Protein AF-0000000072276711 (afdb_homodimer)

Solvent-accessible surface area (backbone atoms only — not comparable to full-atom values): 26653 Å² total; per-residue (Å²): 131,60,69,65,55,57,47,49,53,50,46,51,52,47,49,53,50,49,50,51,54,48,44,68,53,42,47,30,56,51,49,24,43,50,40,20,31,31,64,52,71,59,82,51,77,73,75,84,44,79,32,63,61,37,51,51,52,45,73,65,29,65,69,52,50,51,19,48,49,45,28,51,50,40,13,51,51,35,19,59,52,25,46,56,54,11,51,57,46,14,39,48,60,46,64,50,91,56,92,60,32,67,58,48,56,54,58,51,50,49,52,68,57,40,32,44,48,45,52,17,47,16,41,35,53,46,32,55,57,72,67,48,78,56,23,54,67,48,22,34,52,51,46,36,47,43,43,21,39,56,30,16,51,46,28,21,57,43,44,62,72,52,67,65,63,62,56,50,52,39,44,72,73,64,47,50,70,65,53,41,40,67,69,43,51,44,62,72,38,36,68,23,49,50,51,22,38,52,50,36,29,46,53,48,49,33,43,39,53,36,41,66,47,21,8,56,85,51,47,34,54,41,45,49,50,48,50,27,67,77,49,74,66,50,41,43,44,36,25,51,38,40,50,52,42,50,50,45,52,47,51,51,53,50,50,50,51,52,50,51,52,54,52,53,65,73,97,132,61,69,65,57,56,49,49,53,50,46,51,53,48,49,52,50,49,49,51,54,48,45,68,52,43,45,32,57,50,49,24,43,50,41,21,30,29,63,52,72,58,80,52,79,72,74,85,44,78,34,62,60,37,51,52,51,44,73,66,30,64,70,52,50,52,19,48,49,47,28,50,50,41,14,51,53,36,20,58,53,25,45,56,53,11,51,56,46,13,38,48,61,46,66,51,89,57,93,59,33,68,59,47,56,54,57,51,49,49,51,69,56,40,31,44,48,46,52,17,48,17,42,35,54,47,32,56,57,73,67,49,77,57,22,56,68,49,21,36,54,50,47,37,48,42,46,19,40,54,30,14,51,46,28,21,58,42,45,61,70,52,67,64,62,60,56,50,53,40,45,73,72,63,49,50,74,66,52,41,41,66,69,44,51,44,63,72,37,35,69,24,49,52,52,21,39,53,51,35,28,47,52,46,48,34,41,38,52,37,41,67,47,21,8,56,83,51,46,33,53,40,46,48,48,49,48,26,66,76,48,74,68,50,43,44,45,36,25,51,39,39,50,51,41,50,49,45,52,47,52,52,52,49,51,51,50,51,51,51,52,53,52,54,65,72,97

Nearest PDB structures (foldseek):
  8y5f-assembly1_C  TM=9.229E-01  e=2.978E-13  Escherichia coli
  3d31-assembly1_C  TM=8.767E-01  e=1.328E-08  unclassified
  7cad-assembly1_B  TM=8.246E-01  e=1.328E-08  Mycolicibacterium smegmatis MC2 155
  8ja7-assembly1_B  TM=7.928E-01  e=2.327E-08  Mycobacterium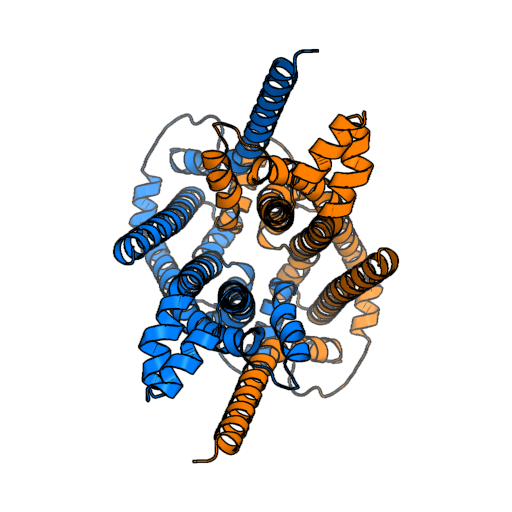 tuberculosis H37Rv
  8hpn-assembly1_B  TM=7.864E-01  e=6.509E-08  Mycolicibacterium smegmatis MC2 155

Organism: Rhodospirillum rubrum (strain ATCC 11170 / ATH 1.1.1 / DSM 467 / LMG 4362 / NCIMB 8255 / S1) (NCBI:txid269796)

InterPro domains:
  IPR000515 ABC transporter type 1, transmembrane domain MetI-like [PF00528] (84-264)
  IPR000515 ABC transporter type 1, transmembrane domain MetI-like [PS50928] (68-263)
  IPR000515 ABC transporter type 1, transmembrane domain MetI-like [cd06261] (71-243)
  IPR035906 MetI-like superfamily [G3DSA:1.10.3720.10] (11-266)
  IPR035906 MetI-like superfamily [SSF161098] (7-265)
  IPR051789 Bacterial Polyamine Transport Permease [PTHR43848] (14-262)

Sequence (534 aa):
MDINQTDRRNRGLLWGWTLFVLVVLYLPVVCSALASLSKSRYFLFPIRQWSGEWWQKTTASIEIGMLVNTSLMLAAVVTAISVVLAFFGAMAFARYDWSGRRLFQKAVLLPIFFPQPVLGLALLLWFNAIGVPLSWHTAVLAHLVWITPVVTLVIAIQVYGFDPTVEDAAFDLGANRWQVLTEITLPILWPGIWSGMLFAFLLSWGNFPLSLYTAGADATVPEWLYNKMVAGYTPMVPTLGTMSTLAAAGALILGGLVMRLVQKRRAMDINQTDRRNRGLLWGWTLFVLVVLYLPVVCSALASLSKSRYFLFPIRQWSGEWWQKTTASIEIGMLVNTSLMLAAVVTAISVVLAFFGAMAFARYDWSGRRLFQKAVLLPIFFPQPVLGLALLLWFNAIGVPLSWHTAVLAHLVWITPVVTLVIAIQVYGFDPTVEDAAFDLGANRWQVLTEITLPILWPGIWSGMLFAFLLSWGNFPLSLYTAGADATVPEWLYNKMVAGYTPMVPTLGTMSTLAAAGALILGGLVMRLVQKRRA

Radius of gyration: 24.59 Å; Cα contacts (8 Å, |Δi|>4): 707; chains: 2; bounding box: 55×69×72 Å

Foldseek 3Di:
DPPVVVVVVVVVVVVVVVVVVVCVVCVVLVLLVCLLQAPDFDRDPPGDDGHNVLVVCCVPDPVNVQQAVLLQVLLQLLLVVLLVLLLVLLCLQAPDDDDCNVVSVVVLCVLLPDDLLVLLQVLLVVCVVVVHDFASVQLSVSLSSHLSSVLNVLLNVQVNVDDCVVLVVCVVVPDDPVCCVVPPVCVSSVVSSLVSSLSSSLCSSQPDSNCVRGHPPSHHLNRVLVCCVVPVPGSNSSVSVSVSVVVNVVSVVVSVVVVVVVVVVVD/DDPVVVVVVVVVVVVVVVVVVVCVVCVVLVLLVCLLQAPDFDRDPPRDDGHNVLVVVCVPDPVNVLQA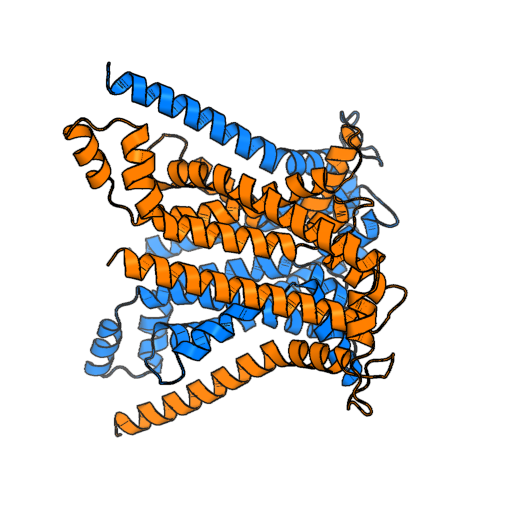VLLQVLLQLLLVVLLVLLLVLLCLQAPDDDPCNVVSVVVLCVLLPDDLLVLLQVLLVVCVVVVHDFASVQLSVSLSSNLSSVLSVLLNVQVNVDDCVVLVVCVVVPDDPVCCVVPPVCVSSVVSSLVSSLSSSLCSSQDDSNCVRGHPPSHHLNRVLVCCVVPVPGSNSSVSVSVSVVVNVVSVVVSVVVVVVVVVVVD

pLDDT: mean 86.31, std 10.05, range [37.88, 98.44]

Structure (mmCIF, N/CA/C/O backbone):
data_AF-0000000072276711-model_v1
#
loop_
_entity.id
_entity.type
_entity.pdbx_description
1 polymer 'Binding-protein-dependent transport systems inner membrane component'
#
loop_
_atom_site.group_PDB
_atom_site.id
_atom_site.type_symbol
_atom_site.label_atom_id
_atom_site.label_alt_id
_atom_site.label_comp_id
_atom_site.label_asym_id
_atom_site.label_entity_id
_atom_site.label_seq_id
_atom_site.pdbx_PDB_ins_code
_atom_site.Cartn_x
_atom_site.Cartn_y
_atom_site.Cartn_z
_atom_site.occupancy
_atom_site.B_iso_or_equiv
_atom_site.auth_seq_id
_atom_site.auth_comp_id
_atom_site.auth_asym_id
_atom_site.auth_atom_id
_atom_site.pdbx_PDB_model_num
ATOM 1 N N . MET A 1 1 ? 23.312 36.719 -8.039 1 37.88 1 MET A N 1
ATOM 2 C CA . MET A 1 1 ? 22.656 35.656 -8.805 1 37.88 1 MET A CA 1
ATOM 3 C C . MET A 1 1 ? 21.141 35.75 -8.633 1 37.88 1 MET A C 1
ATOM 5 O O . MET A 1 1 ? 20.641 35.781 -7.508 1 37.88 1 MET A O 1
ATOM 9 N N . ASP A 1 2 ? 20.422 36.125 -9.672 1 44.59 2 ASP A N 1
ATOM 10 C CA . ASP A 1 2 ? 19.047 36.625 -9.68 1 44.59 2 ASP A CA 1
ATOM 11 C C . ASP A 1 2 ? 18.094 35.531 -9.172 1 44.59 2 ASP A C 1
ATOM 13 O O . ASP A 1 2 ? 18.109 34.406 -9.641 1 44.59 2 ASP A O 1
ATOM 17 N N . ILE A 1 3 ? 17.703 35.719 -8.016 1 53.34 3 ILE A N 1
ATOM 18 C CA . ILE A 1 3 ? 16.703 34.938 -7.293 1 53.34 3 ILE A CA 1
ATOM 19 C C . ILE A 1 3 ? 15.672 34.375 -8.266 1 53.34 3 ILE A C 1
ATOM 21 O O . ILE A 1 3 ? 15.203 33.25 -8.109 1 53.34 3 ILE A O 1
ATOM 25 N N . ASN A 1 4 ? 15.539 35.188 -9.422 1 56.72 4 ASN A N 1
ATOM 26 C CA . ASN A 1 4 ? 14.523 34.781 -10.406 1 56.72 4 ASN A CA 1
ATOM 27 C C . ASN A 1 4 ? 14.969 33.594 -11.242 1 56.72 4 ASN A C 1
ATOM 29 O O . ASN A 1 4 ? 14.156 32.75 -11.609 1 56.72 4 ASN A O 1
ATOM 33 N N . GLN A 1 5 ? 16.328 33.594 -11.594 1 56 5 GLN A N 1
ATOM 34 C CA . GLN A 1 5 ? 16.844 32.5 -12.422 1 56 5 GLN A CA 1
ATOM 35 C C . GLN A 1 5 ? 16.828 31.188 -11.656 1 56 5 GLN A C 1
ATOM 37 O O . GLN A 1 5 ? 16.578 30.125 -12.242 1 56 5 GLN A O 1
ATOM 42 N N . THR A 1 6 ? 17.188 31.297 -10.492 1 59.81 6 THR A N 1
ATOM 43 C CA . THR A 1 6 ? 17.203 30.094 -9.664 1 59.81 6 THR A CA 1
ATOM 44 C C . THR A 1 6 ? 15.789 29.516 -9.531 1 59.81 6 THR A C 1
ATOM 46 O O . THR A 1 6 ? 15.609 28.297 -9.547 1 59.81 6 THR A O 1
ATOM 49 N N . ASP A 1 7 ? 14.938 30.484 -9.625 1 65.12 7 ASP A N 1
ATOM 50 C CA . ASP A 1 7 ? 13.547 30.047 -9.523 1 65.12 7 ASP A CA 1
ATOM 51 C C . ASP A 1 7 ? 13.102 29.328 -10.789 1 65.12 7 ASP A C 1
ATOM 53 O O . ASP A 1 7 ? 12.367 28.328 -10.719 1 65.12 7 ASP A O 1
ATOM 57 N N . ARG A 1 8 ? 13.641 29.844 -11.992 1 66.5 8 ARG A N 1
ATOM 58 C CA . ARG A 1 8 ? 13.273 29.234 -13.266 1 66.5 8 ARG A CA 1
ATOM 59 C C . ARG A 1 8 ? 13.914 27.859 -13.414 1 66.5 8 ARG A C 1
ATOM 61 O O . ARG A 1 8 ? 13.273 26.922 -13.906 1 66.5 8 ARG A O 1
ATOM 68 N N . ARG A 1 9 ? 15.125 27.812 -13.094 1 67.75 9 ARG A N 1
ATOM 69 C CA . ARG A 1 9 ? 15.844 26.531 -13.18 1 67.75 9 ARG A CA 1
ATOM 70 C C . ARG A 1 9 ? 15.219 25.5 -12.25 1 67.75 9 ARG A C 1
ATOM 72 O O . ARG A 1 9 ? 15.07 24.328 -12.617 1 67.75 9 ARG A O 1
ATOM 79 N N . ASN A 1 10 ? 14.82 25.969 -11.188 1 74.25 10 ASN A N 1
ATOM 80 C CA . ASN A 1 10 ? 14.172 25.078 -10.234 1 74.25 10 ASN A CA 1
ATOM 81 C C . ASN A 1 10 ? 12.812 24.609 -10.734 1 74.25 10 ASN A C 1
ATOM 83 O O . ASN A 1 10 ? 12.445 23.453 -10.562 1 74.25 10 ASN A O 1
ATOM 87 N N . ARG A 1 11 ? 12.336 25.5 -11.508 1 77.81 11 ARG A N 1
ATOM 88 C CA . ARG A 1 11 ? 11.031 25.156 -12.078 1 77.81 11 ARG A CA 1
ATOM 89 C C . ARG A 1 11 ? 11.18 24.141 -13.211 1 77.81 11 ARG A C 1
ATOM 91 O O . ARG A 1 11 ? 10.359 23.234 -13.344 1 77.81 11 ARG A O 1
ATOM 98 N N . GLY A 1 12 ? 12.227 24.422 -14 1 78.31 12 GLY A N 1
ATOM 99 C CA . GLY A 1 12 ? 12.484 23.484 -15.086 1 78.31 12 GLY A CA 1
ATOM 100 C C . GLY A 1 12 ? 12.828 22.094 -14.594 1 78.31 12 GLY A C 1
ATOM 101 O O . GLY A 1 12 ? 12.352 21.109 -15.156 1 78.31 12 GLY A O 1
ATOM 102 N N . LEU A 1 13 ? 13.562 22.047 -13.602 1 78.75 13 LEU A N 1
ATOM 103 C CA . LEU A 1 13 ? 13.953 20.766 -13.016 1 78.75 13 LEU A CA 1
ATOM 104 C C . LEU A 1 13 ? 12.75 20.062 -12.391 1 78.75 13 LEU A C 1
ATOM 106 O O . LEU A 1 13 ? 12.625 18.844 -12.469 1 78.75 13 LEU A O 1
ATOM 110 N N . LEU A 1 14 ? 11.945 20.859 -11.891 1 80.81 14 LEU A N 1
ATOM 111 C CA . LEU A 1 14 ? 10.727 20.312 -11.297 1 80.81 14 LEU A CA 1
ATOM 112 C C . LEU A 1 14 ? 9.797 19.766 -12.367 1 80.81 14 LEU A C 1
ATOM 114 O O . LEU A 1 14 ? 9.219 18.688 -12.219 1 80.81 14 LEU A O 1
ATOM 118 N N . TRP A 1 15 ? 9.75 20.453 -13.406 1 81.81 15 TRP A N 1
ATOM 119 C CA . TRP A 1 15 ? 8.906 20.016 -14.508 1 81.81 15 TRP A CA 1
ATOM 120 C C . TRP A 1 15 ? 9.453 18.734 -15.133 1 81.81 15 TRP A C 1
ATOM 122 O O . TRP A 1 15 ? 8.703 17.812 -15.438 1 81.81 15 TRP A O 1
ATOM 132 N N . GLY A 1 16 ? 10.664 18.75 -15.328 1 81.69 16 GLY A N 1
ATOM 133 C CA . GLY A 1 16 ? 11.289 17.578 -15.914 1 81.69 16 GLY A CA 1
ATOM 134 C C . GLY A 1 16 ? 11.141 16.328 -15.055 1 81.69 16 GLY A C 1
ATOM 135 O O . GLY A 1 16 ? 10.828 15.258 -15.57 1 81.69 16 GLY A O 1
ATOM 136 N N . TRP A 1 17 ? 11.328 16.547 -13.852 1 78.5 17 TRP A N 1
ATOM 137 C CA . TRP A 1 17 ? 11.211 15.445 -12.898 1 78.5 17 TRP A CA 1
ATOM 138 C C . TRP A 1 17 ? 9.773 14.953 -12.812 1 78.5 17 TRP A C 1
ATOM 140 O O . TRP A 1 17 ? 9.516 13.75 -12.836 1 78.5 17 TRP A O 1
ATOM 150 N N . THR A 1 18 ? 8.961 15.828 -12.789 1 79.31 18 THR A N 1
ATOM 151 C CA . THR A 1 18 ? 7.551 15.492 -12.672 1 79.31 18 THR A CA 1
ATOM 152 C C . THR A 1 18 ? 7.062 14.773 -13.93 1 79.31 18 THR A C 1
ATOM 154 O O . THR A 1 18 ? 6.34 13.773 -13.836 1 79.31 18 THR A O 1
ATOM 157 N N . LEU A 1 19 ? 7.469 15.227 -14.961 1 80.94 19 LEU A N 1
ATOM 158 C CA . LEU A 1 19 ? 7.09 14.586 -16.219 1 80.94 19 LEU A CA 1
ATOM 159 C C . LEU A 1 19 ? 7.664 13.18 -16.312 1 80.94 19 LEU A C 1
ATOM 161 O O . LEU A 1 19 ? 6.984 12.25 -16.75 1 80.94 19 LEU A O 1
ATOM 165 N N . PHE A 1 20 ? 8.789 13.062 -15.953 1 79.69 20 PHE A N 1
ATOM 166 C CA . PHE A 1 20 ? 9.461 11.766 -15.969 1 79.69 20 PHE A CA 1
ATOM 167 C C . PHE A 1 20 ? 8.719 10.766 -15.086 1 79.69 20 PHE A C 1
ATOM 169 O O . PHE A 1 20 ? 8.422 9.656 -15.516 1 79.69 20 PHE A O 1
ATOM 176 N N . VAL A 1 21 ? 8.375 11.195 -13.945 1 75.88 21 VAL A N 1
ATOM 177 C CA . VAL A 1 21 ? 7.703 10.32 -12.992 1 75.88 21 VAL A CA 1
ATOM 178 C C . VAL A 1 21 ? 6.312 9.969 -13.508 1 75.88 21 VAL A C 1
ATOM 180 O O . VAL A 1 21 ? 5.895 8.805 -13.445 1 75.88 21 VAL A O 1
ATOM 183 N N . LEU A 1 22 ? 5.695 10.906 -14.094 1 78.19 22 LEU A N 1
ATOM 184 C CA . LEU A 1 22 ? 4.34 10.688 -14.594 1 78.19 22 LEU A CA 1
ATOM 185 C C . LEU A 1 22 ? 4.348 9.758 -15.797 1 78.19 22 LEU A C 1
ATOM 187 O O . LEU A 1 22 ? 3.477 8.891 -15.922 1 78.19 22 LEU A O 1
ATOM 191 N N . VAL A 1 23 ? 5.297 9.922 -16.609 1 80.06 23 VAL A N 1
ATOM 192 C CA . VAL A 1 23 ? 5.371 9.102 -17.812 1 80.06 23 VAL A CA 1
ATOM 193 C C . VAL A 1 23 ? 5.672 7.656 -17.438 1 80.06 23 VAL A C 1
ATOM 195 O O . VAL A 1 23 ? 5.062 6.727 -17.969 1 80.06 23 VAL A O 1
ATOM 198 N N . VAL A 1 24 ? 6.566 7.492 -16.594 1 75.38 24 VAL A N 1
ATOM 199 C CA . VAL A 1 24 ? 6.957 6.148 -16.188 1 75.38 24 VAL A CA 1
ATOM 200 C C . VAL A 1 24 ? 5.785 5.465 -15.477 1 75.38 24 VAL A C 1
ATOM 202 O O . VAL A 1 24 ? 5.574 4.258 -15.641 1 75.38 24 VAL A O 1
ATOM 205 N N . LEU A 1 25 ? 5.039 6.246 -14.789 1 73.94 25 LEU A N 1
ATOM 206 C CA . LEU A 1 25 ? 3.924 5.711 -14.023 1 73.94 25 LEU A CA 1
ATOM 207 C C . LEU A 1 25 ? 2.74 5.391 -14.93 1 73.94 25 LEU A C 1
ATOM 209 O O . LEU A 1 25 ? 2.014 4.422 -14.695 1 73.94 25 LEU A O 1
ATOM 213 N N . TYR A 1 26 ? 2.541 6.109 -16.031 1 79.81 26 TYR A N 1
ATOM 214 C CA . TYR A 1 26 ? 1.321 5.996 -16.828 1 79.81 26 TYR A CA 1
ATOM 215 C C . TYR A 1 26 ? 1.593 5.277 -18.141 1 79.81 26 TYR A C 1
ATOM 217 O O . TYR A 1 26 ? 0.664 4.812 -18.812 1 79.81 26 TYR A O 1
ATOM 225 N N . LEU A 1 27 ? 2.807 5.137 -18.5 1 81.62 27 LEU A N 1
ATOM 226 C CA . LEU A 1 27 ? 3.154 4.539 -19.781 1 81.62 27 LEU A CA 1
ATOM 227 C C . LEU A 1 27 ? 2.609 3.117 -19.891 1 81.62 27 LEU A C 1
ATOM 229 O O . LEU A 1 27 ? 2.025 2.746 -20.922 1 81.62 27 LEU A O 1
ATOM 233 N N . PRO A 1 28 ? 2.752 2.33 -18.859 1 79 28 PRO A N 1
ATOM 234 C CA . PRO A 1 28 ? 2.207 0.973 -18.953 1 79 28 PRO A CA 1
ATOM 235 C C . PRO A 1 28 ? 0.689 0.957 -19.125 1 79 28 PRO A C 1
ATOM 237 O O . PRO A 1 28 ? 0.152 0.104 -19.828 1 79 28 PRO A O 1
ATOM 240 N N . VAL A 1 29 ? 0.042 1.827 -18.484 1 79.94 29 VAL A N 1
ATOM 241 C CA . VAL A 1 29 ? -1.412 1.903 -18.562 1 79.94 29 VAL A CA 1
ATOM 242 C C . VAL A 1 29 ? -1.828 2.297 -19.984 1 79.94 29 VAL A C 1
ATOM 244 O O . VAL A 1 29 ? -2.793 1.756 -20.516 1 79.94 29 VAL A O 1
ATOM 247 N N . VAL A 1 30 ? -1.089 3.182 -20.547 1 81.62 30 VAL A N 1
ATOM 248 C CA . VAL A 1 30 ? -1.357 3.615 -21.906 1 81.62 30 VAL A CA 1
ATOM 249 C C . VAL A 1 30 ? -1.112 2.459 -22.875 1 81.62 30 VAL A C 1
ATOM 251 O O . VAL A 1 30 ? -1.845 2.293 -23.859 1 81.62 30 VAL A O 1
ATOM 254 N N . CYS A 1 31 ? -0.16 1.753 -22.594 1 79.94 31 CYS A N 1
ATOM 255 C CA . CYS A 1 31 ? 0.143 0.604 -23.438 1 79.94 31 CYS A CA 1
ATOM 256 C C . CYS A 1 31 ? -0.988 -0.417 -23.406 1 79.94 31 CYS A C 1
ATOM 258 O O . CYS A 1 31 ? -1.339 -1.003 -24.422 1 79.94 31 CYS A O 1
ATOM 260 N N . SER A 1 32 ? -1.452 -0.651 -22.188 1 82.06 32 SER A N 1
ATOM 261 C CA . SER A 1 32 ? -2.582 -1.566 -22.062 1 82.06 32 SER A CA 1
ATOM 262 C C . SER A 1 32 ? -3.803 -1.045 -22.812 1 82.06 32 SER A C 1
ATOM 264 O O . SER A 1 32 ? -4.539 -1.819 -23.422 1 82.06 32 SER A O 1
ATOM 266 N N . ALA A 1 33 ? -4.016 0.205 -22.75 1 85.44 33 ALA A N 1
ATOM 267 C CA . ALA A 1 33 ? -5.125 0.827 -23.469 1 85.44 33 ALA A CA 1
ATOM 268 C C . ALA A 1 33 ? -4.938 0.69 -24.969 1 85.44 33 ALA A C 1
ATOM 270 O O . ALA A 1 33 ? -5.902 0.437 -25.703 1 85.44 33 ALA A O 1
ATOM 271 N N . LEU A 1 34 ? -3.77 0.865 -25.359 1 84.31 34 LEU A N 1
ATOM 272 C CA . LEU A 1 34 ? -3.482 0.715 -26.781 1 84.31 34 LEU A CA 1
ATOM 273 C C . LEU A 1 34 ? -3.662 -0.733 -27.219 1 84.31 34 LEU A C 1
ATOM 275 O O . LEU A 1 34 ? -4.148 -0.995 -28.328 1 84.31 34 LEU A O 1
ATOM 279 N N . ALA A 1 35 ? -3.277 -1.597 -26.406 1 84.19 35 ALA A N 1
ATOM 280 C CA . ALA A 1 35 ? -3.455 -3.016 -26.703 1 84.19 35 ALA A CA 1
ATOM 281 C C . ALA A 1 35 ? -4.934 -3.363 -26.859 1 84.19 35 ALA A C 1
ATOM 283 O O . ALA A 1 35 ? -5.289 -4.25 -27.641 1 84.19 35 ALA A O 1
ATOM 284 N N . SER A 1 36 ? -5.75 -2.705 -26.125 1 87.75 36 SER A N 1
ATOM 285 C CA . SER A 1 36 ? -7.188 -2.957 -26.188 1 87.75 36 SER A CA 1
ATOM 286 C C . SER A 1 36 ? -7.777 -2.502 -27.516 1 87.75 36 SER A C 1
ATOM 288 O O . SER A 1 36 ? -8.883 -2.9 -27.875 1 87.75 36 SER A O 1
ATOM 290 N N . LEU A 1 37 ? -7.02 -1.697 -28.25 1 89.56 37 LEU A N 1
ATOM 291 C CA . LEU A 1 37 ? -7.5 -1.157 -29.516 1 89.56 37 LEU A CA 1
ATOM 292 C C . LEU A 1 37 ? -6.812 -1.84 -30.703 1 89.56 37 LEU A C 1
ATOM 294 O O . LEU A 1 37 ? -6.961 -1.41 -31.844 1 89.56 37 LEU A O 1
ATOM 298 N N . SER A 1 38 ? -6.098 -2.818 -30.328 1 85.12 38 SER A N 1
ATOM 299 C CA . SER A 1 38 ? -5.395 -3.551 -31.375 1 85.12 38 SER A CA 1
ATOM 300 C C . SER A 1 38 ? -6.25 -4.684 -31.938 1 85.12 38 SER A C 1
ATOM 302 O O . SER A 1 38 ? -6.969 -5.352 -31.188 1 85.12 38 SER A O 1
ATOM 304 N N . LYS A 1 39 ? -6.086 -4.934 -33.219 1 81.38 39 LYS A N 1
ATOM 305 C CA . LYS A 1 39 ? -6.797 -6.047 -33.844 1 81.38 39 LYS A CA 1
ATOM 306 C C . LYS A 1 39 ? -6.086 -7.371 -33.562 1 81.38 39 LYS A C 1
ATOM 308 O O . LYS A 1 39 ? -6.719 -8.43 -33.562 1 81.38 39 LYS A O 1
ATOM 313 N N . SER A 1 40 ? -4.848 -7.227 -33.219 1 77 40 SER A N 1
ATOM 314 C CA . SER A 1 40 ? -4.047 -8.43 -33.031 1 77 40 SER A CA 1
ATOM 315 C C . SER A 1 40 ? -4.344 -9.078 -31.672 1 77 40 SER A C 1
ATOM 317 O O . SER A 1 40 ? -4.59 -8.391 -30.688 1 77 40 SER A O 1
ATOM 319 N N . ARG A 1 41 ? -4.293 -10.375 -31.719 1 71.94 41 ARG A N 1
ATOM 320 C CA . ARG A 1 41 ? -4.523 -11.156 -30.516 1 71.94 41 ARG A CA 1
ATOM 321 C C . ARG A 1 41 ? -3.357 -11.023 -29.531 1 71.94 41 ARG A C 1
ATOM 323 O O . ARG A 1 41 ? -3.521 -11.219 -28.328 1 71.94 41 ARG A O 1
ATOM 330 N N . TYR A 1 42 ? -2.246 -10.82 -30.172 1 66.62 42 TYR A N 1
ATOM 331 C CA . TYR A 1 42 ? -1.069 -10.68 -29.312 1 66.62 42 TYR A CA 1
ATOM 332 C C . TYR A 1 42 ? -0.581 -9.234 -29.297 1 66.62 42 TYR A C 1
ATOM 334 O O . TYR A 1 42 ? -0.7 -8.523 -30.297 1 66.62 42 TYR A O 1
ATOM 342 N N . PHE A 1 43 ? -0.349 -8.844 -28.016 1 64.38 43 PHE A N 1
ATOM 343 C CA . PHE A 1 43 ? 0.125 -7.465 -27.938 1 64.38 43 PHE A CA 1
ATOM 344 C C . PHE A 1 43 ? 1.481 -7.316 -28.609 1 64.38 43 PHE A C 1
ATOM 346 O O . PHE A 1 43 ? 2.455 -7.957 -28.219 1 64.38 43 PHE A O 1
ATOM 353 N N . LEU A 1 44 ? 1.427 -6.664 -29.719 1 64.75 44 LEU A N 1
ATOM 354 C CA . LEU A 1 44 ? 2.65 -6.332 -30.438 1 64.75 44 LEU A CA 1
ATOM 355 C C . LEU A 1 44 ? 2.76 -4.828 -30.672 1 64.75 44 LEU A C 1
ATOM 357 O O . LEU A 1 44 ? 1.762 -4.168 -30.969 1 64.75 44 LEU A O 1
ATOM 361 N N . PHE A 1 45 ? 3.865 -4.363 -30.125 1 64.06 45 PHE A N 1
ATOM 362 C CA . PHE A 1 45 ? 4.105 -2.959 -30.438 1 64.06 45 PHE A CA 1
ATOM 363 C C . PHE A 1 45 ? 5.02 -2.824 -31.656 1 64.06 45 PHE A C 1
ATOM 365 O O . PHE A 1 45 ? 5.984 -3.578 -31.797 1 64.06 45 PHE A O 1
ATOM 372 N N . PRO A 1 46 ? 4.648 -1.948 -32.562 1 69.19 46 PRO A N 1
ATOM 373 C CA . PRO A 1 46 ? 3.568 -0.964 -32.656 1 69.19 46 PRO A CA 1
ATOM 374 C C . PRO A 1 46 ? 2.256 -1.565 -33.156 1 69.19 46 PRO A C 1
ATOM 376 O O . PRO A 1 46 ? 2.266 -2.584 -33.844 1 69.19 46 PRO A O 1
ATOM 379 N N . ILE A 1 47 ? 1.332 -0.898 -32.875 1 74.81 47 ILE A N 1
ATOM 380 C CA . ILE A 1 47 ? -0.001 -1.34 -33.281 1 74.81 47 ILE A CA 1
ATOM 381 C C . ILE A 1 47 ? -0.163 -1.201 -34.781 1 74.81 47 ILE A C 1
ATOM 383 O O . ILE A 1 47 ? -0.008 -0.108 -35.344 1 74.81 47 ILE A O 1
ATOM 387 N N . ARG A 1 48 ? -0.463 -2.219 -35.406 1 76.81 48 ARG A N 1
ATOM 388 C CA . ARG A 1 48 ? -0.574 -2.219 -36.844 1 76.81 48 ARG A CA 1
ATOM 389 C C . ARG A 1 48 ? -2.006 -1.938 -37.281 1 76.81 48 ARG A C 1
ATOM 391 O O . ARG A 1 48 ? -2.23 -1.246 -38.281 1 76.81 48 ARG A O 1
ATOM 398 N N . GLN A 1 49 ? -2.943 -2.482 -36.625 1 83.06 49 GLN A N 1
ATOM 399 C CA . GLN A 1 49 ? -4.352 -2.314 -36.969 1 83.06 49 GLN A CA 1
ATOM 400 C C . GLN A 1 49 ? -5.188 -1.987 -35.75 1 83.06 49 GLN A C 1
ATOM 402 O O . GLN A 1 49 ? -5.18 -2.736 -34.75 1 83.06 49 GLN A O 1
ATOM 407 N N . TRP A 1 50 ? -5.816 -0.932 -35.906 1 87.31 50 TRP A N 1
ATOM 408 C CA . TRP A 1 50 ? -6.699 -0.481 -34.844 1 87.31 50 TRP A CA 1
ATOM 409 C C . TRP A 1 50 ? -8.078 -1.127 -34.969 1 87.31 50 TRP A C 1
ATOM 411 O O . TRP A 1 50 ? -8.562 -1.361 -36.062 1 87.31 50 TRP A O 1
ATOM 421 N N . SER A 1 51 ? -8.641 -1.53 -33.875 1 88.62 51 SER A N 1
ATOM 422 C CA . SER A 1 51 ? -9.969 -2.125 -33.906 1 88.62 51 SER A CA 1
ATOM 423 C C . SER A 1 51 ? -10.672 -1.936 -32.562 1 88.62 51 SER A C 1
ATOM 425 O O . SER A 1 51 ? -10.023 -1.908 -31.5 1 88.62 51 SER A O 1
ATOM 427 N N . GLY A 1 52 ? -11.969 -1.79 -32.625 1 91.75 52 GLY A N 1
ATOM 428 C CA . GLY A 1 52 ? -12.805 -1.758 -31.438 1 91.75 52 GLY A CA 1
ATOM 429 C C . GLY A 1 52 ? -13.508 -3.072 -31.172 1 91.75 52 GLY A C 1
ATOM 430 O O . GLY A 1 52 ? -14.398 -3.141 -30.328 1 91.75 52 GLY A O 1
ATOM 431 N N . GLU A 1 53 ? -13.125 -4.047 -31.875 1 92.69 53 GLU A N 1
ATOM 432 C CA . GLU A 1 53 ? -13.797 -5.344 -31.812 1 92.69 53 GLU A CA 1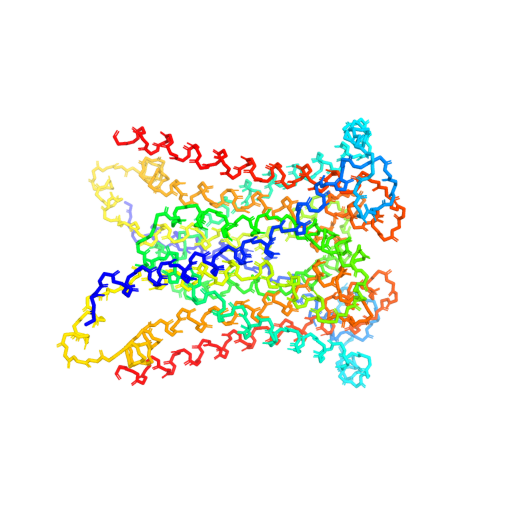
ATOM 433 C C . GLU A 1 53 ? -13.734 -5.938 -30.422 1 92.69 53 GLU A C 1
ATOM 435 O O . GLU A 1 53 ? -14.711 -6.52 -29.938 1 92.69 53 GLU A O 1
ATOM 440 N N . TRP A 1 54 ? -12.68 -5.75 -29.781 1 93.19 54 TRP A N 1
ATOM 441 C CA . TRP A 1 54 ? -12.508 -6.348 -28.469 1 93.19 54 TRP A CA 1
ATOM 442 C C . TRP A 1 54 ? -13.359 -5.617 -27.422 1 93.19 54 TRP A C 1
ATOM 444 O O . TRP A 1 54 ? -13.781 -6.215 -26.438 1 93.19 54 TRP A O 1
ATOM 454 N N . TRP A 1 55 ? -13.578 -4.367 -27.719 1 95.19 55 TRP A N 1
ATOM 455 C CA . TRP A 1 55 ? -14.477 -3.621 -26.844 1 95.19 55 TRP A CA 1
ATOM 456 C C . TRP A 1 55 ? -15.906 -4.133 -26.969 1 95.19 55 TRP A C 1
ATOM 458 O O . TRP A 1 55 ? -16.609 -4.289 -25.953 1 95.19 55 TRP A O 1
ATOM 468 N N . GLN A 1 56 ? -16.281 -4.414 -28.109 1 95.88 56 GLN A N 1
ATOM 469 C CA . GLN A 1 56 ? -17.609 -4.949 -28.359 1 95.88 56 GLN A CA 1
ATOM 470 C C . GLN A 1 56 ? -17.75 -6.359 -27.797 1 95.88 56 GLN A C 1
ATOM 472 O O . GLN A 1 56 ? -18.75 -6.684 -27.156 1 95.88 56 GLN A O 1
ATOM 477 N N . LYS A 1 57 ? -16.828 -7.172 -28 1 95.5 57 LYS A N 1
ATOM 478 C CA . LYS A 1 57 ? -16.859 -8.547 -27.516 1 95.5 57 LYS A CA 1
ATOM 479 C C . LYS A 1 57 ? -16.859 -8.586 -25.984 1 95.5 57 LYS A C 1
ATOM 481 O O . LYS A 1 57 ? -17.531 -9.438 -25.391 1 95.5 57 LYS A O 1
ATOM 486 N N . THR A 1 58 ? -16.109 -7.703 -25.422 1 96.06 58 THR A N 1
ATOM 487 C CA . THR A 1 58 ? -16.031 -7.652 -23.969 1 96.06 58 THR A CA 1
ATOM 488 C C . THR A 1 58 ? -17.375 -7.25 -23.359 1 96.06 58 THR A C 1
ATOM 490 O O . THR A 1 58 ? -17.828 -7.863 -22.391 1 96.06 58 THR A O 1
ATOM 493 N N . THR A 1 59 ? -18.031 -6.297 -23.984 1 96.31 59 THR A N 1
ATOM 494 C CA . THR A 1 59 ? -19.297 -5.805 -23.453 1 96.31 59 THR A CA 1
ATOM 495 C C . THR A 1 59 ? -20.422 -6.793 -23.734 1 96.31 59 THR A C 1
ATOM 497 O O . THR A 1 59 ? -21.391 -6.859 -22.984 1 96.31 59 THR A O 1
ATOM 500 N N . ALA A 1 60 ? -20.25 -7.621 -24.719 1 96.88 60 ALA A N 1
ATOM 501 C CA . ALA A 1 60 ? -21.281 -8.57 -25.125 1 96.88 60 ALA A CA 1
ATOM 502 C C . ALA A 1 60 ? -21.141 -9.898 -24.375 1 96.88 60 ALA A C 1
ATOM 504 O O . ALA A 1 60 ? -22.062 -10.719 -24.375 1 96.88 60 ALA A O 1
ATOM 505 N N . SER A 1 61 ? -20.062 -10.078 -23.719 1 97.06 61 SER A N 1
ATOM 506 C CA . SER A 1 61 ? -19.781 -11.352 -23.062 1 97.06 61 SER A CA 1
ATOM 507 C C . SER A 1 61 ? -20.641 -11.531 -21.81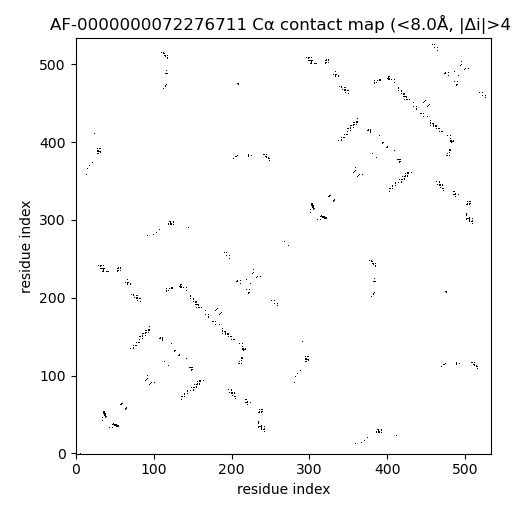2 1 97.06 61 SER A C 1
ATOM 509 O O . SER A 1 61 ? -20.609 -10.703 -20.906 1 97.06 61 SER A O 1
ATOM 511 N N . ILE A 1 62 ? -21.312 -12.648 -21.766 1 96.5 62 ILE A N 1
ATOM 512 C CA . ILE A 1 62 ? -22.141 -12.977 -20.625 1 96.5 62 ILE A CA 1
ATOM 513 C C . ILE A 1 62 ? -21.266 -13.258 -19.406 1 96.5 62 ILE A C 1
ATOM 515 O O . ILE A 1 62 ? -21.578 -12.836 -18.297 1 96.5 62 ILE A O 1
ATOM 519 N N . GLU A 1 63 ? -20.203 -13.922 -19.609 1 95.56 63 GLU A N 1
ATOM 520 C CA . GLU A 1 63 ? -19.266 -14.242 -18.547 1 95.56 63 GLU A CA 1
ATOM 521 C C . GLU A 1 63 ? -18.734 -12.969 -17.891 1 95.56 63 GLU A C 1
ATOM 523 O O . GLU A 1 63 ? -18.719 -12.852 -16.656 1 95.56 63 GLU A O 1
ATOM 528 N N . ILE A 1 64 ? -18.344 -12.062 -18.734 1 96.31 64 ILE A N 1
ATOM 529 C CA . ILE A 1 64 ? -17.766 -10.828 -18.219 1 96.31 64 ILE A CA 1
ATOM 530 C C . ILE A 1 64 ? -18.844 -10 -17.516 1 96.31 64 ILE A C 1
ATOM 532 O O . ILE A 1 64 ? -18.578 -9.375 -16.484 1 96.31 64 ILE A O 1
ATOM 536 N N . GLY A 1 65 ? -20.031 -10.039 -18.031 1 96.81 65 GLY A N 1
ATOM 537 C CA . GLY A 1 65 ? -21.141 -9.359 -17.359 1 96.81 65 GLY A CA 1
ATOM 538 C C . GLY A 1 65 ? -21.375 -9.867 -15.945 1 96.81 65 GLY A C 1
ATOM 539 O O . GLY A 1 65 ? -21.641 -9.086 -15.031 1 96.81 65 GLY A O 1
ATOM 540 N N . MET A 1 66 ? -21.266 -11.117 -15.82 1 95.69 66 MET A N 1
ATOM 541 C CA . MET A 1 66 ? -21.516 -11.734 -14.516 1 95.69 66 MET A CA 1
ATOM 542 C C . MET A 1 66 ? -20.438 -11.352 -13.523 1 95.69 66 MET A C 1
ATOM 544 O O . MET A 1 66 ? -20.719 -11.055 -12.359 1 95.69 66 MET A O 1
ATOM 548 N N . LEU A 1 67 ? -19.234 -11.359 -13.953 1 95.06 67 LEU A N 1
ATOM 549 C CA . LEU A 1 67 ? -18.156 -11.078 -13.016 1 95.06 67 LEU A CA 1
ATOM 550 C C . LEU A 1 67 ? -18.094 -9.586 -12.703 1 95.06 67 LEU A C 1
ATOM 552 O O . LEU A 1 67 ? -17.719 -9.195 -11.594 1 95.06 67 LEU A O 1
ATOM 556 N N . VAL A 1 68 ? -18.484 -8.727 -13.664 1 95.69 68 VAL A N 1
ATOM 557 C CA . VAL A 1 68 ? -18.578 -7.293 -13.391 1 95.69 68 VAL A CA 1
ATOM 558 C C . VAL A 1 68 ? -19.672 -7.039 -12.352 1 95.69 68 VAL A C 1
ATOM 560 O O . VAL A 1 68 ? -19.484 -6.242 -11.43 1 95.69 68 VAL A O 1
ATOM 563 N N . ASN A 1 69 ? -20.766 -7.703 -12.477 1 96 69 ASN A N 1
ATOM 564 C CA . ASN A 1 69 ? -21.844 -7.582 -11.508 1 96 69 ASN A CA 1
ATOM 565 C C . ASN A 1 69 ? -21.406 -8.062 -10.125 1 96 69 ASN A C 1
ATOM 567 O O . ASN A 1 69 ? -21.75 -7.453 -9.109 1 96 69 ASN A O 1
ATOM 571 N N . THR A 1 70 ? -20.719 -9.117 -10.078 1 96.81 70 THR A N 1
ATOM 572 C CA . THR A 1 70 ? -20.203 -9.625 -8.812 1 96.81 70 THR A CA 1
ATOM 573 C C . THR A 1 70 ? -19.281 -8.609 -8.156 1 96.81 70 THR A C 1
ATOM 575 O O . THR A 1 70 ? -19.406 -8.336 -6.957 1 96.81 70 THR A O 1
ATOM 578 N N . SER A 1 71 ? -18.375 -8.062 -8.914 1 95.69 71 SER A N 1
ATOM 579 C CA . SER A 1 71 ? -17.438 -7.066 -8.391 1 95.69 71 SER A CA 1
ATOM 580 C C . SER A 1 71 ? -18.172 -5.828 -7.898 1 95.69 71 SER A C 1
ATOM 582 O O . SER A 1 71 ? -17.828 -5.254 -6.863 1 95.69 71 SER A O 1
ATOM 584 N N . LEU A 1 72 ? -19.188 -5.383 -8.672 1 95.25 72 LEU A N 1
ATOM 585 C CA . LEU A 1 72 ? -19.969 -4.207 -8.305 1 95.25 72 LEU A CA 1
ATOM 586 C C . LEU A 1 72 ? -20.734 -4.449 -7.012 1 95.25 72 LEU A C 1
ATOM 588 O O . LEU A 1 72 ? -20.781 -3.586 -6.133 1 95.25 72 LEU A O 1
ATOM 592 N N . MET A 1 73 ? -21.344 -5.598 -6.914 1 96.69 73 MET A N 1
ATOM 593 C CA . MET A 1 73 ? -22.109 -5.945 -5.723 1 96.69 73 MET A CA 1
ATOM 594 C C . MET A 1 73 ? -21.203 -6.055 -4.5 1 96.69 73 MET A C 1
ATOM 596 O O . MET A 1 73 ? -21.516 -5.535 -3.432 1 96.69 73 MET A O 1
ATOM 600 N N . LEU A 1 74 ? -20.125 -6.684 -4.691 1 97.5 74 LEU A N 1
ATOM 601 C CA . LEU A 1 74 ? -19.141 -6.832 -3.621 1 97.5 74 LEU A CA 1
ATOM 602 C C . LEU A 1 74 ? -18.656 -5.469 -3.143 1 97.5 74 LEU A C 1
ATOM 604 O O . LEU A 1 74 ? -18.656 -5.188 -1.942 1 97.5 74 LEU A O 1
ATOM 608 N N . ALA A 1 75 ? -18.281 -4.66 -4.051 1 96.44 75 ALA A N 1
ATOM 609 C CA . ALA A 1 75 ? -17.75 -3.342 -3.713 1 96.44 75 ALA A CA 1
ATOM 610 C C . ALA A 1 75 ? -18.812 -2.484 -3.035 1 96.44 75 ALA A C 1
ATOM 612 O O . ALA A 1 75 ? -18.516 -1.731 -2.105 1 96.44 75 ALA A O 1
ATOM 613 N N . ALA A 1 76 ? -20.047 -2.564 -3.514 1 97.19 76 ALA A N 1
ATOM 614 C CA . ALA A 1 76 ? -21.141 -1.786 -2.941 1 97.19 76 ALA A CA 1
ATOM 615 C C . ALA A 1 76 ? -21.438 -2.221 -1.507 1 97.19 76 ALA A C 1
ATOM 617 O O . ALA A 1 76 ? -21.594 -1.382 -0.617 1 97.19 76 ALA A O 1
ATOM 618 N N . VAL A 1 77 ? -21.5 -3.479 -1.271 1 98.44 77 VAL A N 1
ATOM 619 C CA . VAL A 1 77 ? -21.828 -4.016 0.047 1 98.44 77 VAL A CA 1
ATOM 620 C C . VAL A 1 77 ? -20.688 -3.729 1.019 1 98.44 77 VAL A C 1
ATOM 622 O O . VAL A 1 77 ? -20.922 -3.32 2.158 1 98.44 77 VAL A O 1
ATOM 625 N N . VAL A 1 78 ? -19.453 -3.92 0.584 1 98 78 VAL A N 1
ATOM 626 C CA . VAL A 1 78 ? -18.297 -3.648 1.421 1 98 78 VAL A CA 1
ATOM 627 C C . VAL A 1 78 ? -18.25 -2.168 1.788 1 98 78 VAL A C 1
ATOM 629 O O . VAL A 1 78 ? -17.953 -1.812 2.93 1 98 78 VAL A O 1
ATOM 632 N N . THR A 1 79 ? -18.547 -1.343 0.794 1 97.5 79 THR A N 1
ATOM 633 C CA . THR A 1 79 ? -18.562 0.094 1.045 1 97.5 79 THR A CA 1
ATOM 634 C C . THR A 1 79 ? -19.594 0.451 2.104 1 97.5 79 THR A C 1
ATOM 636 O O . THR A 1 79 ? -19.297 1.143 3.076 1 97.5 79 THR A O 1
ATOM 639 N N . ALA A 1 80 ? -20.797 -0.041 1.971 1 98 80 ALA A N 1
ATOM 640 C CA . ALA A 1 80 ? -21.891 0.274 2.887 1 98 80 ALA A CA 1
ATOM 641 C C . ALA A 1 80 ? -21.562 -0.182 4.305 1 98 80 ALA A C 1
ATOM 643 O O . ALA A 1 80 ? -21.703 0.588 5.262 1 98 80 ALA A O 1
ATOM 644 N N . ILE A 1 81 ? -21.078 -1.358 4.441 1 96.81 81 ILE A N 1
ATOM 645 C CA . ILE A 1 81 ? -20.859 -1.927 5.766 1 96.81 81 ILE A CA 1
ATOM 646 C C . ILE A 1 81 ? -19.594 -1.319 6.375 1 96.81 81 ILE A C 1
ATOM 648 O O . ILE A 1 81 ? -19.578 -0.965 7.559 1 96.81 81 ILE A O 1
ATOM 652 N N . SER A 1 82 ? -18.516 -1.22 5.609 1 96.5 82 SER A N 1
ATOM 653 C CA . SER A 1 82 ? -17.266 -0.714 6.141 1 96.5 82 SER A CA 1
ATOM 654 C C . SER A 1 82 ? -17.391 0.728 6.613 1 96.5 82 SER A C 1
ATOM 656 O O . SER A 1 82 ? -16.812 1.113 7.625 1 96.5 82 SER A O 1
ATOM 658 N N . VAL A 1 83 ? -18.172 1.543 5.875 1 96.38 83 VAL A N 1
ATOM 659 C CA . VAL A 1 83 ? -18.328 2.951 6.23 1 96.38 83 VAL A CA 1
ATOM 660 C C . VAL A 1 83 ? -19.078 3.074 7.555 1 96.38 83 VAL A C 1
ATOM 662 O O . VAL A 1 83 ? -18.719 3.91 8.391 1 96.38 83 VAL A O 1
ATOM 665 N N . VAL A 1 84 ? -20.078 2.268 7.75 1 94.69 84 VAL A N 1
ATOM 666 C CA . VAL A 1 84 ? -20.828 2.279 9 1 94.69 84 VAL A CA 1
ATOM 667 C C . VAL A 1 84 ? -19.922 1.854 10.156 1 94.69 84 VAL A C 1
ATOM 669 O O . VAL A 1 84 ? -19.859 2.529 11.188 1 94.69 84 VAL A O 1
ATOM 672 N N . LEU A 1 85 ? -19.219 0.805 9.969 1 92.88 85 LEU A N 1
ATOM 673 C CA . LEU A 1 85 ? -18.328 0.312 11.016 1 92.88 85 LEU A CA 1
ATOM 674 C C . LEU A 1 85 ? -17.188 1.302 11.281 1 92.88 85 LEU A C 1
ATOM 676 O O . LEU A 1 85 ? -16.844 1.556 12.43 1 92.88 85 LEU A O 1
ATOM 680 N N . ALA A 1 86 ? -16.688 1.769 10.242 1 94.12 86 ALA A N 1
ATOM 681 C CA . ALA A 1 86 ? -15.562 2.688 10.344 1 94.12 86 ALA A CA 1
ATOM 682 C C . ALA A 1 86 ? -15.977 4 11 1 94.12 86 ALA A C 1
ATOM 684 O O . ALA A 1 86 ? -15.195 4.621 11.719 1 94.12 86 ALA A O 1
ATOM 685 N N . PHE A 1 87 ? -17.203 4.473 10.703 1 93.5 87 PHE A N 1
ATOM 686 C CA . PHE A 1 87 ? -17.703 5.688 11.336 1 93.5 87 PHE A CA 1
ATOM 687 C C . PHE A 1 87 ? -17.656 5.562 12.852 1 93.5 87 PHE A C 1
ATOM 689 O O . PHE A 1 87 ? -17.094 6.422 13.539 1 93.5 87 PHE A O 1
ATOM 696 N N . PHE A 1 88 ? -18.203 4.516 13.344 1 90.5 88 PHE A N 1
ATOM 697 C CA . PHE A 1 88 ? -18.203 4.309 14.789 1 90.5 88 PHE A CA 1
ATOM 698 C C . PHE A 1 88 ? -16.797 4.047 15.297 1 90.5 88 PHE A C 1
ATOM 700 O O . PHE A 1 88 ? -16.438 4.477 16.406 1 90.5 88 PHE A O 1
ATOM 707 N N . GLY A 1 89 ? -16.031 3.365 14.508 1 91.06 89 GLY A N 1
ATOM 708 C CA . GLY A 1 89 ? -14.641 3.164 14.867 1 91.06 89 GLY A CA 1
ATOM 709 C C . GLY A 1 89 ? -13.852 4.461 14.945 1 91.06 89 GLY A C 1
ATOM 710 O O . GLY A 1 89 ? -13 4.621 15.82 1 91.06 89 GLY A O 1
ATOM 711 N N . ALA A 1 90 ? -14.141 5.293 14.062 1 92.25 90 ALA A N 1
ATOM 712 C CA . ALA A 1 90 ? -13.453 6.582 14.031 1 92.25 90 ALA A CA 1
ATOM 713 C C . ALA A 1 90 ? -13.828 7.434 15.242 1 92.25 90 ALA A C 1
ATOM 715 O O . ALA A 1 90 ? -12.992 8.172 15.773 1 92.25 90 ALA A O 1
ATOM 716 N N . MET A 1 91 ? -15.086 7.391 15.609 1 89.12 91 MET A N 1
ATOM 717 C CA . MET A 1 91 ? -15.516 8.094 16.812 1 89.12 91 MET A CA 1
ATOM 718 C C . MET A 1 91 ? -14.781 7.559 18.047 1 89.12 91 MET A C 1
ATOM 720 O O . MET A 1 91 ? -14.312 8.336 18.875 1 89.12 91 MET A O 1
ATOM 724 N N . ALA A 1 92 ? -14.695 6.312 18.156 1 88.56 92 ALA A N 1
ATOM 725 C CA . ALA A 1 92 ? -13.961 5.699 19.266 1 88.56 92 ALA A CA 1
ATOM 726 C C . ALA A 1 92 ? -12.477 6.012 19.172 1 88.56 92 ALA A C 1
ATOM 728 O O . ALA A 1 92 ? -11.805 6.152 20.203 1 88.56 92 ALA A O 1
ATOM 729 N N . PHE A 1 93 ? -12.062 6.141 18.078 1 86.88 93 PHE A N 1
ATOM 730 C CA . PHE A 1 93 ? -10.648 6.355 17.781 1 86.88 93 PHE A CA 1
ATOM 731 C C . PHE A 1 93 ? -10.234 7.777 18.141 1 86.88 93 PHE A C 1
ATOM 733 O O . PHE A 1 93 ? -9.148 7.992 18.688 1 86.88 93 PHE A O 1
ATOM 740 N N . ALA A 1 94 ? -11.125 8.719 17.891 1 85.62 94 ALA A N 1
ATOM 741 C CA . ALA A 1 94 ? -10.641 10.102 17.891 1 85.62 94 ALA A CA 1
ATOM 742 C C . ALA A 1 94 ? -11.516 11 18.75 1 85.62 94 ALA A C 1
ATOM 744 O O . ALA A 1 94 ? -11.07 12.055 19.219 1 85.62 94 ALA A O 1
ATOM 745 N N . ARG A 1 95 ? -12.672 10.633 18.906 1 83.31 95 ARG A N 1
ATOM 746 C CA . ARG A 1 95 ? -13.594 11.562 19.547 1 83.31 95 ARG A CA 1
ATOM 747 C C . ARG A 1 95 ? -13.656 11.305 21.047 1 83.31 95 ARG A C 1
ATOM 749 O O . ARG A 1 95 ? -13.547 12.242 21.844 1 83.31 95 ARG A O 1
ATOM 756 N N . TYR A 1 96 ? -13.852 10.062 21.375 1 83.94 96 TYR A N 1
ATOM 757 C CA . TYR A 1 96 ? -14.133 9.734 22.766 1 83.94 96 TYR A CA 1
ATOM 758 C C . TYR A 1 96 ? -12.852 9.406 23.531 1 83.94 96 TYR A C 1
ATOM 760 O O . TYR A 1 96 ? -11.93 8.812 22.969 1 83.94 96 TYR A O 1
ATOM 768 N N . ASP A 1 97 ? -12.922 9.898 24.703 1 84.44 97 ASP A N 1
ATOM 769 C CA . ASP A 1 97 ? -11.828 9.547 25.609 1 84.44 97 ASP A CA 1
ATOM 770 C C . ASP A 1 97 ? -12.219 8.375 26.516 1 84.44 97 ASP A C 1
ATOM 772 O O . ASP A 1 97 ? -13.102 8.5 27.359 1 84.44 97 ASP A O 1
ATOM 776 N N . TRP A 1 98 ? -11.711 7.211 26.234 1 86.88 98 TRP A N 1
ATOM 777 C CA . TRP A 1 98 ? -11.992 6 27 1 86.88 98 TRP A CA 1
ATOM 778 C C . TRP A 1 98 ? -10.719 5.207 27.266 1 86.88 98 TRP A C 1
ATOM 780 O O . TRP A 1 98 ? -9.68 5.465 26.641 1 86.88 98 TRP A O 1
ATOM 790 N N . SER A 1 99 ? -10.641 4.406 28.234 1 85.62 99 SER A N 1
ATOM 791 C CA . SER A 1 99 ? -9.43 3.775 28.75 1 85.62 99 SER A CA 1
ATOM 792 C C . SER A 1 99 ? -8.82 2.83 27.719 1 85.62 99 SER A C 1
ATOM 794 O O . SER A 1 99 ? -7.609 2.602 27.719 1 85.62 99 SER A O 1
ATOM 796 N N . GLY A 1 100 ? -9.516 2.24 26.875 1 86.31 100 GLY A N 1
ATOM 797 C CA . GLY A 1 100 ? -9 1.309 25.875 1 86.31 100 GLY A CA 1
ATOM 798 C C . GLY A 1 100 ? -8.648 1.974 24.562 1 86.31 100 GLY A C 1
ATOM 799 O O . GLY A 1 100 ? -8.281 1.298 23.594 1 86.31 100 GLY A O 1
ATOM 800 N N . ARG A 1 101 ? -8.633 3.24 24.531 1 87.62 101 ARG A N 1
ATOM 801 C CA . ARG A 1 101 ? -8.484 3.998 23.281 1 87.62 101 ARG A CA 1
ATOM 802 C C . ARG A 1 101 ? -7.113 3.771 22.656 1 87.62 101 ARG A C 1
ATOM 804 O O . ARG A 1 101 ? -7.008 3.525 21.453 1 87.62 101 ARG A O 1
ATOM 811 N N . ARG A 1 102 ? -6.137 3.787 23.422 1 83.94 102 ARG A N 1
ATOM 812 C CA . ARG A 1 102 ? -4.777 3.623 22.906 1 83.94 102 ARG A CA 1
ATOM 813 C C . ARG A 1 102 ? -4.586 2.236 22.312 1 83.94 102 ARG A C 1
ATOM 815 O O . ARG A 1 102 ? -3.979 2.098 21.234 1 83.94 102 ARG A O 1
ATOM 822 N N . LEU A 1 103 ? -5.031 1.29 22.953 1 81.75 103 LEU A N 1
ATOM 823 C CA . LEU A 1 103 ? -4.938 -0.072 22.438 1 81.75 103 LEU A CA 1
ATOM 824 C C . LEU A 1 103 ? -5.754 -0.225 21.156 1 81.75 103 LEU A C 1
ATOM 826 O O . LEU A 1 103 ? -5.32 -0.895 20.219 1 81.75 103 LEU A O 1
ATOM 830 N N . PHE A 1 104 ? -6.91 0.349 21.172 1 86.62 104 PHE A N 1
ATOM 831 C CA . PHE A 1 104 ? -7.766 0.298 19.984 1 86.62 104 PHE A CA 1
ATOM 832 C C . PHE A 1 104 ? -7.082 0.948 18.797 1 86.62 104 PHE A C 1
ATOM 834 O O . PHE A 1 104 ? -7.105 0.407 17.688 1 86.62 104 PHE A O 1
ATOM 841 N N . GLN A 1 105 ? -6.473 2.01 19.031 1 84.5 105 GLN A N 1
ATOM 842 C CA . GLN A 1 105 ? -5.797 2.752 17.969 1 84.5 105 GLN A CA 1
ATOM 843 C C . GLN A 1 105 ? -4.676 1.924 17.344 1 84.5 105 GLN A C 1
ATOM 845 O O . GLN A 1 105 ? -4.477 1.95 16.125 1 84.5 105 GLN A O 1
ATOM 850 N N . LYS A 1 106 ? -4.051 1.168 18.094 1 77.56 106 LYS A N 1
ATOM 851 C CA . LYS A 1 106 ? -2.967 0.324 17.594 1 77.56 106 LYS A CA 1
ATOM 852 C C . LYS A 1 106 ? -3.512 -0.939 16.938 1 77.56 106 LYS A C 1
ATOM 854 O O . LYS A 1 106 ? -3.041 -1.34 15.867 1 77.56 106 LYS A O 1
ATOM 859 N N . ALA A 1 107 ? -4.465 -1.501 17.531 1 82.44 107 ALA A N 1
ATOM 860 C CA . ALA A 1 107 ? -5 -2.781 17.078 1 82.44 107 ALA A CA 1
ATOM 861 C C . ALA A 1 107 ? -5.754 -2.627 15.766 1 82.44 107 ALA A C 1
ATOM 863 O O . ALA A 1 107 ? -5.684 -3.498 14.891 1 82.44 107 ALA A O 1
ATOM 864 N N . VAL A 1 108 ? -6.461 -1.528 15.664 1 84.25 108 VAL A N 1
ATOM 865 C CA . VAL A 1 108 ? -7.328 -1.354 14.5 1 84.25 108 VAL A CA 1
ATOM 866 C C . VAL A 1 108 ? -6.48 -1.156 13.25 1 84.25 108 VAL A C 1
ATOM 868 O O . VAL A 1 108 ? -6.895 -1.522 12.148 1 84.25 108 VAL A O 1
ATOM 871 N N . LEU A 1 109 ? -5.242 -0.759 13.391 1 75.75 109 LEU A N 1
ATOM 872 C CA . LEU A 1 109 ? -4.422 -0.416 12.234 1 75.75 109 LEU A CA 1
ATOM 873 C C . LEU A 1 109 ? -3.553 -1.597 11.82 1 75.75 109 LEU A C 1
ATOM 875 O O . LEU A 1 109 ? -3.041 -1.629 10.695 1 75.75 109 LEU A O 1
ATOM 879 N N . LEU A 1 110 ? -3.438 -2.59 12.594 1 75.81 110 LEU A N 1
ATOM 880 C CA . LEU A 1 110 ? -2.506 -3.691 12.375 1 75.81 110 LEU A CA 1
ATOM 881 C C . LEU A 1 110 ? -2.848 -4.445 11.102 1 75.81 110 LEU A C 1
ATOM 883 O O . LEU A 1 110 ? -1.954 -4.824 10.336 1 75.81 110 LEU A O 1
ATOM 887 N N . PRO A 1 111 ? -4.137 -4.703 10.781 1 75.38 111 PRO A N 1
ATOM 888 C CA . PRO A 1 111 ? -4.484 -5.469 9.578 1 75.38 111 PRO A CA 1
ATOM 889 C C . PRO A 1 111 ? -3.986 -4.809 8.297 1 75.38 111 PRO A C 1
ATOM 891 O O . PRO A 1 111 ? -3.744 -5.496 7.301 1 75.38 111 PRO A O 1
ATOM 894 N N . ILE A 1 112 ? -3.828 -3.541 8.328 1 75.25 112 ILE A N 1
ATOM 895 C CA . ILE A 1 112 ? -3.396 -2.812 7.145 1 75.25 112 ILE A CA 1
ATOM 896 C C . ILE A 1 112 ? -2.018 -3.307 6.707 1 75.25 112 ILE A C 1
ATOM 898 O O . ILE A 1 112 ? -1.7 -3.307 5.516 1 75.25 112 ILE A O 1
ATOM 902 N N . PHE A 1 113 ? -1.333 -3.848 7.594 1 71 113 PHE A N 1
ATOM 903 C CA . PHE A 1 113 ? 0.056 -4.191 7.312 1 71 113 PHE A CA 1
ATOM 904 C C . PHE A 1 113 ? 0.216 -5.695 7.125 1 71 113 PHE A C 1
ATOM 906 O O . PHE A 1 113 ? 1.308 -6.176 6.812 1 71 113 PHE A O 1
ATOM 913 N N . PHE A 1 114 ? -0.836 -6.375 7.289 1 74 114 PHE A N 1
ATOM 914 C CA . PHE A 1 114 ? -0.811 -7.805 7.004 1 74 114 PHE A CA 1
ATOM 915 C C . PHE A 1 114 ? -0.73 -8.055 5.504 1 74 114 PHE A C 1
ATOM 917 O O . PHE A 1 114 ? -1.462 -7.438 4.727 1 74 114 PHE A O 1
ATOM 924 N N . PRO A 1 115 ? 0.217 -8.906 5.172 1 79.25 115 PRO A N 1
ATOM 925 C CA . PRO A 1 115 ? 0.148 -9.328 3.77 1 79.25 115 PRO A CA 1
ATOM 926 C C . PRO A 1 115 ? -1.213 -9.914 3.395 1 79.25 115 PRO A C 1
ATOM 928 O O . PRO A 1 115 ? -1.702 -10.828 4.062 1 79.25 115 PRO A O 1
ATOM 931 N N . GLN A 1 116 ? -1.823 -9.328 2.463 1 87.94 116 GLN A N 1
ATOM 932 C CA . GLN A 1 116 ? -3.197 -9.688 2.129 1 87.94 116 GLN A CA 1
ATOM 933 C C . GLN A 1 116 ? -3.305 -11.156 1.737 1 87.94 116 GLN A C 1
ATOM 935 O O . GLN A 1 116 ? -4.289 -11.82 2.064 1 87.94 116 GLN A O 1
ATOM 940 N N . PRO A 1 117 ? -2.322 -11.703 1.05 1 86 117 PRO A N 1
ATOM 941 C CA . PRO A 1 117 ? -2.412 -13.133 0.744 1 86 117 PRO A CA 1
ATOM 942 C C . PRO A 1 117 ? -2.447 -14.008 1.998 1 86 117 PRO A C 1
ATOM 944 O O . PRO A 1 117 ? -3.111 -15.047 2.016 1 86 117 PRO A O 1
ATOM 947 N N . VAL A 1 118 ? -1.715 -13.57 2.961 1 82.5 118 VAL A N 1
ATOM 948 C CA . VAL A 1 118 ? -1.707 -14.305 4.219 1 82.5 118 VAL A CA 1
ATOM 949 C C . VAL A 1 118 ? -3.078 -14.211 4.883 1 82.5 118 VAL A C 1
ATOM 951 O O . VAL A 1 118 ? -3.59 -15.203 5.41 1 82.5 118 VAL A O 1
ATOM 954 N N . LEU A 1 119 ? -3.551 -13.047 4.848 1 86.44 119 LEU A N 1
ATOM 955 C CA . LEU A 1 119 ? -4.879 -12.836 5.414 1 86.44 119 LEU A CA 1
ATOM 956 C C . LEU A 1 119 ? -5.926 -13.641 4.648 1 86.44 119 LEU A C 1
ATOM 958 O O . LEU A 1 119 ? -6.812 -14.25 5.254 1 86.44 119 LEU A O 1
ATOM 962 N N . GLY A 1 120 ? -5.863 -13.594 3.389 1 89.94 120 GLY A N 1
ATOM 963 C CA . GLY A 1 120 ? -6.77 -14.375 2.564 1 89.94 120 GLY A CA 1
ATOM 964 C C . GLY A 1 120 ? -6.688 -15.867 2.838 1 89.94 120 GLY A C 1
ATOM 965 O O . GLY A 1 120 ? -7.715 -16.547 2.908 1 89.94 120 GLY A O 1
ATOM 966 N N . LEU A 1 121 ? -5.547 -16.297 2.951 1 85.5 121 LEU A N 1
ATOM 967 C CA . LEU A 1 121 ? -5.324 -17.703 3.258 1 85.5 121 LEU A CA 1
ATOM 968 C C . LEU A 1 121 ? -5.895 -18.062 4.629 1 85.5 121 LEU A C 1
ATOM 970 O O . LEU A 1 121 ? -6.508 -19.125 4.797 1 85.5 121 LEU A O 1
ATOM 974 N N . ALA A 1 122 ? -5.578 -17.25 5.566 1 85.06 122 ALA A N 1
ATOM 975 C CA . ALA A 1 122 ? -6.094 -17.469 6.914 1 85.06 122 ALA A CA 1
ATOM 976 C C . ALA A 1 122 ? -7.617 -17.531 6.91 1 85.06 122 ALA A C 1
ATOM 978 O O . ALA A 1 122 ? -8.211 -18.375 7.602 1 85.06 122 ALA A O 1
ATOM 979 N N . LEU A 1 123 ? -8.219 -16.75 6.188 1 90.12 123 LEU A N 1
ATOM 980 C CA . LEU A 1 123 ? -9.672 -16.719 6.102 1 90.12 123 LEU A CA 1
ATOM 981 C C . LEU A 1 123 ? -10.203 -17.953 5.371 1 90.12 123 LEU A C 1
ATOM 983 O O . LEU A 1 123 ? -11.242 -18.5 5.742 1 90.12 123 LEU A O 1
ATOM 987 N N . LEU A 1 124 ? -9.531 -18.328 4.355 1 89.12 124 LEU A N 1
ATOM 988 C CA . LEU A 1 124 ? -9.891 -19.547 3.646 1 89.12 124 LEU A CA 1
ATOM 989 C C . LEU A 1 124 ? -9.891 -20.75 4.594 1 89.12 124 LEU A C 1
ATOM 991 O O . LEU A 1 124 ? -10.828 -21.547 4.594 1 89.12 124 LEU A O 1
ATOM 995 N N . LEU A 1 125 ? -8.844 -20.844 5.309 1 81.81 125 LEU A N 1
ATOM 996 C CA . LEU A 1 125 ? -8.719 -21.953 6.254 1 81.81 125 LEU A CA 1
ATOM 997 C C . LEU A 1 125 ? -9.812 -21.875 7.316 1 81.81 125 LEU A C 1
ATOM 999 O O . LEU A 1 125 ? -10.352 -22.906 7.727 1 81.81 125 LEU A O 1
ATOM 1003 N N . TRP A 1 126 ? -10.062 -20.719 7.73 1 84.38 126 TRP A N 1
ATOM 1004 C CA . TRP A 1 126 ? -11.102 -20.516 8.734 1 84.38 126 TRP A CA 1
ATOM 1005 C C . TRP A 1 126 ? -12.469 -20.906 8.188 1 84.38 126 TRP A C 1
ATOM 1007 O O . TRP A 1 126 ? -13.242 -21.594 8.859 1 84.38 126 TRP A O 1
ATOM 1017 N N . PHE A 1 127 ? -12.82 -20.484 7.039 1 89.31 127 PHE A N 1
ATOM 1018 C CA . PHE A 1 127 ? -14.094 -20.828 6.418 1 89.31 127 PHE A CA 1
ATOM 1019 C C . PHE A 1 127 ? -14.219 -22.328 6.219 1 89.31 127 PHE A C 1
ATOM 1021 O O . PHE A 1 127 ? -15.289 -22.906 6.426 1 89.31 127 PHE A O 1
ATOM 1028 N N . ASN A 1 128 ? -13.172 -22.891 5.773 1 84.19 128 ASN A N 1
ATOM 1029 C CA . ASN A 1 128 ? -13.164 -24.344 5.609 1 84.19 128 ASN A CA 1
ATOM 1030 C C . ASN A 1 128 ? -13.359 -25.062 6.945 1 84.19 128 ASN A C 1
ATOM 1032 O O . ASN A 1 128 ? -14.078 -26.047 7.016 1 84.19 128 ASN A O 1
ATOM 1036 N N . ALA A 1 129 ? -12.703 -24.609 7.941 1 79.25 129 ALA A N 1
ATOM 1037 C CA . ALA A 1 129 ? -12.766 -25.219 9.266 1 79.25 129 ALA A CA 1
ATOM 1038 C C . ALA A 1 129 ? -14.188 -25.203 9.812 1 79.25 129 ALA A C 1
ATOM 1040 O O . ALA A 1 129 ? -14.602 -26.125 10.516 1 79.25 129 ALA A O 1
ATOM 1041 N N . ILE A 1 130 ? -14.891 -24.172 9.492 1 86.19 130 ILE A N 1
ATOM 1042 C CA . ILE A 1 130 ? -16.234 -24.062 10.062 1 86.19 130 ILE A CA 1
ATOM 1043 C C . ILE A 1 130 ? -17.266 -24.5 9.039 1 86.19 130 ILE A C 1
ATOM 1045 O O . ILE A 1 130 ? -18.469 -24.344 9.25 1 86.19 130 ILE A O 1
ATOM 1049 N N . GLY A 1 131 ? -16.828 -24.953 7.891 1 90.5 131 GLY A N 1
ATOM 1050 C CA . GLY A 1 131 ? -17.688 -25.562 6.891 1 90.5 131 GLY A CA 1
ATOM 1051 C C . GLY A 1 131 ? -18.484 -24.547 6.086 1 90.5 131 GLY A C 1
ATOM 1052 O O . GLY A 1 131 ? -19.578 -24.844 5.602 1 90.5 131 GLY A O 1
ATOM 1053 N N . VAL A 1 132 ? -18 -23.359 5.926 1 93.25 132 VAL A N 1
ATOM 1054 C CA . VAL A 1 132 ? -18.672 -22.328 5.141 1 93.25 132 VAL A CA 1
ATOM 1055 C C . VAL A 1 132 ? -18.125 -22.328 3.709 1 93.25 132 VAL A C 1
ATOM 1057 O O . VAL A 1 132 ? -16.938 -22.109 3.484 1 93.25 132 VAL A O 1
ATOM 1060 N N . PRO A 1 133 ? -19.094 -22.656 2.809 1 96.19 133 PRO A N 1
ATOM 1061 C CA . PRO A 1 133 ? -18.641 -22.625 1.422 1 96.19 133 PRO A CA 1
ATOM 1062 C C . PRO A 1 133 ? -18.234 -21.219 0.97 1 96.19 133 PRO A C 1
ATOM 1064 O O . PRO A 1 133 ? -18.891 -20.234 1.357 1 96.19 133 PRO A O 1
ATOM 1067 N N . LEU A 1 134 ? -17.266 -21.156 0.138 1 96.19 134 LEU A N 1
ATOM 1068 C CA . LEU A 1 134 ? -16.781 -19.875 -0.364 1 96.19 134 LEU A CA 1
ATOM 1069 C C . LEU A 1 134 ? -17.75 -19.281 -1.381 1 96.19 134 LEU A C 1
ATOM 1071 O O . LEU A 1 134 ? -18.344 -20.016 -2.176 1 96.19 134 LEU A O 1
ATOM 1075 N N . SER A 1 135 ? -18.016 -18 -1.289 1 97.44 135 SER A N 1
ATOM 1076 C CA . SER A 1 135 ? -18.844 -17.219 -2.182 1 97.44 135 SER A CA 1
ATOM 1077 C C . SER A 1 135 ? -18.516 -15.734 -2.092 1 97.44 135 SER A C 1
ATOM 1079 O O . SER A 1 135 ? -17.594 -15.344 -1.359 1 97.44 135 SER A O 1
ATOM 1081 N N . TRP A 1 136 ? -19.266 -14.922 -2.867 1 96.06 136 TRP A N 1
ATOM 1082 C CA . TRP A 1 136 ? -19.047 -13.484 -2.787 1 96.06 136 TRP A CA 1
ATOM 1083 C C . TRP A 1 136 ? -19.375 -12.953 -1.394 1 96.06 136 TRP A C 1
ATOM 1085 O O . TRP A 1 136 ? -18.812 -11.945 -0.958 1 96.06 136 TRP A O 1
ATOM 1095 N N . HIS A 1 137 ? -20.125 -13.734 -0.549 1 96.5 137 HIS A N 1
ATOM 1096 C CA . HIS A 1 137 ? -20.406 -13.32 0.823 1 96.5 137 HIS A CA 1
ATOM 1097 C C . HIS A 1 137 ? -19.156 -13.445 1.698 1 96.5 137 HIS A C 1
ATOM 1099 O O . HIS A 1 137 ? -18.891 -12.586 2.541 1 96.5 137 HIS A O 1
ATOM 1105 N N . THR A 1 138 ? -18.469 -14.539 1.518 1 96.88 138 THR A N 1
ATOM 1106 C CA . THR A 1 138 ? -17.234 -14.703 2.291 1 96.88 138 THR A CA 1
ATOM 1107 C C . THR A 1 138 ? -16.188 -13.703 1.854 1 96.88 138 THR A C 1
ATOM 1109 O O . THR A 1 138 ? -15.359 -13.258 2.664 1 96.88 138 THR A O 1
ATOM 1112 N N . ALA A 1 139 ? -16.219 -13.336 0.615 1 97.62 139 ALA A N 1
ATOM 1113 C CA . ALA A 1 139 ? -15.32 -12.289 0.13 1 97.62 139 ALA A CA 1
ATOM 1114 C C . ALA A 1 139 ? -15.641 -10.945 0.776 1 97.62 139 ALA A C 1
ATOM 1116 O O . ALA A 1 139 ? -14.742 -10.141 1.028 1 97.62 139 ALA A O 1
ATOM 1117 N N . VAL A 1 140 ? -16.938 -10.688 1.028 1 97.5 140 VAL A N 1
ATOM 1118 C CA . VAL A 1 140 ? -17.328 -9.453 1.712 1 97.5 140 VAL A CA 1
ATOM 1119 C C . VAL A 1 140 ? -16.625 -9.375 3.068 1 97.5 140 VAL A C 1
ATOM 1121 O O . VAL A 1 140 ? -16.062 -8.336 3.422 1 97.5 140 VAL A O 1
ATOM 1124 N N . LEU A 1 141 ? -16.672 -10.438 3.721 1 94.75 141 LEU A N 1
ATOM 1125 C CA . LEU A 1 141 ? -16.047 -10.453 5.039 1 94.75 141 LEU A CA 1
ATOM 1126 C C . LEU A 1 141 ? -14.539 -10.234 4.926 1 94.75 141 LEU A C 1
ATOM 1128 O O . LEU A 1 141 ? -13.953 -9.5 5.73 1 94.75 141 LEU A O 1
ATOM 1132 N N . ALA A 1 142 ? -13.938 -10.875 4.012 1 95 142 ALA A N 1
ATOM 1133 C CA . ALA A 1 142 ? -12.5 -10.734 3.814 1 95 142 ALA A CA 1
ATOM 1134 C C . ALA A 1 142 ? -12.125 -9.281 3.525 1 95 142 ALA A C 1
ATOM 1136 O O . ALA A 1 142 ? -11.148 -8.766 4.078 1 95 142 ALA A O 1
ATOM 1137 N N . HIS A 1 143 ? -12.867 -8.656 2.643 1 96.25 143 HIS A N 1
ATOM 1138 C CA . HIS A 1 143 ? -12.617 -7.262 2.307 1 96.25 143 HIS A CA 1
ATOM 1139 C C . HIS A 1 143 ? -12.812 -6.359 3.521 1 96.25 143 HIS A C 1
ATOM 1141 O O . HIS A 1 143 ? -12.031 -5.426 3.734 1 96.25 143 HIS A O 1
ATOM 1147 N N . LEU A 1 144 ? -13.836 -6.676 4.305 1 94.12 144 LEU A N 1
ATOM 1148 C CA . LEU A 1 144 ? -14.141 -5.844 5.469 1 94.12 144 LEU A CA 1
ATOM 1149 C C . LEU A 1 144 ? -12.984 -5.867 6.465 1 94.12 144 LEU A C 1
ATOM 1151 O O . LEU A 1 144 ? -12.664 -4.844 7.074 1 94.12 144 LEU A O 1
ATOM 1155 N N . VAL A 1 145 ? -12.391 -6.949 6.598 1 91 145 VAL A N 1
ATOM 1156 C CA . VAL A 1 145 ? -11.32 -7.113 7.57 1 91 145 VAL A CA 1
ATOM 1157 C C . VAL A 1 145 ? -10.172 -6.168 7.234 1 91 145 VAL A C 1
ATOM 1159 O O . VAL A 1 145 ? -9.539 -5.602 8.133 1 91 145 VAL A O 1
ATOM 1162 N N . TRP A 1 146 ? -9.891 -5.965 6.027 1 90.81 146 TRP A N 1
ATOM 1163 C CA . TRP A 1 146 ? -8.758 -5.152 5.598 1 90.81 146 TRP A CA 1
ATOM 1164 C C . TRP A 1 146 ? -9.188 -3.713 5.336 1 90.81 146 TRP A C 1
ATOM 1166 O O . TRP A 1 146 ? -8.469 -2.773 5.691 1 90.81 146 TRP A O 1
ATOM 1176 N N . ILE A 1 147 ? -10.305 -3.484 4.773 1 93.69 147 ILE A N 1
ATOM 1177 C CA . ILE A 1 147 ? -10.719 -2.18 4.258 1 93.69 147 ILE A CA 1
ATOM 1178 C C . ILE A 1 147 ? -11.273 -1.327 5.398 1 93.69 147 ILE A C 1
ATOM 1180 O O . ILE A 1 147 ? -11.055 -0.113 5.43 1 93.69 147 ILE A O 1
ATOM 1184 N N . THR A 1 148 ? -11.906 -1.932 6.406 1 93.06 148 THR A N 1
ATOM 1185 C CA . THR A 1 148 ? -12.539 -1.184 7.492 1 93.06 148 THR A CA 1
ATOM 1186 C C . THR A 1 148 ? -11.5 -0.367 8.258 1 93.06 148 THR A C 1
ATOM 1188 O O . THR A 1 148 ? -11.727 0.806 8.562 1 93.06 148 THR A O 1
ATOM 1191 N N . PRO A 1 149 ? -10.375 -0.939 8.57 1 90.75 149 PRO A N 1
ATOM 1192 C CA . PRO A 1 149 ? -9.344 -0.147 9.25 1 90.75 149 PRO A CA 1
ATOM 1193 C C . PRO A 1 149 ? -8.875 1.045 8.422 1 90.75 149 PRO A C 1
ATOM 1195 O O . PRO A 1 149 ? -8.625 2.123 8.969 1 90.75 149 PRO A O 1
ATOM 1198 N N . VAL A 1 150 ? -8.75 0.87 7.176 1 88.44 150 VAL A N 1
ATOM 1199 C CA . VAL A 1 150 ? -8.32 1.946 6.289 1 88.44 150 VAL A CA 1
ATOM 1200 C C . VAL A 1 150 ? -9.359 3.07 6.301 1 88.44 150 VAL A C 1
ATOM 1202 O O . VAL A 1 150 ? -9.008 4.246 6.438 1 88.44 150 VAL A O 1
ATOM 1205 N N . VAL A 1 151 ? -10.602 2.689 6.164 1 93.69 151 VAL A N 1
ATOM 1206 C CA . VAL A 1 151 ? -11.695 3.654 6.141 1 93.69 151 VAL A CA 1
ATOM 1207 C C . VAL A 1 151 ? -11.805 4.348 7.496 1 93.69 151 VAL A C 1
ATOM 1209 O O . VAL A 1 151 ? -12.117 5.539 7.57 1 93.69 151 VAL A O 1
ATOM 1212 N N . THR A 1 152 ? -11.57 3.617 8.57 1 92.38 152 THR A N 1
ATOM 1213 C CA . THR A 1 152 ? -11.578 4.191 9.906 1 92.38 152 THR A CA 1
ATOM 1214 C C . THR A 1 152 ? -10.547 5.312 10.023 1 92.38 152 THR A C 1
ATOM 1216 O O . THR A 1 152 ? -10.844 6.379 10.562 1 92.38 152 THR A O 1
ATOM 1219 N N . LEU A 1 153 ? -9.438 5.094 9.508 1 86.56 153 LEU A N 1
ATOM 1220 C CA . LEU A 1 153 ? -8.383 6.102 9.547 1 86.56 153 LEU A CA 1
ATOM 1221 C C . LEU A 1 153 ? -8.781 7.332 8.734 1 86.56 153 LEU A C 1
ATOM 1223 O O . LEU A 1 153 ? -8.539 8.461 9.148 1 86.56 153 LEU A O 1
ATOM 1227 N N . VAL A 1 154 ? -9.352 7.102 7.605 1 87.19 154 VAL A N 1
ATOM 1228 C CA . VAL A 1 154 ? -9.75 8.188 6.719 1 87.19 154 VAL A CA 1
ATOM 1229 C C . VAL A 1 154 ? -10.781 9.07 7.414 1 87.19 154 VAL A C 1
ATOM 1231 O O . VAL A 1 154 ? -10.68 10.297 7.383 1 87.19 154 VAL A O 1
ATOM 1234 N N . ILE A 1 155 ? -11.703 8.492 8.07 1 92.19 155 ILE A N 1
ATOM 1235 C CA . ILE A 1 155 ? -12.758 9.234 8.758 1 92.19 155 ILE A CA 1
ATOM 1236 C C . ILE A 1 155 ? -12.195 9.867 10.023 1 92.19 155 ILE A C 1
ATOM 1238 O O . ILE A 1 155 ? -12.57 10.992 10.383 1 92.19 155 ILE A O 1
ATOM 1242 N N . ALA A 1 156 ? -11.281 9.188 10.695 1 91.38 156 ALA A N 1
ATOM 1243 C CA . ALA A 1 156 ? -10.711 9.68 11.945 1 91.38 156 ALA A CA 1
ATOM 1244 C C . ALA A 1 156 ? -9.945 10.984 11.719 1 91.38 156 ALA A C 1
ATOM 1246 O O . ALA A 1 156 ? -9.922 11.859 12.586 1 91.38 156 ALA A O 1
ATOM 1247 N N . ILE A 1 157 ? -9.391 11.125 10.656 1 82.06 157 ILE A N 1
ATOM 1248 C CA . ILE A 1 157 ? -8.664 12.352 10.312 1 82.06 157 ILE A CA 1
ATOM 1249 C C . ILE A 1 157 ? -9.617 13.547 10.375 1 82.06 157 ILE A C 1
ATOM 1251 O O . ILE A 1 157 ? -9.25 14.617 10.859 1 82.06 157 ILE A O 1
ATOM 1255 N N . GLN A 1 158 ? -10.797 13.359 9.883 1 82.5 158 GLN A N 1
ATOM 1256 C CA . GLN A 1 158 ? -11.797 14.43 9.945 1 82.5 158 GLN A CA 1
ATOM 1257 C C . GLN A 1 158 ? -12.297 14.633 11.367 1 82.5 158 GLN A C 1
ATOM 1259 O O . GLN A 1 158 ? -12.594 15.758 11.773 1 82.5 158 GLN A O 1
ATOM 1264 N N . VAL A 1 159 ? -12.406 13.594 12.062 1 89.56 159 VAL A N 1
ATOM 1265 C CA . VAL A 1 159 ? -12.906 13.664 13.43 1 89.56 159 VAL A CA 1
ATOM 1266 C C . VAL A 1 159 ? -11.9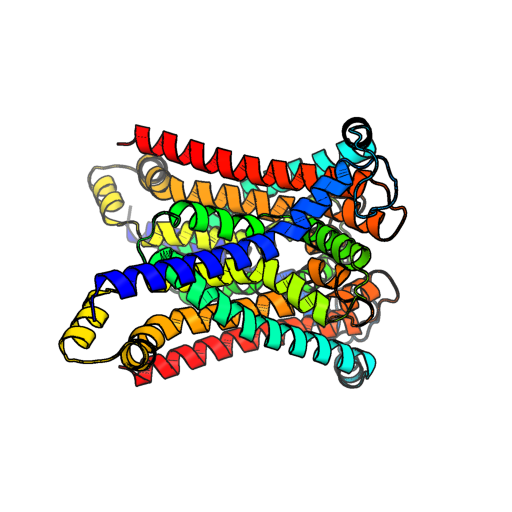3 14.453 14.297 1 89.56 159 VAL A C 1
ATOM 1268 O O . VAL A 1 159 ? -12.344 15.219 15.172 1 89.56 159 VAL A O 1
ATOM 1271 N N . TYR A 1 160 ? -10.703 14.289 14.125 1 84.44 160 TYR A N 1
ATOM 1272 C CA . TYR A 1 160 ? -9.688 15.008 14.883 1 84.44 160 TYR A CA 1
ATOM 1273 C C . TYR A 1 160 ? -9.781 16.516 14.641 1 84.44 160 TYR A C 1
ATOM 1275 O O . TYR A 1 160 ? -9.445 17.312 15.516 1 84.44 160 TYR A O 1
ATOM 1283 N N . GLY A 1 161 ? -10.211 16.875 13.547 1 81.69 161 GLY A N 1
ATOM 1284 C CA . GLY A 1 161 ? -10.312 18.281 13.211 1 81.69 161 GLY A CA 1
ATOM 1285 C C . GLY A 1 161 ? -11.609 18.922 13.688 1 81.69 161 GLY A C 1
ATOM 1286 O O . GLY A 1 161 ? -11.781 20.141 13.594 1 81.69 161 GLY A O 1
ATOM 1287 N N . PHE A 1 162 ? -12.422 18.141 14.18 1 83.69 162 PHE A N 1
ATOM 1288 C CA . PHE A 1 162 ? -13.742 18.578 14.625 1 83.69 162 PHE A CA 1
ATOM 1289 C C . PHE A 1 162 ? -13.695 19.062 16.062 1 83.69 162 PHE A C 1
ATOM 1291 O O . PHE A 1 162 ? -13.125 18.406 16.938 1 83.69 162 PHE A O 1
ATOM 1298 N N . ASP A 1 163 ? -14.258 20.25 16.344 1 85.69 163 ASP A N 1
ATOM 1299 C CA . ASP A 1 163 ? -14.383 20.797 17.688 1 85.69 163 ASP A CA 1
ATOM 1300 C C . ASP A 1 163 ? -15.625 20.25 18.391 1 85.69 163 ASP A C 1
ATOM 1302 O O . ASP A 1 163 ? -16.75 20.562 18.016 1 85.69 163 ASP A O 1
ATOM 1306 N N . PRO A 1 164 ? -15.391 19.562 19.359 1 85.69 164 PRO A N 1
ATOM 1307 C CA . PRO A 1 164 ? -16.531 18.953 20.047 1 85.69 164 PRO A CA 1
ATOM 1308 C C . PRO A 1 164 ? -17.406 19.969 20.766 1 85.69 164 PRO A C 1
ATOM 1310 O O . PRO A 1 164 ? -18.531 19.641 21.172 1 85.69 164 PRO A O 1
ATOM 1313 N N . THR A 1 165 ? -17 21.125 20.922 1 89.81 165 THR A N 1
ATOM 1314 C CA . THR A 1 165 ? -17.75 22.156 21.641 1 89.81 165 THR A CA 1
ATOM 1315 C C . THR A 1 165 ? -19.047 22.484 20.906 1 89.81 165 THR A C 1
ATOM 1317 O O . THR A 1 165 ? -20.016 22.922 21.531 1 89.81 165 THR A O 1
ATOM 1320 N N . VAL A 1 166 ? -19.031 22.25 19.656 1 90.75 166 VAL A N 1
ATOM 1321 C CA . VAL A 1 166 ? -20.234 22.516 18.875 1 90.75 166 VAL A CA 1
ATOM 1322 C C . VAL A 1 166 ? -21.344 21.547 19.297 1 90.75 166 VAL A C 1
ATOM 1324 O O . VAL A 1 166 ? -22.516 21.953 19.406 1 90.75 166 VAL A O 1
ATOM 1327 N N . GLU A 1 167 ? -21 20.359 19.484 1 90.12 167 GLU A N 1
ATOM 1328 C CA . GLU A 1 167 ? -21.969 19.391 19.953 1 90.12 167 GLU A CA 1
ATOM 1329 C C . GLU A 1 167 ? -22.438 19.688 21.375 1 90.12 167 GLU A C 1
ATOM 1331 O O . GLU A 1 167 ? -23.625 19.562 21.688 1 90.12 167 GLU A O 1
ATOM 1336 N N . ASP A 1 168 ? -21.562 20.141 22.156 1 89.88 168 ASP A N 1
ATOM 1337 C CA . ASP A 1 168 ? -21.891 20.484 23.547 1 89.88 168 ASP A CA 1
ATOM 1338 C C . ASP A 1 168 ? -22.875 21.641 23.609 1 89.88 168 ASP A C 1
ATOM 1340 O O . ASP A 1 168 ? -23.797 21.641 24.422 1 89.88 168 ASP A O 1
ATOM 1344 N N . ALA A 1 169 ? -22.594 22.531 22.797 1 93.12 169 ALA A N 1
ATOM 1345 C CA . ALA A 1 169 ? -23.484 23.688 22.719 1 93.12 169 ALA A CA 1
ATOM 1346 C C . ALA A 1 169 ? -24.906 23.266 22.328 1 93.12 169 ALA A C 1
ATOM 1348 O O . ALA A 1 169 ? -25.891 23.797 22.844 1 93.12 169 ALA A O 1
ATOM 1349 N N . ALA A 1 170 ? -24.969 22.359 21.438 1 93.31 170 ALA A N 1
ATOM 1350 C CA . ALA A 1 170 ? -26.281 21.859 21 1 93.31 170 ALA A CA 1
ATOM 1351 C C . ALA A 1 170 ? -27 21.125 22.125 1 93.31 170 ALA A C 1
ATOM 1353 O O . ALA A 1 170 ? -28.203 21.25 22.297 1 93.31 170 ALA A O 1
ATOM 1354 N N . PHE A 1 171 ? -26.219 20.406 22.828 1 91.19 171 PHE A N 1
ATOM 1355 C CA . PHE A 1 171 ? -26.797 19.719 23.984 1 91.19 171 PHE A CA 1
ATOM 1356 C C . PHE A 1 171 ? -27.297 20.703 25.016 1 91.19 171 PHE A C 1
ATOM 1358 O O . PHE A 1 171 ? -28.359 20.5 25.625 1 91.19 171 PHE A O 1
ATOM 1365 N N . ASP A 1 172 ? -26.594 21.766 25.172 1 93.69 172 ASP A N 1
ATOM 1366 C CA . ASP A 1 172 ? -26.984 22.797 26.125 1 93.69 172 ASP A CA 1
ATOM 1367 C C . ASP A 1 172 ? -28.281 23.469 25.688 1 93.69 172 ASP A C 1
ATOM 1369 O O . ASP A 1 172 ? -29.078 23.922 26.531 1 93.69 172 ASP A O 1
ATOM 1373 N N . LEU A 1 173 ? -28.484 23.469 24.469 1 95.31 173 LEU A N 1
ATOM 1374 C CA . LEU A 1 173 ? -29.672 24.094 23.922 1 95.31 173 LEU A CA 1
ATOM 1375 C C . LEU A 1 173 ? -30.844 23.094 23.891 1 95.31 173 LEU A C 1
ATOM 1377 O O . LEU A 1 173 ? -31.953 23.438 23.484 1 95.31 173 LEU A O 1
ATOM 1381 N N . GLY A 1 174 ? -30.594 21.875 24.281 1 93.81 174 GLY A N 1
ATOM 1382 C CA . GLY A 1 174 ? -31.672 20.922 24.453 1 93.81 174 GLY A CA 1
ATOM 1383 C C . GLY A 1 174 ? -31.734 19.875 23.359 1 93.81 174 GLY A C 1
ATOM 1384 O O . GLY A 1 174 ? -32.656 19.047 23.344 1 93.81 174 GLY A O 1
ATOM 1385 N N . ALA A 1 175 ? -30.781 19.938 22.5 1 93.81 175 ALA A N 1
ATOM 1386 C CA . ALA A 1 175 ? -30.781 18.938 21.438 1 93.81 175 ALA A CA 1
ATOM 1387 C C . ALA A 1 175 ? -30.5 17.531 21.984 1 93.81 175 ALA A C 1
ATOM 1389 O O . ALA A 1 175 ? -29.703 17.391 22.906 1 93.81 175 ALA A O 1
ATOM 1390 N N . ASN A 1 176 ? -31.156 16.516 21.406 1 93.62 176 ASN A N 1
ATOM 1391 C CA . ASN A 1 176 ? -30.891 15.148 21.828 1 93.62 176 ASN A CA 1
ATOM 1392 C C . ASN A 1 176 ? -29.781 14.516 21 1 93.62 176 ASN A C 1
ATOM 1394 O O . ASN A 1 176 ? -29.266 15.133 20.062 1 93.62 176 ASN A O 1
ATOM 1398 N N . ARG A 1 177 ? -29.406 13.312 21.312 1 88.88 177 ARG A N 1
ATOM 1399 C CA . ARG A 1 177 ? -28.266 12.648 20.703 1 88.88 177 ARG A CA 1
ATOM 1400 C C . ARG A 1 177 ? -28.484 12.398 19.219 1 88.88 177 ARG A C 1
ATOM 1402 O O . ARG A 1 177 ? -27.562 12.508 18.422 1 88.88 177 ARG A O 1
ATOM 1409 N N . TRP A 1 178 ? -29.656 12.047 18.938 1 92.5 178 TRP A N 1
ATOM 1410 C CA . TRP A 1 178 ? -29.969 11.758 17.547 1 92.5 178 TRP A CA 1
ATOM 1411 C C . TRP A 1 178 ? -29.953 13.023 16.703 1 92.5 178 TRP A C 1
ATOM 1413 O O . TRP A 1 178 ? -29.469 13.016 15.57 1 92.5 178 TRP A O 1
ATOM 1423 N N . GLN A 1 179 ? -30.438 14.102 17.297 1 93.62 179 GLN A N 1
ATOM 1424 C CA . GLN A 1 179 ? -30.422 15.391 16.609 1 93.62 179 GLN A CA 1
ATOM 1425 C C . GLN A 1 179 ? -28.984 15.867 16.375 1 93.62 179 GLN A C 1
ATOM 1427 O O . GLN A 1 179 ? -28.656 16.359 15.297 1 93.62 179 GLN A O 1
ATOM 1432 N N . VAL A 1 180 ? -28.188 15.633 17.359 1 93 180 VAL A N 1
ATOM 1433 C CA . VAL A 1 180 ? -26.797 16.062 17.266 1 93 180 VAL A CA 1
ATOM 1434 C C . VAL A 1 180 ? -26.062 15.219 16.234 1 93 180 VAL A C 1
ATOM 1436 O O . VAL A 1 180 ? -25.281 15.734 15.43 1 93 180 VAL A O 1
ATOM 1439 N N . LEU A 1 181 ? -26.359 14 16.219 1 91.5 181 LEU A N 1
ATOM 1440 C CA . LEU A 1 181 ? -25.734 13.094 15.266 1 91.5 181 LEU A CA 1
ATOM 1441 C C . LEU A 1 181 ? -26.094 13.453 13.828 1 91.5 181 LEU A C 1
ATOM 1443 O O . LEU A 1 181 ? -25.219 13.57 12.977 1 91.5 181 LEU A O 1
ATOM 1447 N N . THR A 1 182 ? -27.359 13.68 13.578 1 93.38 182 THR A N 1
ATOM 1448 C CA . THR A 1 182 ? -27.859 13.82 12.211 1 93.38 182 THR A CA 1
ATOM 1449 C C . THR A 1 182 ? -27.672 15.258 11.719 1 93.38 182 THR A C 1
ATOM 1451 O O . THR A 1 182 ? -27.453 15.484 10.531 1 93.38 182 THR A O 1
ATOM 1454 N N . GLU A 1 183 ? -27.641 16.25 12.648 1 93.94 183 GLU A N 1
ATOM 1455 C CA . GLU A 1 183 ? -27.656 17.656 12.227 1 93.94 183 GLU A CA 1
ATOM 1456 C C . GLU A 1 183 ? -26.281 18.297 12.398 1 93.94 183 GLU A C 1
ATOM 1458 O O . GLU A 1 183 ? -26 19.328 11.805 1 93.94 183 GLU A O 1
ATOM 1463 N N . ILE A 1 184 ? -25.453 17.688 13.18 1 93.12 184 ILE A N 1
ATOM 1464 C CA . ILE A 1 184 ? -24.172 18.328 13.461 1 93.12 184 ILE A CA 1
ATOM 1465 C C . ILE A 1 184 ? -23.031 17.375 13.102 1 93.12 184 ILE A C 1
ATOM 1467 O O . ILE A 1 184 ? -22.281 17.625 12.148 1 93.12 184 ILE A O 1
ATOM 1471 N N . THR A 1 185 ? -23.016 16.25 13.742 1 92.5 185 THR A N 1
ATOM 1472 C CA . THR A 1 185 ? -21.875 15.344 13.625 1 92.5 185 THR A CA 1
ATOM 1473 C C . THR A 1 185 ? -21.734 14.828 12.195 1 92.5 185 THR A C 1
ATOM 1475 O O . THR A 1 185 ? -20.672 14.953 11.586 1 92.5 185 THR A O 1
ATOM 1478 N N . LEU A 1 186 ? -22.828 14.328 11.656 1 93.38 186 LEU A N 1
ATOM 1479 C CA . LEU A 1 186 ? -22.766 13.711 10.336 1 93.38 186 LEU A CA 1
ATOM 1480 C C . LEU A 1 186 ? -22.469 14.742 9.258 1 93.38 186 LEU A C 1
ATOM 1482 O O . LEU A 1 186 ? -21.609 14.523 8.406 1 93.38 186 LEU A O 1
ATOM 1486 N N . PRO A 1 187 ? -23.141 15.852 9.344 1 91.06 187 PRO A N 1
ATOM 1487 C CA . PRO A 1 187 ? -22.844 16.859 8.32 1 91.06 187 PRO A CA 1
ATOM 1488 C C . PRO A 1 187 ? -21.391 17.359 8.383 1 91.06 187 PRO A C 1
ATOM 1490 O O . PRO A 1 187 ? -20.766 17.594 7.348 1 91.06 187 PRO A O 1
ATOM 1493 N N . ILE A 1 188 ? -20.891 17.5 9.523 1 89.06 188 ILE A N 1
ATOM 1494 C CA . ILE A 1 188 ? -19.531 18 9.68 1 89.06 188 ILE A CA 1
ATOM 1495 C C . ILE A 1 188 ? -18.531 16.938 9.227 1 89.06 188 ILE A C 1
ATOM 1497 O O . ILE A 1 188 ? -17.484 17.266 8.641 1 89.06 188 ILE A O 1
ATOM 1501 N N . LEU A 1 189 ? -18.828 15.734 9.398 1 92.44 189 LEU A N 1
ATOM 1502 C CA . LEU A 1 189 ? -17.891 14.656 9.094 1 92.44 189 LEU A CA 1
ATOM 1503 C C . LEU A 1 189 ? -18.125 14.125 7.684 1 92.44 189 LEU A C 1
ATOM 1505 O O . LEU A 1 189 ? -17.375 13.258 7.215 1 92.44 189 LEU A O 1
ATOM 1509 N N . TRP A 1 190 ? -19.047 14.633 7.02 1 91.56 190 TRP A N 1
ATOM 1510 C CA . TRP A 1 190 ? -19.484 14.094 5.734 1 91.56 190 TRP A CA 1
ATOM 1511 C C . TRP A 1 190 ? -18.328 14.055 4.746 1 91.56 190 TRP A C 1
ATOM 1513 O O . TRP A 1 190 ? -18.172 13.094 3.99 1 91.56 190 TRP A O 1
ATOM 1523 N N . PRO A 1 191 ? -17.469 15.094 4.66 1 86.5 191 PRO A N 1
ATOM 1524 C CA . PRO A 1 191 ? -16.359 14.992 3.721 1 86.5 191 PRO A CA 1
ATOM 1525 C C . PRO A 1 191 ? -15.477 13.773 3.98 1 86.5 191 PRO A C 1
ATOM 1527 O O . PRO A 1 191 ? -15.016 13.125 3.035 1 86.5 191 PRO A O 1
ATOM 1530 N N . GLY A 1 192 ? -15.234 13.516 5.219 1 88.81 192 GLY A N 1
ATOM 1531 C CA . GLY A 1 192 ? -14.477 12.328 5.574 1 88.81 192 GLY A CA 1
ATOM 1532 C C . GLY A 1 192 ? -15.211 11.039 5.25 1 88.81 192 GLY A C 1
ATOM 1533 O O . GLY A 1 192 ? -14.609 10.078 4.77 1 88.81 192 GLY A O 1
ATOM 1534 N N . ILE A 1 193 ? -16.5 11.031 5.508 1 94.12 193 ILE A N 1
ATOM 1535 C CA . ILE A 1 193 ? -17.344 9.859 5.238 1 94.12 193 ILE A CA 1
ATOM 1536 C C . ILE A 1 193 ? -17.375 9.594 3.736 1 94.12 193 ILE A C 1
ATOM 1538 O O . ILE A 1 193 ? -17.234 8.453 3.297 1 94.12 193 ILE A O 1
ATOM 1542 N N . TRP A 1 194 ? -17.531 10.641 3.014 1 91.44 194 TRP A N 1
ATOM 1543 C CA . TRP A 1 194 ? -17.578 10.523 1.56 1 91.44 194 TRP A CA 1
ATOM 1544 C C . TRP A 1 194 ? -16.25 10 1.02 1 91.44 194 TRP A C 1
ATOM 1546 O O . TRP A 1 194 ? -16.234 9.117 0.156 1 91.44 194 TRP A O 1
ATOM 1556 N N . SER A 1 195 ? -15.164 10.562 1.468 1 88.31 195 SER A N 1
ATOM 1557 C CA . SER A 1 195 ? -13.844 10.07 1.08 1 88.31 195 SER A CA 1
ATOM 1558 C C . SER A 1 195 ? -13.672 8.602 1.449 1 88.31 195 SER A C 1
ATOM 1560 O O . SER A 1 195 ? -13.117 7.82 0.674 1 88.31 195 SER A O 1
ATOM 1562 N N . GLY A 1 196 ? -14.109 8.289 2.617 1 92.31 196 GLY A N 1
ATOM 1563 C CA . GLY A 1 196 ? -14.07 6.902 3.051 1 92.31 196 GLY A CA 1
ATOM 1564 C C . GLY A 1 196 ? -14.859 5.973 2.145 1 92.31 196 GLY A C 1
ATOM 1565 O O . GLY A 1 196 ? -14.422 4.859 1.857 1 92.31 196 GLY A O 1
ATOM 1566 N N . MET A 1 197 ? -16.047 6.457 1.717 1 94.62 197 MET A N 1
ATOM 1567 C CA . MET A 1 197 ? -16.875 5.676 0.805 1 94.62 197 MET A CA 1
ATOM 1568 C C . MET A 1 197 ? -16.141 5.422 -0.511 1 94.62 197 MET A C 1
ATOM 1570 O O . MET A 1 197 ? -16.156 4.305 -1.027 1 94.62 197 MET A O 1
ATOM 1574 N N . LEU A 1 198 ? -15.555 6.398 -0.982 1 90.56 198 LEU A N 1
ATOM 1575 C CA . LEU A 1 198 ? -14.836 6.27 -2.246 1 90.56 198 LEU A CA 1
ATOM 1576 C C . LEU A 1 198 ? -13.656 5.32 -2.105 1 90.56 198 LEU A C 1
ATOM 1578 O O . LEU A 1 198 ? -13.414 4.484 -2.982 1 90.56 198 LEU A O 1
ATOM 1582 N N . PHE A 1 199 ? -12.914 5.434 -1.063 1 89 199 PHE A N 1
ATOM 1583 C CA . PHE A 1 199 ? -11.781 4.555 -0.814 1 89 199 PHE A CA 1
ATOM 1584 C C . PHE A 1 199 ? -12.234 3.107 -0.679 1 89 199 PHE A C 1
ATOM 1586 O O . PHE A 1 199 ? -11.617 2.203 -1.25 1 89 199 PHE A O 1
ATOM 1593 N N . ALA A 1 200 ? -13.258 2.967 0.079 1 94.88 200 ALA A N 1
ATOM 1594 C CA . ALA A 1 200 ? -13.773 1.617 0.294 1 94.88 200 ALA A CA 1
ATOM 1595 C C . ALA A 1 200 ? -14.188 0.971 -1.026 1 94.88 200 ALA A C 1
ATOM 1597 O O . ALA A 1 200 ? -13.859 -0.191 -1.283 1 94.88 200 ALA A O 1
ATOM 1598 N N . PHE A 1 201 ? -14.922 1.726 -1.805 1 94.38 201 PHE A N 1
ATOM 1599 C CA . PHE A 1 201 ? -15.398 1.201 -3.078 1 94.38 201 PHE A CA 1
ATOM 1600 C C . PHE A 1 201 ? -14.227 0.833 -3.984 1 94.38 201 PHE A C 1
ATOM 1602 O O . PHE A 1 201 ? -14.195 -0.261 -4.551 1 94.38 201 PHE A O 1
ATOM 1609 N N . LEU A 1 202 ? -13.305 1.672 -4.121 1 90.88 202 LEU A N 1
ATOM 1610 C CA . LEU A 1 202 ? -12.195 1.468 -5.051 1 90.88 202 LEU A CA 1
ATOM 1611 C C . LEU A 1 202 ? -11.297 0.333 -4.582 1 90.88 202 LEU A C 1
ATOM 1613 O O . LEU A 1 202 ? -10.805 -0.452 -5.395 1 90.88 202 LEU A O 1
ATOM 1617 N N . LEU A 1 203 ? -11.031 0.25 -3.314 1 91.56 203 LEU A N 1
ATOM 1618 C CA . LEU A 1 203 ? -10.195 -0.811 -2.77 1 91.56 203 LEU A CA 1
ATOM 1619 C C . LEU A 1 203 ? -10.852 -2.174 -2.949 1 91.56 203 LEU A C 1
ATOM 1621 O O . LEU A 1 203 ? -10.172 -3.166 -3.221 1 91.56 203 LEU A O 1
ATOM 1625 N N . SER A 1 204 ? -12.125 -2.197 -2.758 1 95.06 204 SER A N 1
ATOM 1626 C CA . SER A 1 204 ? -12.836 -3.459 -2.939 1 95.06 204 SER A CA 1
ATOM 1627 C C . SER A 1 204 ? -12.945 -3.826 -4.418 1 95.06 204 SER A C 1
ATOM 1629 O O . SER A 1 204 ? -12.742 -4.984 -4.789 1 95.06 204 SER A O 1
ATOM 1631 N N . TRP A 1 205 ? -13.258 -2.871 -5.219 1 93.19 205 TRP A N 1
ATOM 1632 C CA . TRP A 1 205 ? -13.367 -3.088 -6.656 1 93.19 205 TRP A CA 1
ATOM 1633 C C . TRP A 1 205 ? -12.086 -3.678 -7.223 1 93.19 205 TRP A C 1
ATOM 1635 O O . TRP A 1 205 ? -12.125 -4.59 -8.055 1 93.19 205 TRP A O 1
ATOM 1645 N N . GLY A 1 206 ? -11.008 -3.234 -6.789 1 92 206 GLY A N 1
ATOM 1646 C CA . GLY A 1 206 ? -9.727 -3.643 -7.34 1 92 206 GLY A CA 1
ATOM 1647 C C . GLY A 1 206 ? -9.047 -4.734 -6.531 1 92 206 GLY A C 1
ATOM 1648 O O . GLY A 1 206 ? -7.938 -5.152 -6.855 1 92 206 GLY A O 1
ATOM 1649 N N . ASN A 1 207 ? -9.672 -5.23 -5.586 1 93.69 207 ASN A N 1
ATOM 1650 C CA . ASN A 1 207 ? -9.023 -6.203 -4.715 1 93.69 207 ASN A CA 1
ATOM 1651 C C . ASN A 1 207 ? -8.82 -7.539 -5.422 1 93.69 207 ASN A C 1
ATOM 1653 O O . ASN A 1 207 ? -9.75 -8.07 -6.031 1 93.69 207 ASN A O 1
ATOM 1657 N N . PHE A 1 208 ? -7.703 -8.102 -5.293 1 93.94 208 PHE A N 1
ATOM 1658 C CA . PHE A 1 208 ? -7.371 -9.352 -5.957 1 93.94 208 PHE A CA 1
ATOM 1659 C C . PHE A 1 208 ? -7.031 -10.43 -4.934 1 93.94 208 PHE A C 1
ATOM 1661 O O . PHE A 1 208 ? -7.688 -11.477 -4.879 1 93.94 208 PHE A O 1
ATOM 1668 N N . PRO A 1 209 ? -6.113 -10.18 -4.023 1 93.19 209 PRO A N 1
ATOM 1669 C CA . PRO A 1 209 ? -5.648 -11.281 -3.18 1 93.19 209 PRO A CA 1
ATOM 1670 C C . PRO A 1 209 ? -6.754 -11.852 -2.293 1 93.19 209 PRO A C 1
ATOM 1672 O O . PRO A 1 209 ? -6.902 -13.07 -2.189 1 93.19 209 PRO A O 1
ATOM 1675 N N . LEU A 1 210 ? -7.512 -11.023 -1.682 1 94.62 210 LEU A N 1
ATOM 1676 C CA . LEU A 1 210 ? -8.547 -11.508 -0.775 1 94.62 210 LEU A CA 1
ATOM 1677 C C . LEU A 1 210 ? -9.664 -12.195 -1.548 1 94.62 210 LEU A C 1
ATOM 1679 O O . LEU A 1 210 ? -10.188 -13.227 -1.11 1 94.62 210 LEU A O 1
ATOM 1683 N N . SER A 1 211 ? -10.008 -11.625 -2.672 1 95.88 211 SER A N 1
ATOM 1684 C CA . SER A 1 211 ? -11.031 -12.234 -3.514 1 95.88 211 SER A CA 1
ATOM 1685 C C . SER A 1 211 ? -10.586 -13.602 -4.027 1 95.88 211 SER A C 1
ATOM 1687 O O . SER A 1 211 ? -11.383 -14.531 -4.105 1 95.88 211 SER A O 1
ATOM 1689 N N . LEU A 1 212 ? -9.406 -13.695 -4.359 1 93.44 212 LEU A N 1
ATOM 1690 C CA . LEU A 1 212 ? -8.859 -14.938 -4.906 1 93.44 212 LEU A CA 1
ATOM 1691 C C . LEU A 1 212 ? -9.047 -16.094 -3.928 1 93.44 212 LEU A C 1
ATOM 1693 O O . LEU A 1 212 ? -9.375 -17.203 -4.336 1 93.44 212 LEU A O 1
ATOM 1697 N N . TYR A 1 213 ? -8.906 -15.82 -2.719 1 92.19 213 TYR A N 1
ATOM 1698 C CA . TYR A 1 213 ? -8.93 -16.859 -1.707 1 92.19 213 TYR A CA 1
ATOM 1699 C C . TYR A 1 213 ? -10.344 -17.078 -1.181 1 92.19 213 TYR A C 1
ATOM 1701 O O . TYR A 1 213 ? -10.648 -18.141 -0.634 1 92.19 213 TYR A O 1
ATOM 1709 N N . THR A 1 214 ? -11.188 -16.125 -1.368 1 95.31 214 THR A N 1
ATOM 1710 C CA . THR A 1 214 ? -12.375 -16.188 -0.52 1 95.31 214 THR A CA 1
ATOM 1711 C C . THR A 1 214 ? -13.641 -16.094 -1.357 1 95.31 214 THR A C 1
ATOM 1713 O O . THR A 1 214 ? -14.742 -16.312 -0.853 1 95.31 214 THR A O 1
ATOM 1716 N N . ALA A 1 215 ? -13.508 -15.828 -2.684 1 96.06 215 ALA A N 1
ATOM 1717 C CA . ALA A 1 215 ? -14.711 -15.602 -3.477 1 96.06 215 ALA A CA 1
ATOM 1718 C C . ALA A 1 215 ? -15.242 -16.906 -4.07 1 96.06 215 ALA A C 1
ATOM 1720 O O . ALA A 1 215 ? -16.375 -16.969 -4.543 1 96.06 215 ALA A O 1
ATOM 1721 N N . GLY A 1 216 ? -14.469 -18 -4.043 1 93.94 216 GLY A N 1
ATOM 1722 C CA . GLY A 1 216 ? -14.906 -19.266 -4.605 1 93.94 216 GLY A CA 1
ATOM 1723 C C . GLY A 1 216 ? -15.195 -19.188 -6.094 1 93.94 216 GLY A C 1
ATOM 1724 O O . GLY A 1 216 ? -14.383 -18.688 -6.863 1 93.94 216 GLY A O 1
ATOM 1725 N N . ALA A 1 217 ? -16.406 -19.672 -6.473 1 93.94 217 ALA A N 1
ATOM 1726 C CA . ALA A 1 217 ? -16.781 -19.719 -7.883 1 93.94 217 ALA A CA 1
ATOM 1727 C C . ALA A 1 217 ? -17.25 -18.359 -8.367 1 93.94 217 ALA A C 1
ATOM 1729 O O . ALA A 1 217 ? -17.344 -18.109 -9.578 1 93.94 217 ALA A O 1
ATOM 1730 N N . ASP A 1 218 ? -17.578 -17.469 -7.438 1 95.75 218 ASP A N 1
ATOM 1731 C CA . ASP A 1 218 ? -18.016 -16.125 -7.789 1 95.75 218 ASP A CA 1
ATOM 1732 C C . ASP A 1 218 ? -16.828 -15.219 -8.125 1 95.75 218 ASP A C 1
ATOM 1734 O O . ASP A 1 218 ? -16.484 -14.328 -7.352 1 95.75 218 ASP A O 1
ATOM 1738 N N . ALA A 1 219 ? -16.375 -15.391 -9.336 1 94.5 219 ALA A N 1
ATOM 1739 C CA . ALA A 1 219 ? -15.141 -14.711 -9.734 1 94.5 219 ALA A CA 1
ATOM 1740 C C . ALA A 1 219 ? -15.344 -13.203 -9.844 1 94.5 219 ALA A C 1
ATOM 1742 O O . ALA A 1 219 ? -16.406 -12.75 -10.289 1 94.5 219 ALA A O 1
ATOM 1743 N N . THR A 1 220 ? -14.266 -12.422 -9.422 1 96.12 220 THR A N 1
ATOM 1744 C CA . THR A 1 220 ? -14.25 -10.969 -9.578 1 96.12 220 THR A CA 1
ATOM 1745 C C . THR A 1 220 ? -13.453 -10.57 -10.82 1 96.12 220 THR A C 1
ATOM 1747 O O . THR A 1 220 ? -12.797 -11.414 -11.438 1 96.12 220 THR A O 1
ATOM 1750 N N . VAL A 1 221 ? -13.578 -9.297 -11.203 1 94.38 221 VAL A N 1
ATOM 1751 C CA . VAL A 1 221 ? -12.906 -8.773 -12.391 1 94.38 221 VAL A CA 1
ATOM 1752 C C . VAL A 1 221 ? -11.398 -9 -12.273 1 94.38 221 VAL A C 1
ATOM 1754 O O . VAL A 1 221 ? -10.781 -9.57 -13.172 1 94.38 221 VAL A O 1
ATOM 1757 N N . PRO A 1 222 ? -10.781 -8.68 -11.141 1 93.06 222 PRO A N 1
ATOM 1758 C CA . PRO A 1 222 ? -9.336 -8.898 -11.039 1 93.06 222 PRO A CA 1
ATOM 1759 C C . PRO A 1 222 ? -8.961 -10.375 -11.133 1 93.06 222 PRO A C 1
ATOM 1761 O O . PRO A 1 222 ? -7.93 -10.719 -11.727 1 93.06 222 PRO A O 1
ATOM 1764 N N . GLU A 1 223 ? -9.781 -11.219 -10.594 1 93.25 223 GLU A N 1
ATOM 1765 C CA . GLU A 1 223 ? -9.516 -12.648 -10.672 1 93.25 223 GLU A CA 1
ATOM 1766 C C . GLU A 1 223 ? -9.562 -13.141 -12.117 1 93.25 223 GLU A C 1
ATOM 1768 O O . GLU A 1 223 ? -8.719 -13.945 -12.531 1 93.25 223 GLU A O 1
ATOM 1773 N N . TRP A 1 224 ? -10.594 -12.695 -12.812 1 94 224 TRP A N 1
ATOM 1774 C CA . TRP A 1 224 ? -10.734 -13.094 -14.203 1 94 224 TRP A CA 1
ATOM 1775 C C . TRP A 1 224 ? -9.547 -12.617 -15.031 1 94 224 TRP A C 1
ATOM 1777 O O . TRP A 1 224 ? -9.047 -13.344 -15.891 1 94 224 TRP A O 1
ATOM 1787 N N . LEU A 1 225 ? -9.117 -11.438 -14.828 1 91 225 LEU A N 1
ATOM 1788 C CA . LEU A 1 225 ? -7.977 -10.898 -15.555 1 91 225 LEU A CA 1
ATOM 1789 C C . LEU A 1 225 ? -6.734 -11.758 -15.328 1 91 225 LEU A C 1
ATOM 1791 O O . LEU A 1 225 ? -6.008 -12.055 -16.281 1 91 225 LEU A O 1
ATOM 1795 N N . TYR A 1 226 ? -6.547 -12.172 -14.172 1 87.62 226 TYR A N 1
ATOM 1796 C CA . TYR A 1 226 ? -5.398 -13.016 -13.859 1 87.62 226 TYR A CA 1
ATOM 1797 C C . TYR A 1 226 ? -5.527 -14.383 -14.516 1 87.62 226 TYR A C 1
ATOM 1799 O O . TYR A 1 226 ? -4.578 -14.875 -15.133 1 87.62 226 TYR A O 1
ATOM 1807 N N . ASN A 1 227 ? -6.668 -15 -14.328 1 88.69 227 ASN A N 1
ATOM 1808 C CA . ASN A 1 227 ? -6.887 -16.328 -14.867 1 88.69 227 ASN A CA 1
ATOM 1809 C C . ASN A 1 227 ? -6.68 -16.375 -16.375 1 88.69 227 ASN A C 1
ATOM 1811 O O . ASN A 1 227 ? -6.102 -17.312 -16.906 1 88.69 227 ASN A O 1
ATOM 1815 N N . LYS A 1 228 ? -7.141 -15.32 -17.031 1 88 228 LYS A N 1
ATOM 1816 C CA . LYS A 1 228 ? -7.023 -15.273 -18.5 1 88 228 LYS A CA 1
ATOM 1817 C C . LYS A 1 228 ? -5.594 -14.945 -18.922 1 88 228 LYS A C 1
ATOM 1819 O O . LYS A 1 228 ? -5.152 -15.359 -19.984 1 88 228 LYS A O 1
ATOM 1824 N N . MET A 1 229 ? -4.898 -14.258 -18.109 1 80 229 MET A N 1
ATOM 1825 C CA . MET A 1 229 ? -3.5 -13.969 -18.406 1 80 229 MET A CA 1
ATOM 1826 C C . MET A 1 229 ? -2.646 -15.234 -18.281 1 80 229 MET A C 1
ATOM 1828 O O . MET A 1 229 ? -1.725 -15.445 -19.078 1 80 229 MET A O 1
ATOM 1832 N N . VAL A 1 230 ? -2.936 -16.031 -17.297 1 79.06 230 VAL A N 1
ATOM 1833 C CA . VAL A 1 230 ? -2.154 -17.234 -17.047 1 79.06 230 VAL A CA 1
ATOM 1834 C C . VAL A 1 230 ? -2.58 -18.344 -18 1 79.06 230 VAL A C 1
ATOM 1836 O O . VAL A 1 230 ? -1.752 -19.141 -18.453 1 79.06 230 VAL A O 1
ATOM 1839 N N . ALA A 1 231 ? -3.848 -18.344 -18.203 1 81.12 231 ALA A N 1
ATOM 1840 C CA . ALA A 1 231 ? -4.363 -19.359 -19.094 1 81.12 231 ALA A CA 1
ATOM 1841 C C . ALA A 1 231 ? -5.488 -18.812 -19.969 1 81.12 231 ALA A C 1
ATOM 1843 O O . ALA A 1 231 ? -6.461 -18.25 -19.469 1 81.12 231 ALA A O 1
ATOM 1844 N N . GLY A 1 232 ? -5.242 -18.875 -21.312 1 82.81 232 GLY A N 1
ATOM 1845 C CA . GLY A 1 232 ? -6.293 -18.484 -22.234 1 82.81 232 GLY A CA 1
ATOM 1846 C C . GLY A 1 232 ? -6.332 -16.984 -22.5 1 82.81 232 GLY A C 1
ATOM 1847 O O . GLY A 1 232 ? -7.387 -16.359 -22.391 1 82.81 232 GLY A O 1
ATOM 1848 N N . TYR A 1 233 ? -5.254 -16.547 -22.828 1 83.94 233 TYR A N 1
ATOM 1849 C CA . TYR A 1 233 ? -5.148 -15.109 -23.062 1 83.94 233 TYR A CA 1
ATOM 1850 C C . TYR A 1 233 ? -6.023 -14.688 -24.25 1 83.94 233 TYR A C 1
ATOM 1852 O O . TYR A 1 233 ? -6.109 -15.406 -25.25 1 83.94 233 TYR A O 1
ATOM 1860 N N . THR A 1 234 ? -6.75 -13.594 -24.078 1 87.94 234 THR A N 1
ATOM 1861 C CA . THR A 1 234 ? -7.52 -12.914 -25.109 1 87.94 234 THR A CA 1
ATOM 1862 C C . THR A 1 234 ? -7.363 -11.398 -25 1 87.94 234 THR A C 1
ATOM 1864 O O . THR A 1 234 ? -7.145 -10.875 -23.906 1 87.94 234 THR A O 1
ATOM 1867 N N . PRO A 1 235 ? -7.527 -10.75 -26.062 1 89.5 235 PRO A N 1
ATOM 1868 C CA . PRO A 1 235 ? -7.414 -9.289 -26 1 89.5 235 PRO A CA 1
ATOM 1869 C C . PRO A 1 235 ? -8.539 -8.641 -25.203 1 89.5 235 PRO A C 1
ATOM 1871 O O . PRO A 1 235 ? -8.477 -7.449 -24.891 1 89.5 235 PRO A O 1
ATOM 1874 N N . MET A 1 236 ? -9.438 -9.445 -24.781 1 92.44 236 MET A N 1
ATOM 1875 C CA . MET A 1 236 ? -10.461 -8.938 -23.859 1 92.44 236 MET A CA 1
ATOM 1876 C C . MET A 1 236 ? -9.852 -8.594 -22.5 1 92.44 236 MET A C 1
ATOM 1878 O O . MET A 1 236 ? -10.445 -7.84 -21.734 1 92.44 236 MET A O 1
ATOM 1882 N N . VAL A 1 237 ? -8.633 -9.117 -22.328 1 90.75 237 VAL A N 1
ATOM 1883 C CA . VAL A 1 237 ? -7.961 -8.891 -21.062 1 90.75 237 VAL A CA 1
ATOM 1884 C C . VAL A 1 237 ? -7.516 -7.434 -20.953 1 90.75 237 VAL A C 1
ATOM 1886 O O . VAL A 1 237 ? -7.953 -6.703 -20.062 1 90.75 237 VAL A O 1
ATOM 1889 N N . PRO A 1 238 ? -6.734 -6.922 -21.922 1 88.5 238 PRO A N 1
ATOM 1890 C CA . PRO A 1 238 ? -6.391 -5.5 -21.844 1 88.5 238 PRO A CA 1
ATOM 1891 C C . PRO A 1 238 ? -7.609 -4.59 -22.016 1 88.5 238 PRO A C 1
ATOM 1893 O O . PRO A 1 238 ? -7.656 -3.502 -21.438 1 88.5 238 PRO A O 1
ATOM 1896 N N . THR A 1 239 ? -8.562 -5.008 -22.688 1 92.25 239 THR A N 1
ATOM 1897 C CA . THR A 1 239 ? -9.773 -4.223 -22.891 1 92.25 239 THR A CA 1
ATOM 1898 C C . THR A 1 239 ? -10.531 -4.047 -21.578 1 92.25 239 THR A C 1
ATOM 1900 O O . THR A 1 239 ? -10.859 -2.924 -21.188 1 92.25 239 THR A O 1
ATOM 1903 N N . LEU A 1 240 ? -10.789 -5.172 -20.906 1 92.69 240 LEU A N 1
ATOM 1904 C CA . LEU A 1 240 ? -11.5 -5.098 -19.625 1 92.69 240 LEU A CA 1
ATOM 1905 C C . LEU A 1 240 ? -10.672 -4.352 -18.594 1 92.69 240 LEU A C 1
ATOM 1907 O O . LEU A 1 240 ? -11.227 -3.643 -17.75 1 92.69 240 LEU A O 1
ATOM 1911 N N . GLY A 1 241 ? -9.336 -4.582 -18.625 1 90.31 241 GLY A N 1
ATOM 1912 C CA . GLY A 1 241 ? -8.453 -3.803 -17.766 1 90.31 241 GLY A CA 1
ATOM 1913 C C . GLY A 1 241 ? -8.594 -2.305 -17.984 1 90.31 241 GLY A C 1
ATOM 1914 O O . GLY A 1 241 ? -8.672 -1.543 -17.016 1 90.31 241 GLY A O 1
ATOM 1915 N N . THR A 1 242 ? -8.625 -1.929 -19.203 1 88.88 242 THR A N 1
ATOM 1916 C CA . THR A 1 242 ? -8.766 -0.518 -19.547 1 88.88 242 THR A CA 1
ATOM 1917 C C . THR A 1 242 ? -10.133 0.005 -19.109 1 88.88 242 THR A C 1
ATOM 1919 O O . THR A 1 242 ? -10.234 1.094 -18.547 1 88.88 242 THR A O 1
ATOM 1922 N N . MET A 1 243 ? -11.148 -0.776 -19.344 1 91.69 243 MET A N 1
ATOM 1923 C CA . MET A 1 243 ? -12.492 -0.388 -18.922 1 91.69 243 MET A CA 1
ATOM 1924 C C . MET A 1 243 ? -12.555 -0.215 -17.406 1 91.69 243 MET A C 1
ATOM 1926 O O . MET A 1 243 ? -13.188 0.718 -16.922 1 91.69 243 MET A O 1
ATOM 1930 N N . SER A 1 244 ? -11.906 -1.149 -16.719 1 89.06 244 SER A N 1
ATOM 1931 C CA . SER A 1 244 ? -11.891 -1.11 -15.266 1 89.06 244 SER A CA 1
ATOM 1932 C C . SER A 1 244 ? -11.164 0.129 -14.758 1 89.06 244 SER A C 1
ATOM 1934 O O . SER A 1 244 ? -11.602 0.756 -13.789 1 89.06 244 SER A O 1
ATOM 1936 N N . THR A 1 245 ? -10.117 0.472 -15.375 1 84.25 245 THR A N 1
ATOM 1937 C CA . THR A 1 245 ? -9.344 1.655 -15.016 1 84.25 245 THR A CA 1
ATOM 1938 C C . THR A 1 245 ? -10.148 2.926 -15.266 1 84.25 245 THR A C 1
ATOM 1940 O O . THR A 1 245 ? -10.156 3.838 -14.438 1 84.25 245 THR A O 1
ATOM 1943 N N . LEU A 1 246 ? -10.742 3.021 -16.344 1 85.62 246 LEU A N 1
ATOM 1944 C CA . LEU A 1 246 ? -11.562 4.18 -16.703 1 85.62 246 LEU A CA 1
ATOM 1945 C C . LEU A 1 246 ? -12.742 4.324 -15.75 1 85.62 246 LEU A C 1
ATOM 1947 O O . LEU A 1 246 ? -13.117 5.438 -15.383 1 85.62 246 LEU A O 1
ATOM 1951 N N . ALA A 1 247 ? -13.305 3.195 -15.406 1 83.94 247 ALA A N 1
ATOM 1952 C CA . ALA A 1 247 ? -14.414 3.217 -14.453 1 83.94 247 ALA A CA 1
ATOM 1953 C C . ALA A 1 247 ? -13.953 3.734 -13.094 1 83.94 247 ALA A C 1
ATOM 1955 O O . ALA A 1 247 ? -14.664 4.504 -12.445 1 83.94 247 ALA A O 1
ATOM 1956 N N . ALA A 1 248 ? -12.789 3.266 -12.68 1 81.38 248 ALA A N 1
ATOM 1957 C CA . ALA A 1 248 ? -12.234 3.73 -11.414 1 81.38 248 ALA A CA 1
ATOM 1958 C C . ALA A 1 248 ? -11.922 5.223 -11.461 1 81.38 248 ALA A C 1
ATOM 1960 O O . ALA A 1 248 ? -12.227 5.957 -10.516 1 81.38 248 ALA A O 1
ATOM 1961 N N . ALA A 1 249 ? -11.383 5.66 -12.516 1 80.88 249 ALA A N 1
ATOM 1962 C CA . ALA A 1 249 ? -11.109 7.082 -12.711 1 80.88 249 ALA A CA 1
ATOM 1963 C C . ALA A 1 249 ? -12.398 7.898 -12.727 1 80.88 249 ALA A C 1
ATOM 1965 O O . ALA A 1 249 ? -12.453 8.992 -12.164 1 80.88 249 ALA A O 1
ATOM 1966 N N . GLY A 1 250 ? -13.32 7.426 -13.391 1 83.5 250 GLY A N 1
ATOM 1967 C CA . GLY A 1 250 ? -14.617 8.086 -13.422 1 83.5 250 GLY A CA 1
ATOM 1968 C C . GLY A 1 250 ? -15.258 8.219 -12.047 1 83.5 250 GLY A C 1
ATOM 1969 O O . GLY A 1 250 ? -15.82 9.258 -11.719 1 83.5 250 GLY A O 1
ATOM 1970 N N . ALA A 1 251 ? -15.148 7.168 -11.281 1 82.19 251 ALA A N 1
ATOM 1971 C CA . ALA A 1 251 ? -15.688 7.199 -9.922 1 82.19 251 ALA A CA 1
ATOM 1972 C C . ALA A 1 251 ? -14.984 8.258 -9.078 1 82.19 251 ALA A C 1
ATOM 1974 O O . ALA A 1 251 ? -15.617 8.953 -8.289 1 82.19 251 ALA A O 1
ATOM 1975 N N . LEU A 1 252 ? -13.758 8.391 -9.258 1 78.75 252 LEU A N 1
ATOM 1976 C CA . LEU A 1 252 ? -12.984 9.391 -8.531 1 78.75 252 LEU A CA 1
ATOM 1977 C C . LEU A 1 252 ? -13.391 10.797 -8.945 1 78.75 252 LEU A C 1
ATOM 1979 O O . LEU A 1 252 ? -13.539 11.68 -8.094 1 78.75 252 LEU A O 1
ATOM 1983 N N . ILE A 1 253 ? -13.539 10.992 -10.203 1 81 253 ILE A N 1
ATOM 1984 C CA . ILE A 1 253 ? -13.906 12.297 -10.727 1 81 253 ILE A CA 1
ATOM 1985 C C . ILE A 1 253 ? -15.32 12.656 -10.266 1 81 253 ILE A C 1
ATOM 1987 O O . ILE A 1 253 ? -15.562 13.781 -9.82 1 81 253 ILE A O 1
ATOM 1991 N N . LEU A 1 254 ? -16.125 11.703 -10.352 1 81.81 254 LEU A N 1
ATOM 1992 C CA . LEU A 1 254 ? -17.5 11.93 -9.922 1 81.81 254 LEU A CA 1
ATOM 1993 C C . LEU A 1 254 ? -17.562 12.195 -8.422 1 81.81 254 LEU A C 1
ATOM 1995 O O . LEU A 1 254 ? -18.344 13.047 -7.973 1 81.81 254 LEU A O 1
ATOM 1999 N N . GLY A 1 255 ? -16.828 11.469 -7.695 1 81.06 255 GLY A N 1
ATOM 2000 C CA . GLY A 1 255 ? -16.766 11.719 -6.266 1 81.06 255 GLY A CA 1
ATOM 2001 C C . GLY A 1 255 ? -16.266 13.109 -5.926 1 81.06 255 GLY A C 1
ATOM 2002 O O . GLY A 1 255 ? -16.797 13.766 -5.035 1 81.06 255 GLY A O 1
ATOM 2003 N N . GLY A 1 256 ? -15.289 13.562 -6.641 1 77.75 256 GLY A N 1
ATOM 2004 C CA . GLY A 1 256 ? -14.789 14.922 -6.457 1 77.75 256 GLY A CA 1
ATOM 2005 C C . GLY A 1 256 ? -15.805 15.984 -6.816 1 77.75 256 GLY A C 1
ATOM 2006 O O . GLY A 1 256 ? -15.922 17 -6.125 1 77.75 256 GLY A O 1
ATOM 2007 N N . LEU A 1 257 ? -16.469 15.75 -7.852 1 79.25 257 LEU A N 1
ATOM 2008 C CA . LEU A 1 257 ? -17.469 16.703 -8.305 1 79.25 257 LEU A CA 1
ATOM 2009 C C . LEU A 1 257 ? -18.609 16.812 -7.309 1 79.25 257 LEU A C 1
ATOM 2011 O O . LEU A 1 257 ? -19.109 17.906 -7.047 1 79.25 257 LEU A O 1
ATOM 2015 N N . VAL A 1 258 ? -18.984 15.688 -6.816 1 78.12 258 VAL A N 1
ATOM 2016 C CA . VAL A 1 258 ? -20.062 15.664 -5.832 1 78.12 258 VAL A CA 1
ATOM 2017 C C . VAL A 1 258 ? -19.641 16.422 -4.574 1 78.12 258 VAL A C 1
ATOM 2019 O O . VAL A 1 258 ? -20.406 17.188 -4.008 1 78.12 258 VAL A O 1
ATOM 2022 N N . MET A 1 259 ? -18.469 16.25 -4.227 1 76.88 259 MET A N 1
ATOM 2023 C CA . MET A 1 259 ? -17.938 16.922 -3.043 1 76.88 259 MET A CA 1
ATOM 2024 C C . MET A 1 259 ? -17.875 18.438 -3.26 1 76.88 259 MET A C 1
ATOM 2026 O O . MET A 1 259 ? -18.203 19.203 -2.357 1 76.88 259 MET A O 1
ATOM 2030 N N . ARG A 1 260 ? -17.562 18.844 -4.383 1 74.81 260 ARG A N 1
ATOM 2031 C CA . ARG A 1 260 ? -17.5 20.25 -4.711 1 74.81 260 ARG A CA 1
ATOM 2032 C C . ARG A 1 260 ? -18.875 20.891 -4.711 1 74.81 260 ARG A C 1
ATOM 2034 O O . ARG A 1 260 ? -19.047 22.031 -4.273 1 74.81 260 ARG A O 1
ATOM 2041 N N . LEU A 1 261 ? -19.75 20.172 -5.191 1 73.38 261 LEU A N 1
ATOM 2042 C CA . LEU A 1 261 ? -21.109 20.672 -5.285 1 73.38 261 LEU A CA 1
ATOM 2043 C C . LEU A 1 261 ? -21.734 20.797 -3.9 1 73.38 261 LEU A C 1
ATOM 2045 O O . LEU A 1 261 ? -22.469 21.766 -3.625 1 73.38 261 LEU A O 1
ATOM 2049 N N . VAL A 1 262 ? -21.5 19.875 -3.1 1 71.12 262 VAL A N 1
ATOM 2050 C CA . VAL A 1 262 ? -22.047 19.875 -1.75 1 71.12 262 VAL A CA 1
ATOM 2051 C C . VAL A 1 262 ? -21.406 21.016 -0.939 1 71.12 262 VAL A C 1
ATOM 2053 O O . VAL A 1 262 ? -22.094 21.688 -0.165 1 71.12 262 VAL A O 1
ATOM 2056 N N . GLN A 1 263 ? -20.141 21.219 -1.11 1 68.38 263 GLN A N 1
ATOM 2057 C CA . GLN A 1 263 ? -19.438 22.297 -0.406 1 68.38 263 GLN A CA 1
ATOM 2058 C C . GLN A 1 263 ? -19.906 23.656 -0.882 1 68.38 263 GLN A C 1
ATOM 2060 O O . GLN A 1 263 ? -20 24.609 -0.09 1 68.38 263 GLN A O 1
ATOM 2065 N N . LYS A 1 264 ? -20.188 23.75 -2.049 1 66.56 264 LYS A N 1
ATOM 2066 C CA . LYS A 1 264 ? -20.688 25.016 -2.588 1 66.56 264 LYS A CA 1
ATOM 2067 C C . LYS A 1 264 ? -22.078 25.328 -2.057 1 66.56 264 LYS A C 1
ATOM 2069 O O . LYS A 1 264 ? -22.406 26.484 -1.828 1 66.56 264 LYS A O 1
ATOM 2074 N N . ARG A 1 265 ? -22.703 24.328 -1.879 1 60.28 265 ARG A N 1
ATOM 2075 C CA . ARG A 1 265 ? -24.047 24.547 -1.374 1 60.28 265 ARG A CA 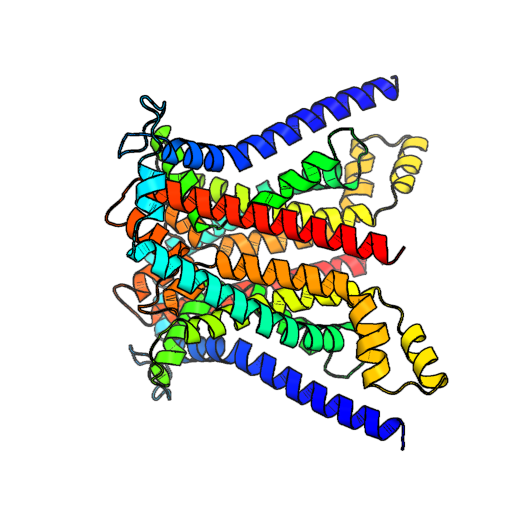1
ATOM 2076 C C . ARG A 1 265 ? -24.031 24.938 0.103 1 60.28 265 ARG A C 1
ATOM 2078 O O . ARG A 1 265 ? -24.875 25.688 0.57 1 60.28 265 ARG A O 1
ATOM 2085 N N . ARG A 1 266 ? -23.109 24.422 0.774 1 54.19 266 ARG A N 1
ATOM 2086 C CA . ARG A 1 266 ? -23.031 24.75 2.193 1 54.19 266 ARG A CA 1
ATOM 2087 C C . ARG A 1 266 ? -22.359 26.094 2.404 1 54.19 266 ARG A C 1
ATOM 2089 O O . ARG A 1 266 ? -22.547 26.734 3.436 1 54.19 266 ARG A O 1
ATOM 2096 N N . ALA A 1 267 ? -21.625 26.703 1.481 1 51.56 267 ALA A N 1
ATOM 2097 C CA . ALA A 1 267 ? -21.125 28.062 1.56 1 51.56 267 ALA A CA 1
ATOM 2098 C C . ALA A 1 267 ? -22.188 29.062 1.11 1 51.56 267 ALA A C 1
ATOM 2100 O O . ALA A 1 267 ? -22.953 28.797 0.173 1 51.56 267 ALA A O 1
ATOM 2101 N N . MET B 1 1 ? -31.406 12.477 34.375 1 38.44 1 MET B N 1
ATOM 2102 C CA . MET B 1 1 ? -30.688 11.289 33.938 1 38.44 1 MET B CA 1
ATOM 2103 C C . MET B 1 1 ? -29.188 11.531 33.969 1 38.44 1 MET B C 1
ATOM 2105 O O . MET B 1 1 ? -28.703 12.508 33.375 1 38.44 1 MET B O 1
ATOM 2109 N N . ASP B 1 2 ? -28.484 10.914 34.844 1 44.69 2 ASP B N 1
ATOM 2110 C CA . ASP B 1 2 ? -27.125 11.211 35.281 1 44.69 2 ASP B CA 1
ATOM 2111 C C . ASP B 1 2 ? -26.109 11.07 34.156 1 44.69 2 ASP B C 1
ATOM 2113 O O . ASP B 1 2 ? -26.078 10.039 33.469 1 44.69 2 ASP B O 1
ATOM 2117 N N . ILE B 1 3 ? -25.719 12.094 33.688 1 54.03 3 ILE B N 1
ATOM 2118 C CA . ILE B 1 3 ? -24.688 12.32 32.656 1 54.03 3 ILE B CA 1
ATOM 2119 C C . ILE B 1 3 ? -23.609 11.234 32.781 1 54.03 3 ILE B C 1
ATOM 2121 O O . ILE B 1 3 ? -23.094 10.758 31.781 1 54.03 3 ILE B O 1
ATOM 2125 N N . ASN B 1 4 ? -23.453 10.766 34.094 1 56.25 4 ASN B N 1
ATOM 2126 C CA . ASN B 1 4 ? -22.406 9.789 34.344 1 56.25 4 ASN B CA 1
ATOM 2127 C C . ASN B 1 4 ? -22.766 8.406 33.812 1 56.25 4 ASN B C 1
ATOM 2129 O O . ASN B 1 4 ? -21.906 7.68 33.312 1 56.25 4 ASN B O 1
ATOM 2133 N N . GLN B 1 5 ? -24.156 8.031 33.969 1 56.16 5 GLN B N 1
ATOM 2134 C CA . GLN B 1 5 ? -24.594 6.711 33.5 1 56.16 5 GLN B CA 1
ATOM 2135 C C . GLN B 1 5 ? -24.547 6.609 31.984 1 56.16 5 GLN B C 1
ATOM 2137 O O . GLN B 1 5 ? -24.234 5.547 31.438 1 56.16 5 GLN B O 1
ATOM 2142 N N . THR B 1 6 ? -24.906 7.625 31.422 1 59.59 6 THR B N 1
ATOM 2143 C CA . THR B 1 6 ? -24.891 7.648 29.969 1 59.59 6 THR B CA 1
ATOM 2144 C C . THR B 1 6 ? -23.469 7.504 29.438 1 59.59 6 THR B C 1
ATOM 2146 O O . THR B 1 6 ? -23.234 6.828 28.438 1 59.59 6 THR B O 1
ATOM 2149 N N . ASP B 1 7 ? -22.641 8.016 30.281 1 64.75 7 ASP B N 1
ATOM 2150 C CA . ASP B 1 7 ? -21.25 7.93 29.906 1 64.75 7 ASP B CA 1
ATOM 2151 C C . ASP B 1 7 ? -20.734 6.496 30.016 1 64.75 7 ASP B C 1
ATOM 2153 O O . ASP B 1 7 ? -19.953 6.043 29.172 1 64.75 7 ASP B O 1
ATOM 2157 N N . ARG B 1 8 ? -21.25 5.766 31.125 1 65.94 8 ARG B N 1
ATOM 2158 C CA . ARG B 1 8 ? -20.828 4.387 31.328 1 65.94 8 ARG B CA 1
ATOM 2159 C C . ARG B 1 8 ? -21.406 3.465 30.25 1 65.94 8 ARG B C 1
ATOM 2161 O O . ARG B 1 8 ? -20.703 2.568 29.766 1 65.94 8 ARG B O 1
ATOM 2168 N N . ARG B 1 9 ? -22.625 3.641 29.984 1 66.81 9 ARG B N 1
ATOM 2169 C CA . ARG B 1 9 ? -23.281 2.836 28.969 1 66.81 9 ARG B CA 1
ATOM 2170 C C . ARG B 1 9 ? -22.656 3.057 27.594 1 66.81 9 ARG B C 1
ATOM 2172 O O . ARG B 1 9 ? -22.453 2.105 26.844 1 66.81 9 ARG B O 1
ATOM 2179 N N . ASN B 1 10 ? -22.297 4.234 27.406 1 73.62 10 ASN B N 1
ATOM 2180 C CA . ASN B 1 10 ? -21.641 4.559 26.141 1 73.62 10 ASN B CA 1
ATOM 2181 C C . ASN B 1 10 ? -20.25 3.949 26.062 1 73.62 10 ASN B C 1
ATOM 2183 O O . ASN B 1 10 ? -19.844 3.459 25.016 1 73.62 10 ASN B O 1
ATOM 2187 N N . ARG B 1 11 ? -19.781 3.812 27.234 1 77.38 11 ARG B N 1
ATOM 2188 C CA . ARG B 1 11 ? -18.453 3.213 27.297 1 77.38 11 ARG B CA 1
ATOM 2189 C C . ARG B 1 11 ? -18.531 1.704 27.078 1 77.38 11 ARG B C 1
ATOM 2191 O O . ARG B 1 11 ? -17.672 1.128 26.406 1 77.38 11 ARG B O 1
ATOM 2198 N N . GLY B 1 12 ? -19.562 1.135 27.734 1 77.81 12 GLY B N 1
ATOM 2199 C CA . GLY B 1 12 ? -19.75 -0.297 27.562 1 77.81 12 GLY B CA 1
ATOM 2200 C C . GLY B 1 12 ? -20.047 -0.683 26.125 1 77.81 12 GLY B C 1
ATOM 2201 O O . GLY B 1 12 ? -19.531 -1.675 25.609 1 77.81 12 GLY B O 1
ATOM 2202 N N . LEU B 1 13 ? -20.828 0.084 25.5 1 78.38 13 LEU B N 1
ATOM 2203 C CA . LEU B 1 13 ? -21.188 -0.16 24.109 1 78.38 13 LEU B CA 1
ATOM 2204 C C . LEU B 1 13 ? -19.969 0.03 23.203 1 78.38 13 LEU B C 1
ATOM 2206 O O . LEU B 1 13 ? -19.797 -0.71 22.234 1 78.38 13 LEU B O 1
ATOM 2210 N N . LEU B 1 14 ? -19.203 0.933 23.594 1 80.31 14 LEU B N 1
ATOM 2211 C CA . LEU B 1 14 ? -18 1.18 22.828 1 80.31 14 LEU B CA 1
ATOM 2212 C C . LEU B 1 14 ? -17 0.034 23 1 80.31 14 LEU B C 1
ATOM 2214 O O . LEU B 1 14 ? -16.391 -0.413 22.016 1 80.31 14 LEU B O 1
ATOM 2218 N N . TRP B 1 15 ? -16.953 -0.428 24.141 1 81.44 15 TRP B N 1
ATOM 2219 C CA . TRP B 1 15 ? -16.062 -1.55 24.406 1 81.44 15 TRP B CA 1
ATOM 2220 C C . TRP B 1 15 ? -16.531 -2.807 23.688 1 81.44 15 TRP B C 1
ATOM 2222 O O . TRP B 1 15 ? -15.727 -3.535 23.094 1 81.44 15 TRP B O 1
ATOM 2232 N N . GLY B 1 16 ? -17.75 -3.039 23.797 1 81.5 16 GLY B N 1
ATOM 2233 C CA . GLY B 1 16 ? -18.312 -4.211 23.125 1 81.5 16 GLY B CA 1
ATOM 2234 C C . GLY B 1 16 ? -18.141 -4.184 21.625 1 81.5 16 GLY B C 1
ATOM 2235 O O . GLY B 1 16 ? -17.766 -5.191 21.016 1 81.5 16 GLY B O 1
ATOM 2236 N N . TRP B 1 17 ? -18.359 -3.066 21.125 1 78.19 17 TRP B N 1
ATOM 2237 C CA . TRP B 1 17 ? -18.234 -2.879 19.688 1 78.19 17 TRP B CA 1
ATOM 2238 C C . TRP B 1 17 ? -16.766 -3.008 19.25 1 78.19 17 TRP B C 1
ATOM 2240 O O . TRP B 1 17 ? -16.469 -3.68 18.25 1 78.19 17 TRP B O 1
ATOM 2250 N N . THR B 1 18 ? -16 -2.457 19.984 1 79.12 18 THR B N 1
ATOM 2251 C CA . THR B 1 18 ? -14.578 -2.48 19.672 1 79.12 18 THR B CA 1
ATOM 2252 C C . THR B 1 18 ? -14.023 -3.9 19.766 1 79.12 18 THR B C 1
ATOM 2254 O O . THR B 1 18 ? -13.266 -4.34 18.906 1 79.12 18 THR B O 1
ATOM 2257 N N . LEU B 1 19 ? -14.406 -4.539 20.719 1 81.06 19 LEU B N 1
ATOM 2258 C CA . LEU B 1 19 ? -13.969 -5.922 20.891 1 81.06 19 LEU B CA 1
ATOM 2259 C C . LEU B 1 19 ? -14.484 -6.801 19.75 1 81.06 19 LEU B C 1
ATOM 2261 O O . LEU B 1 19 ? -13.758 -7.656 19.25 1 81.06 19 LEU B O 1
ATOM 2265 N N . PHE B 1 20 ? -15.633 -6.625 19.422 1 79.44 20 PHE B N 1
ATOM 2266 C CA . PHE B 1 20 ? -16.25 -7.383 18.344 1 79.44 20 PHE B CA 1
ATOM 2267 C C . PHE B 1 20 ? -15.492 -7.168 17.031 1 79.44 20 PHE B C 1
ATOM 2269 O O . PHE B 1 20 ? -15.141 -8.133 16.359 1 79.44 20 PHE B O 1
ATOM 2276 N N . VAL B 1 21 ? -15.188 -5.949 16.781 1 75.81 21 VAL B N 1
ATOM 2277 C CA . VAL B 1 21 ? -14.508 -5.613 15.547 1 75.81 21 VAL B CA 1
ATOM 2278 C C . VAL B 1 21 ? -13.086 -6.18 15.562 1 75.81 21 VAL B C 1
ATOM 2280 O O . VAL B 1 21 ? -12.625 -6.742 14.57 1 75.81 21 VAL B O 1
ATOM 2283 N N . LEU B 1 22 ? -12.516 -6.125 16.656 1 78 22 LEU B N 1
ATOM 2284 C CA . LEU B 1 22 ? -11.148 -6.602 16.797 1 78 22 LEU B CA 1
ATOM 2285 C C . LEU B 1 22 ? -11.086 -8.117 16.672 1 78 22 LEU B C 1
ATOM 2287 O O . LEU B 1 22 ? -10.18 -8.664 16.047 1 78 22 LEU B O 1
ATOM 2291 N N . VAL B 1 23 ? -12 -8.758 17.266 1 80.12 23 VAL B N 1
ATOM 2292 C CA . VAL B 1 23 ? -12.016 -10.219 17.25 1 80.12 23 VAL B CA 1
ATOM 2293 C C . VAL B 1 23 ? -12.266 -10.711 15.82 1 80.12 23 VAL B C 1
ATOM 2295 O O . VAL B 1 23 ? -11.609 -11.641 15.352 1 80.12 23 VAL B O 1
ATOM 2298 N N . VAL B 1 24 ? -13.188 -10.133 15.188 1 75.25 24 VAL B N 1
ATOM 2299 C CA . VAL B 1 24 ? -13.531 -10.547 13.836 1 75.25 24 VAL B CA 1
ATOM 2300 C C . VAL B 1 24 ? -12.352 -10.289 12.898 1 75.25 24 VAL B C 1
ATOM 2302 O O . VAL B 1 24 ? -12.086 -11.086 11.992 1 75.25 24 VAL B O 1
ATOM 2305 N N . LEU B 1 25 ? -11.641 -9.25 13.195 1 73.81 25 LEU B N 1
ATOM 2306 C CA . LEU B 1 25 ? -10.523 -8.859 12.344 1 73.81 25 LEU B CA 1
ATOM 2307 C C . LEU B 1 25 ? -9.312 -9.742 12.609 1 73.81 25 LEU B C 1
ATOM 2309 O O . LEU B 1 25 ? -8.547 -10.047 11.688 1 73.81 25 LEU B O 1
ATOM 2313 N N . TYR B 1 26 ? -9.125 -10.266 13.812 1 79.81 26 TYR B N 1
ATOM 2314 C CA . TYR B 1 26 ? -7.891 -10.945 14.18 1 79.81 26 TYR B CA 1
ATOM 2315 C C . TYR B 1 26 ? -8.109 -12.445 14.305 1 79.81 26 TYR B C 1
ATOM 2317 O O . TYR B 1 26 ? -7.148 -13.219 14.312 1 79.81 26 TYR B O 1
ATOM 2325 N N . LEU B 1 27 ? -9.289 -12.875 14.367 1 81.62 27 LEU B N 1
ATOM 2326 C CA . LEU B 1 27 ? -9.586 -14.289 14.57 1 81.62 27 LEU B CA 1
ATOM 2327 C C . LEU B 1 27 ? -8.984 -15.141 13.453 1 81.62 27 LEU B C 1
ATOM 2329 O O . LEU B 1 27 ? -8.359 -16.172 13.719 1 81.62 27 LEU B O 1
ATOM 2333 N N . PRO B 1 28 ? -9.109 -14.703 12.195 1 79 28 PRO B N 1
ATOM 2334 C CA . PRO B 1 28 ? -8.508 -15.508 11.133 1 79 28 PRO B CA 1
ATOM 2335 C C . PRO B 1 28 ? -6.984 -15.594 11.25 1 79 28 PRO B C 1
ATOM 2337 O O . PRO B 1 28 ? -6.398 -16.641 10.945 1 79 28 PRO B O 1
ATOM 2340 N N . VAL B 1 29 ? -6.375 -14.555 11.648 1 80 29 VAL B N 1
ATOM 2341 C CA . VAL B 1 29 ? -4.926 -14.531 11.797 1 80 29 VAL B CA 1
ATOM 2342 C C . VAL B 1 29 ? -4.504 -15.484 12.914 1 80 29 VAL B C 1
ATOM 2344 O O . VAL B 1 29 ? -3.504 -16.188 12.789 1 80 29 VAL B O 1
ATOM 2347 N N . VAL B 1 30 ? -5.285 -15.492 13.961 1 81.69 30 VAL B N 1
ATOM 2348 C CA . VAL B 1 30 ? -5.008 -16.391 15.078 1 81.69 30 VAL B CA 1
ATOM 2349 C C . VAL B 1 30 ? -5.18 -17.828 14.633 1 81.69 30 VAL B C 1
ATOM 2351 O O . VAL B 1 30 ? -4.422 -18.719 15.055 1 81.69 30 VAL B O 1
ATOM 2354 N N . CYS B 1 31 ? -6.113 -18.047 13.852 1 79.88 31 CYS B N 1
ATOM 2355 C CA . CYS B 1 31 ? -6.348 -19.391 13.352 1 79.88 31 CYS B CA 1
ATOM 2356 C C . CYS B 1 31 ? -5.176 -19.875 12.5 1 79.88 31 CYS B C 1
ATOM 2358 O O . CYS B 1 31 ? -4.773 -21.031 12.586 1 79.88 31 CYS B O 1
ATOM 2360 N N . SER B 1 32 ? -4.707 -18.953 11.664 1 82.12 32 SER B N 1
ATOM 2361 C CA . SER B 1 32 ? -3.541 -19.312 10.852 1 82.12 32 SER B CA 1
ATOM 2362 C C . SER B 1 32 ? -2.326 -19.594 11.734 1 82.12 32 SER B C 1
ATOM 2364 O O . SER B 1 32 ? -1.546 -20.5 11.445 1 82.12 32 SER B O 1
ATOM 2366 N N . ALA B 1 33 ? -2.166 -18.859 12.742 1 85.62 33 ALA B N 1
ATOM 2367 C CA . ALA B 1 33 ? -1.071 -19.062 13.68 1 85.62 33 ALA B CA 1
ATOM 2368 C C . ALA B 1 33 ? -1.216 -20.406 14.391 1 85.62 33 ALA B C 1
ATOM 2370 O O . ALA B 1 33 ? -0.227 -21.125 14.602 1 85.62 33 ALA B O 1
ATOM 2371 N N . LEU B 1 34 ? -2.422 -20.672 14.75 1 84.31 34 LEU B N 1
ATOM 2372 C CA . LEU B 1 34 ? -2.67 -21.953 15.406 1 84.31 34 LEU B CA 1
ATOM 2373 C C . LEU B 1 34 ? -2.416 -23.109 14.438 1 84.31 34 LEU B C 1
ATOM 2375 O O . LEU B 1 34 ? -1.896 -24.141 14.844 1 84.31 34 LEU B O 1
ATOM 2379 N N . ALA B 1 35 ? -2.754 -22.922 13.227 1 84.19 35 ALA B N 1
ATOM 2380 C CA . ALA B 1 35 ? -2.51 -23.953 12.211 1 84.19 35 ALA B CA 1
ATOM 2381 C C . ALA B 1 35 ? -1.017 -24.203 12.039 1 84.19 35 ALA B C 1
ATOM 2383 O O . ALA B 1 35 ? -0.605 -25.328 11.734 1 84.19 35 ALA B O 1
ATOM 2384 N N . SER B 1 36 ? -0.225 -23.188 12.219 1 87.75 36 SER B N 1
ATOM 2385 C CA . SER B 1 36 ? 1.222 -23.312 12.07 1 87.75 36 SER B CA 1
ATOM 2386 C C . SER B 1 36 ? 1.822 -24.156 13.195 1 87.75 36 SER B C 1
ATOM 2388 O O . SER B 1 36 ? 2.955 -24.625 13.094 1 87.75 36 SER B O 1
ATOM 2390 N N . LEU B 1 37 ? 1.019 -24.344 14.266 1 89.69 37 LEU B N 1
ATOM 2391 C CA . LEU B 1 37 ? 1.507 -25.078 15.43 1 89.69 37 LEU B CA 1
ATOM 2392 C C . LEU B 1 37 ? 0.877 -26.469 15.492 1 89.69 37 LEU B C 1
ATOM 2394 O O . LEU B 1 37 ? 1.046 -27.188 16.484 1 89.69 37 LEU B O 1
ATOM 2398 N N . SER B 1 38 ? 0.185 -26.75 14.453 1 85.06 38 SER B N 1
ATOM 2399 C CA . SER B 1 38 ? -0.462 -28.047 14.406 1 85.06 38 SER B CA 1
ATOM 2400 C C . SER B 1 38 ? 0.457 -29.094 13.789 1 85.06 38 SER B C 1
ATOM 2402 O O . SER B 1 38 ? 1.18 -28.812 12.828 1 85.06 38 SER B O 1
ATOM 2404 N N . LYS B 1 39 ? 0.364 -30.281 14.273 1 81.44 39 LYS B N 1
ATOM 2405 C CA . LYS B 1 39 ? 1.135 -31.391 13.703 1 81.44 39 LYS B CA 1
ATOM 2406 C C . LYS B 1 39 ? 0.474 -31.922 12.438 1 81.44 39 LYS B C 1
ATOM 2408 O O . LYS B 1 39 ? 1.151 -32.469 11.562 1 81.44 39 LYS B O 1
ATOM 2413 N N . SER B 1 40 ? -0.785 -31.625 12.336 1 77 40 SER B N 1
ATOM 2414 C CA . SER B 1 40 ? -1.535 -32.156 11.203 1 77 40 SER B CA 1
ATOM 2415 C C . SER B 1 40 ? -1.242 -31.391 9.93 1 77 40 SER B C 1
ATOM 2417 O O . SER B 1 40 ? -1.058 -30.172 9.969 1 77 40 SER B O 1
ATOM 2419 N N . ARG B 1 41 ? -1.253 -32.094 8.883 1 72.56 41 ARG B N 1
ATOM 2420 C CA . ARG B 1 41 ? -1.02 -31.516 7.566 1 72.56 41 ARG B CA 1
ATOM 2421 C C . ARG B 1 41 ? -2.219 -30.688 7.113 1 72.56 41 ARG B C 1
ATOM 2423 O O . ARG B 1 41 ? -2.076 -29.781 6.297 1 72.56 41 ARG B O 1
ATOM 2430 N N . TYR B 1 42 ? -3.287 -31.172 7.605 1 66.62 42 TYR B N 1
ATOM 2431 C CA . TYR B 1 42 ? -4.492 -30.438 7.227 1 66.62 42 TYR B CA 1
ATOM 2432 C C . TYR B 1 42 ? -5.047 -29.656 8.406 1 66.62 42 TYR B C 1
ATOM 2434 O O . TYR B 1 42 ? -4.934 -30.078 9.555 1 66.62 42 TYR B O 1
ATOM 2442 N N . PHE B 1 43 ? -5.328 -28.391 8.016 1 64.44 43 PHE B N 1
ATOM 2443 C CA . PHE B 1 43 ? -5.863 -27.578 9.109 1 64.44 43 PHE B CA 1
ATOM 2444 C C . PHE B 1 43 ? -7.211 -28.125 9.57 1 64.44 43 PHE B C 1
ATOM 2446 O O . PHE B 1 43 ? -8.164 -28.188 8.797 1 64.44 43 PHE B O 1
ATOM 2453 N N . LEU B 1 44 ? -7.152 -28.688 10.734 1 64.69 44 LEU B N 1
ATOM 2454 C CA . LEU B 1 44 ? -8.367 -29.156 11.383 1 64.69 44 LEU B CA 1
ATOM 2455 C C . LEU B 1 44 ? -8.547 -28.516 12.75 1 64.69 44 LEU B C 1
ATOM 2457 O O . LEU B 1 44 ? -7.574 -28.344 13.492 1 64.69 44 LEU B O 1
ATOM 2461 N N . PHE B 1 45 ? -9.68 -27.859 12.797 1 64.19 45 PHE B N 1
ATOM 2462 C CA . PHE B 1 45 ? -9.977 -27.359 14.133 1 64.19 45 PHE B CA 1
ATOM 2463 C C . PHE B 1 45 ? -10.867 -28.328 14.898 1 64.19 45 PHE B C 1
ATOM 2465 O O . PHE B 1 45 ? -11.789 -28.922 14.328 1 64.19 45 PHE B O 1
ATOM 2472 N N . PRO B 1 46 ? -10.516 -28.594 16.125 1 69.06 46 PRO B N 1
ATOM 2473 C CA . PRO B 1 46 ? -9.477 -28.062 17.016 1 69.06 46 PRO B CA 1
ATOM 2474 C C . PRO B 1 46 ? -8.133 -28.766 16.828 1 69.06 46 PRO B C 1
ATOM 2476 O O . PRO B 1 46 ? -8.078 -29.906 16.375 1 69.06 46 PRO B O 1
ATOM 2479 N N . ILE B 1 47 ? -7.246 -28.109 17.266 1 74.88 47 ILE B N 1
ATOM 2480 C CA . ILE B 1 47 ? -5.887 -28.625 17.141 1 74.88 47 ILE B CA 1
ATOM 2481 C C . ILE B 1 47 ? -5.691 -29.797 18.109 1 74.88 47 ILE B C 1
ATOM 2483 O O . ILE B 1 47 ? -5.883 -29.656 19.312 1 74.88 47 ILE B O 1
ATOM 2487 N N . ARG B 1 48 ? -5.344 -30.859 17.625 1 76.81 48 ARG B N 1
ATOM 2488 C CA . ARG B 1 48 ? -5.199 -32.062 18.438 1 76.81 48 ARG B CA 1
ATOM 2489 C C . ARG B 1 48 ? -3.77 -32.219 18.938 1 76.81 48 ARG B C 1
ATOM 2491 O O . ARG B 1 48 ? -3.551 -32.656 20.078 1 76.81 48 ARG B O 1
ATOM 2498 N N . GLN B 1 49 ? -2.822 -31.922 18.125 1 83.06 49 GLN B N 1
ATOM 2499 C CA . GLN B 1 49 ? -1.417 -32.062 18.484 1 83.06 49 GLN B CA 1
ATOM 2500 C C . GLN B 1 49 ? -0.619 -30.812 18.109 1 83.06 49 GLN B C 1
ATOM 2502 O O . GLN B 1 49 ? -0.621 -30.406 16.938 1 83.06 49 GLN B O 1
ATOM 2507 N N . TRP B 1 50 ? -0.042 -30.359 19.094 1 87.06 50 TRP B N 1
ATOM 2508 C CA . TRP B 1 50 ? 0.797 -29.188 18.891 1 87.06 50 TRP B CA 1
ATOM 2509 C C . TRP B 1 50 ? 2.203 -29.594 18.469 1 87.06 50 TRP B C 1
ATOM 2511 O O . TRP B 1 50 ? 2.725 -30.609 18.906 1 87.06 50 TRP B O 1
ATOM 2521 N N . SER B 1 51 ? 2.805 -28.891 17.547 1 88.75 51 SER B N 1
ATOM 2522 C CA . SER B 1 51 ? 4.16 -29.172 17.094 1 88.75 51 SER B CA 1
ATOM 2523 C C . SER B 1 51 ? 4.82 -27.922 16.531 1 88.75 51 SER B C 1
ATOM 2525 O O . SER B 1 51 ? 4.148 -27.062 15.953 1 88.75 51 SER B O 1
ATOM 2527 N N . GLY B 1 52 ? 6.062 -27.859 16.703 1 91.88 52 GLY B N 1
ATOM 2528 C CA . GLY B 1 52 ? 6.867 -26.812 16.094 1 91.88 52 GLY B CA 1
ATOM 2529 C C . GLY B 1 52 ? 7.625 -27.281 14.867 1 91.88 52 GLY B C 1
ATOM 2530 O O . GLY B 1 52 ? 8.492 -26.578 14.352 1 91.88 52 GLY B O 1
ATOM 2531 N N . GLU B 1 53 ? 7.332 -2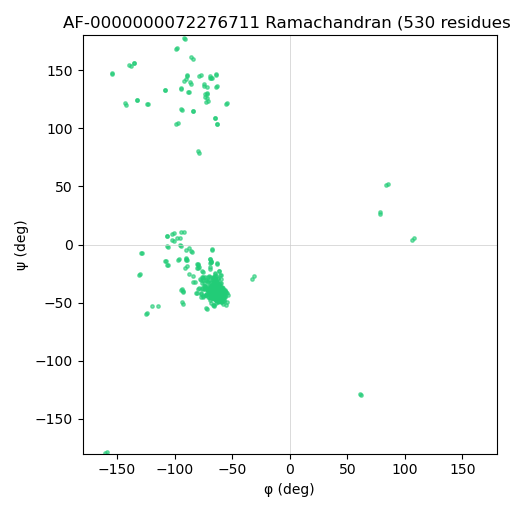8.406 14.461 1 92.69 53 GLU B N 1
ATOM 2532 C CA . GLU B 1 53 ? 8.047 -29.047 13.359 1 92.69 53 GLU B CA 1
ATOM 2533 C C . GLU B 1 53 ? 7.984 -28.203 12.094 1 92.69 53 GLU B C 1
ATOM 2535 O O . GLU B 1 53 ? 8.969 -28.078 11.367 1 92.69 53 GLU B O 1
ATOM 2540 N N . TRP B 1 54 ? 6.891 -27.641 11.859 1 93.31 54 TRP B N 1
ATOM 2541 C CA . TRP B 1 54 ? 6.715 -26.875 10.633 1 93.31 54 TRP B CA 1
ATOM 2542 C C . TRP B 1 54 ? 7.516 -25.578 10.688 1 93.31 54 TRP B C 1
ATOM 2544 O O . TRP B 1 54 ? 7.949 -25.062 9.648 1 93.31 54 TRP B O 1
ATOM 2554 N N . TRP B 1 55 ? 7.695 -25.125 11.891 1 95.25 55 TRP B N 1
ATOM 2555 C CA . TRP B 1 55 ? 8.539 -23.938 12.055 1 95.25 55 TRP B CA 1
ATOM 2556 C C . TRP B 1 55 ? 9.992 -24.266 11.727 1 95.25 55 TRP B C 1
ATOM 2558 O O . TRP B 1 55 ? 10.672 -23.469 11.062 1 95.25 55 TRP B O 1
ATOM 2568 N N . GLN B 1 56 ? 10.398 -25.359 12.133 1 95.94 56 GLN B N 1
ATOM 2569 C CA . GLN B 1 56 ? 11.766 -25.797 11.852 1 95.94 56 GLN B CA 1
ATOM 2570 C C . GLN B 1 56 ? 11.945 -26.094 10.367 1 95.94 56 GLN B C 1
ATOM 2572 O O . GLN B 1 56 ? 12.945 -25.703 9.766 1 95.94 56 GLN B O 1
ATOM 2577 N N . LYS B 1 57 ? 11.062 -26.766 9.797 1 95.56 57 LYS B N 1
ATOM 2578 C CA . LYS B 1 57 ? 11.133 -27.109 8.383 1 95.56 57 LYS B CA 1
ATOM 2579 C C . LYS B 1 57 ? 11.109 -25.859 7.508 1 95.56 57 LYS B C 1
ATOM 2581 O O . LYS B 1 57 ? 11.797 -25.797 6.484 1 95.56 57 LYS B O 1
ATOM 2586 N N . THR B 1 58 ? 10.328 -24.922 7.898 1 96.12 58 THR B N 1
ATOM 2587 C CA . THR B 1 58 ? 10.211 -23.672 7.141 1 96.12 58 THR B CA 1
ATOM 2588 C C . THR B 1 58 ? 11.523 -22.906 7.168 1 96.12 58 THR B C 1
ATOM 2590 O O . THR B 1 58 ? 11.984 -22.422 6.133 1 96.12 58 THR B O 1
ATOM 2593 N N . THR B 1 59 ? 12.133 -22.875 8.336 1 96.31 59 THR B N 1
ATOM 2594 C CA . THR B 1 59 ? 13.367 -22.109 8.477 1 96.31 59 THR B CA 1
ATOM 2595 C C . THR B 1 59 ? 14.539 -22.844 7.828 1 96.31 59 THR B C 1
ATOM 2597 O O . THR B 1 59 ? 15.508 -22.219 7.391 1 96.31 59 THR B O 1
ATOM 2600 N N . ALA B 1 60 ? 14.422 -24.125 7.695 1 96.94 60 ALA B N 1
ATOM 2601 C CA . ALA B 1 60 ? 15.492 -24.953 7.148 1 96.94 60 ALA B CA 1
ATOM 2602 C C . ALA B 1 60 ? 15.383 -25.062 5.633 1 96.94 60 ALA B C 1
ATOM 2604 O O . ALA B 1 60 ? 16.344 -25.469 4.961 1 96.94 60 ALA B O 1
ATOM 2605 N N . SER B 1 61 ? 14.312 -24.688 5.062 1 97.06 61 SER B N 1
ATOM 2606 C CA . SER B 1 61 ? 14.062 -24.844 3.635 1 97.06 61 SER B CA 1
ATOM 2607 C C . SER B 1 61 ? 14.898 -23.875 2.814 1 97.06 61 SER B C 1
ATOM 2609 O O . SER B 1 61 ? 14.82 -22.656 3.014 1 97.06 61 SER B O 1
ATOM 2611 N N . ILE B 1 62 ? 15.609 -24.391 1.905 1 96.5 62 ILE B N 1
ATOM 2612 C CA . ILE B 1 62 ? 16.438 -23.578 1.017 1 96.5 62 ILE B CA 1
ATOM 2613 C C . ILE B 1 62 ? 15.547 -22.766 0.087 1 96.5 62 ILE B C 1
ATOM 2615 O O . ILE B 1 62 ? 15.82 -21.578 -0.17 1 96.5 62 ILE B O 1
ATOM 2619 N N . GLU B 1 63 ? 14.523 -23.359 -0.399 1 95.69 63 GLU B N 1
ATOM 2620 C CA . GLU B 1 63 ? 13.578 -22.672 -1.276 1 95.69 63 GLU B CA 1
ATOM 2621 C C . GLU B 1 63 ? 12.969 -21.453 -0.591 1 95.69 63 GLU B C 1
ATOM 2623 O O . GLU B 1 63 ? 12.922 -20.359 -1.171 1 95.69 63 GLU B O 1
ATOM 2628 N N . ILE B 1 64 ? 12.57 -21.672 0.624 1 96.38 64 ILE B N 1
ATOM 2629 C CA . ILE B 1 64 ? 11.93 -20.594 1.366 1 96.38 64 ILE B CA 1
ATOM 2630 C C . ILE B 1 64 ? 12.953 -19.5 1.686 1 96.38 64 ILE B C 1
ATOM 2632 O O . ILE B 1 64 ? 12.641 -18.312 1.63 1 96.38 64 ILE B O 1
ATOM 2636 N N . GLY B 1 65 ? 14.148 -19.891 1.973 1 96.81 65 GLY B N 1
ATOM 2637 C CA . GLY B 1 65 ? 15.203 -18.906 2.189 1 96.81 65 GLY B CA 1
ATOM 2638 C C . GLY B 1 65 ? 15.438 -18 0.993 1 96.81 65 GLY B C 1
ATOM 2639 O O . GLY B 1 65 ? 15.656 -16.797 1.149 1 96.81 65 GLY B O 1
ATOM 2640 N N . MET B 1 66 ? 15.406 -18.578 -0.133 1 95.75 66 MET B N 1
ATOM 2641 C CA . MET B 1 66 ? 15.648 -17.828 -1.359 1 95.75 66 MET B CA 1
ATOM 2642 C C . MET B 1 66 ? 14.523 -16.828 -1.609 1 95.75 66 MET B C 1
ATOM 2644 O O . MET B 1 66 ? 14.781 -15.688 -2.006 1 95.75 66 MET B O 1
ATOM 2648 N N . LEU B 1 67 ? 13.297 -17.266 -1.395 1 95.12 67 LEU B N 1
ATOM 2649 C CA . LEU B 1 67 ? 12.188 -16.375 -1.695 1 95.12 67 LEU B CA 1
ATOM 2650 C C . LEU B 1 67 ? 12.055 -15.289 -0.625 1 95.12 67 LEU B C 1
ATOM 2652 O O . LEU B 1 67 ? 11.648 -14.164 -0.918 1 95.12 67 LEU B O 1
ATOM 2656 N N . VAL B 1 68 ? 12.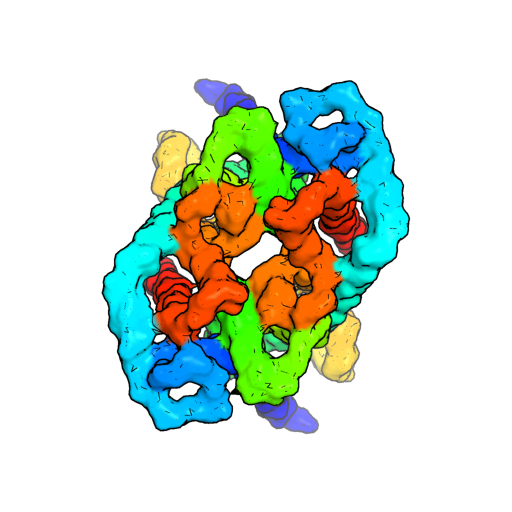461 -15.586 0.592 1 95.75 68 VAL B N 1
ATOM 2657 C CA . VAL B 1 68 ? 12.5 -14.562 1.634 1 95.75 68 VAL B CA 1
ATOM 2658 C C . VAL B 1 68 ? 13.555 -13.516 1.293 1 95.75 68 VAL B C 1
ATOM 2660 O O . VAL B 1 68 ? 13.312 -12.312 1.444 1 95.75 68 VAL B O 1
ATOM 2663 N N . ASN B 1 69 ? 14.641 -13.961 0.864 1 96.06 69 ASN B N 1
ATOM 2664 C CA . ASN B 1 69 ? 15.695 -13.039 0.452 1 96.06 69 ASN B CA 1
ATOM 2665 C C . ASN B 1 69 ? 15.258 -12.164 -0.721 1 96.06 69 ASN B C 1
ATOM 2667 O O . ASN B 1 69 ? 15.555 -10.969 -0.762 1 96.06 69 ASN B O 1
ATOM 2671 N N . THR B 1 70 ? 14.648 -12.727 -1.651 1 96.81 70 THR B N 1
ATOM 2672 C CA . THR B 1 70 ? 14.125 -11.969 -2.785 1 96.81 70 THR B CA 1
ATOM 2673 C C . THR B 1 70 ? 13.148 -10.898 -2.318 1 96.81 70 THR B C 1
ATOM 2675 O O . THR B 1 70 ? 13.227 -9.742 -2.75 1 96.81 70 THR B O 1
ATOM 2678 N N . SER B 1 71 ? 12.195 -11.273 -1.451 1 95.75 71 SER B N 1
ATOM 2679 C CA . SER B 1 71 ? 11.219 -10.32 -0.927 1 95.75 71 SER B CA 1
ATOM 2680 C C . SER B 1 71 ? 11.891 -9.203 -0.15 1 95.75 71 SER B C 1
ATOM 2682 O O . SER B 1 71 ? 11.492 -8.039 -0.252 1 95.75 71 SER B O 1
ATOM 2684 N N . LEU B 1 72 ? 12.93 -9.555 0.637 1 95.31 72 LEU B N 1
ATOM 2685 C CA . LEU B 1 72 ? 13.648 -8.562 1.431 1 95.31 72 LEU B CA 1
ATOM 2686 C C . LEU B 1 72 ? 14.398 -7.59 0.532 1 95.31 72 LEU B C 1
ATOM 2688 O O . LEU B 1 72 ? 14.383 -6.379 0.767 1 95.31 72 LEU B O 1
ATOM 2692 N N . MET B 1 73 ? 15.031 -8.117 -0.433 1 96.75 73 MET B N 1
ATOM 2693 C CA . MET B 1 73 ? 15.781 -7.281 -1.362 1 96.75 73 MET B CA 1
ATOM 2694 C C . MET B 1 73 ? 14.852 -6.359 -2.143 1 96.75 73 MET B C 1
ATOM 2696 O O . MET B 1 73 ? 15.125 -5.168 -2.287 1 96.75 73 MET B O 1
ATOM 2700 N N . LEU B 1 74 ? 13.828 -6.91 -2.611 1 97.56 74 LEU B N 1
ATOM 2701 C CA . LEU B 1 74 ? 12.836 -6.137 -3.344 1 97.56 74 LEU B CA 1
ATOM 2702 C C . LEU B 1 74 ? 12.273 -5.012 -2.479 1 97.56 74 LEU B C 1
ATOM 2704 O O . LEU B 1 74 ? 12.234 -3.855 -2.904 1 97.56 74 LEU B O 1
ATOM 2708 N N . ALA B 1 75 ? 11.867 -5.336 -1.312 1 96.5 75 ALA B N 1
ATOM 2709 C CA . ALA B 1 75 ? 11.281 -4.352 -0.408 1 96.5 75 ALA B CA 1
ATOM 2710 C C . ALA B 1 75 ? 12.289 -3.271 -0.043 1 96.5 75 ALA B C 1
ATOM 2712 O O . ALA B 1 75 ? 11.938 -2.094 0.069 1 96.5 75 ALA B O 1
ATOM 2713 N N . ALA B 1 76 ? 13.547 -3.662 0.175 1 97.25 76 ALA B N 1
ATOM 2714 C CA . ALA B 1 76 ? 14.594 -2.711 0.536 1 97.25 76 ALA B CA 1
ATOM 2715 C C . ALA B 1 76 ? 14.875 -1.742 -0.61 1 97.25 76 ALA B C 1
ATOM 2717 O O . ALA B 1 76 ? 14.977 -0.532 -0.397 1 97.25 76 ALA B O 1
ATOM 2718 N N . VAL B 1 77 ? 15 -2.229 -1.78 1 98.44 77 VAL B N 1
ATOM 2719 C CA . VAL B 1 77 ? 15.32 -1.408 -2.945 1 98.44 77 VAL B CA 1
ATOM 2720 C C . VAL B 1 77 ? 14.141 -0.486 -3.262 1 98.44 77 VAL B C 1
ATOM 2722 O O . VAL B 1 77 ? 14.336 0.699 -3.545 1 98.44 77 VAL B O 1
ATOM 2725 N N . VAL B 1 78 ? 12.914 -1.016 -3.215 1 98 78 VAL B N 1
ATOM 2726 C CA . VAL B 1 78 ? 11.727 -0.216 -3.475 1 98 78 VAL B CA 1
ATOM 2727 C C . VAL B 1 78 ? 11.617 0.903 -2.443 1 98 78 VAL B C 1
ATOM 2729 O O . VAL B 1 78 ? 11.273 2.037 -2.781 1 98 78 VAL B O 1
ATOM 2732 N N . THR B 1 79 ? 11.898 0.545 -1.217 1 97.56 79 THR B N 1
ATOM 2733 C CA . THR B 1 79 ? 11.844 1.547 -0.157 1 97.56 79 THR B CA 1
ATOM 2734 C C . THR B 1 79 ? 12.852 2.666 -0.419 1 97.56 79 THR B C 1
ATOM 2736 O O . THR B 1 79 ? 12.492 3.846 -0.386 1 97.56 79 THR B O 1
ATOM 2739 N N . ALA B 1 80 ? 14.055 2.326 -0.715 1 98 80 ALA B N 1
ATOM 2740 C CA . ALA B 1 80 ? 15.117 3.311 -0.929 1 98 80 ALA B CA 1
ATOM 2741 C C . ALA B 1 80 ? 14.781 4.23 -2.098 1 98 80 ALA B C 1
ATOM 2743 O O . ALA B 1 80 ? 14.867 5.457 -1.978 1 98 80 ALA B O 1
ATOM 2744 N N . ILE B 1 81 ? 14.367 3.695 -3.18 1 96.88 81 ILE B N 1
ATOM 2745 C CA . ILE B 1 81 ? 14.133 4.477 -4.387 1 96.88 81 ILE B CA 1
ATOM 2746 C C . ILE B 1 81 ? 12.836 5.273 -4.242 1 96.88 81 ILE B C 1
ATOM 2748 O O . ILE B 1 81 ? 12.773 6.449 -4.602 1 96.88 81 ILE B O 1
ATOM 2752 N N . SER B 1 82 ? 11.758 4.621 -3.729 1 96.5 82 SER B N 1
ATOM 2753 C CA . SER B 1 82 ? 10.469 5.289 -3.625 1 96.5 82 SER B CA 1
ATOM 2754 C C . SER B 1 82 ? 10.539 6.484 -2.678 1 96.5 82 SER B C 1
ATOM 2756 O O . SER B 1 82 ? 9.906 7.516 -2.924 1 96.5 82 SER B O 1
ATOM 2758 N N . VAL B 1 83 ? 11.305 6.367 -1.625 1 96.44 83 VAL B N 1
ATOM 2759 C CA . VAL B 1 83 ? 11.383 7.441 -0.643 1 96.44 83 VAL B CA 1
ATOM 2760 C C . VAL B 1 83 ? 12.094 8.648 -1.252 1 96.44 83 VAL B C 1
ATOM 2762 O O . VAL B 1 83 ? 11.695 9.789 -1.025 1 96.44 83 VAL B O 1
ATOM 2765 N N . VAL B 1 84 ? 13.133 8.391 -1.994 1 94.75 84 VAL B N 1
ATOM 2766 C CA . VAL B 1 84 ? 13.852 9.477 -2.654 1 94.75 84 VAL B CA 1
ATOM 2767 C C . VAL B 1 84 ? 12.938 10.172 -3.662 1 94.75 84 VAL B C 1
ATOM 2769 O O . VAL B 1 84 ? 12.836 11.398 -3.668 1 94.75 84 VAL B O 1
ATOM 2772 N N . LEU B 1 85 ? 12.289 9.43 -4.473 1 93 85 LEU B N 1
ATOM 2773 C CA . LEU B 1 85 ? 11.398 9.992 -5.477 1 93 85 LEU B CA 1
ATOM 2774 C C . LEU B 1 85 ? 10.219 10.711 -4.82 1 93 85 LEU B C 1
ATOM 2776 O O . LEU B 1 85 ? 9.828 11.789 -5.254 1 93 85 LEU B O 1
ATOM 2780 N N . ALA B 1 86 ? 9.695 10.07 -3.84 1 94.19 86 ALA B N 1
ATOM 2781 C CA . ALA B 1 86 ? 8.523 10.617 -3.154 1 94.19 86 ALA B CA 1
ATOM 2782 C C . ALA B 1 86 ? 8.875 11.898 -2.412 1 94.19 86 ALA B C 1
ATOM 2784 O O . ALA B 1 86 ? 8.047 12.812 -2.311 1 94.19 86 ALA B O 1
ATOM 2785 N N . PHE B 1 87 ? 10.094 11.969 -1.871 1 93.56 87 PHE B N 1
ATOM 2786 C CA . PHE B 1 87 ? 10.523 13.18 -1.19 1 93.56 87 PHE B CA 1
ATOM 2787 C C . PHE B 1 87 ? 10.461 14.383 -2.129 1 93.56 87 PHE B C 1
ATOM 2789 O O . PHE B 1 87 ? 9.844 15.398 -1.804 1 93.56 87 PHE B O 1
ATOM 2796 N N . PHE B 1 88 ? 11.031 14.234 -3.227 1 90.62 88 PHE B N 1
ATOM 2797 C CA . PHE B 1 88 ? 11.008 15.328 -4.191 1 90.62 88 PHE B CA 1
ATOM 2798 C C . PHE B 1 88 ? 9.594 15.555 -4.727 1 90.62 88 PHE B C 1
ATOM 2800 O O . PHE B 1 88 ? 9.195 16.688 -4.98 1 90.62 88 PHE B O 1
ATOM 2807 N N . GLY B 1 89 ? 8.898 14.492 -4.914 1 91.12 89 GLY B N 1
ATOM 2808 C CA . GLY B 1 89 ? 7.504 14.625 -5.312 1 91.12 89 GLY B CA 1
ATOM 2809 C C . GLY B 1 89 ? 6.66 15.367 -4.293 1 91.12 89 GLY B C 1
ATOM 2810 O O . GLY B 1 89 ? 5.781 16.156 -4.656 1 91.12 89 GLY B O 1
ATOM 2811 N N . ALA B 1 90 ? 6.938 15.086 -3.08 1 92.38 90 ALA B N 1
ATOM 2812 C CA . ALA B 1 90 ? 6.199 15.734 -2.004 1 92.38 90 ALA B CA 1
ATOM 2813 C C . ALA B 1 90 ? 6.512 17.234 -1.951 1 92.38 90 ALA B C 1
ATOM 2815 O O . ALA B 1 90 ? 5.633 18.047 -1.646 1 92.38 90 ALA B O 1
ATOM 2816 N N . MET B 1 91 ? 7.73 17.578 -2.184 1 89.25 91 MET B N 1
ATOM 2817 C CA . MET B 1 91 ? 8.094 18.984 -2.25 1 89.25 91 MET B CA 1
ATOM 2818 C C . MET B 1 91 ? 7.363 19.688 -3.391 1 89.25 91 MET B C 1
ATOM 2820 O O . MET B 1 91 ? 6.848 20.781 -3.219 1 89.25 91 MET B O 1
ATOM 2824 N N . ALA B 1 92 ? 7.352 19.094 -4.48 1 88.56 92 ALA B N 1
ATOM 2825 C CA . ALA B 1 92 ? 6.625 19.656 -5.621 1 88.56 92 ALA B CA 1
ATOM 2826 C C . ALA B 1 92 ? 5.125 19.703 -5.348 1 88.56 92 ALA B C 1
ATOM 2828 O O . ALA B 1 92 ? 4.426 20.609 -5.809 1 88.56 92 ALA B O 1
ATOM 2829 N N . PHE B 1 93 ? 4.715 18.828 -4.641 1 87 93 PHE B N 1
ATOM 2830 C CA . PHE B 1 93 ? 3.303 18.625 -4.328 1 87 93 PHE B CA 1
ATOM 2831 C C . PHE B 1 93 ? 2.818 19.688 -3.346 1 87 93 PHE B C 1
ATOM 2833 O O . PHE B 1 93 ? 1.718 20.234 -3.494 1 87 93 PHE B O 1
ATOM 2840 N N . ALA B 1 94 ? 3.691 20.047 -2.418 1 85.62 94 ALA B N 1
ATOM 2841 C CA . ALA B 1 94 ? 3.148 20.766 -1.273 1 85.62 94 ALA B CA 1
ATOM 2842 C C . ALA B 1 94 ? 3.961 22.031 -0.989 1 85.62 94 ALA B C 1
ATOM 2844 O O . ALA B 1 94 ? 3.459 22.969 -0.38 1 85.62 94 ALA B O 1
ATOM 2845 N N . ARG B 1 95 ? 5.117 22 -1.35 1 83.56 95 ARG B N 1
ATOM 2846 C CA . ARG B 1 95 ? 5.988 23.078 -0.918 1 83.56 95 ARG B CA 1
ATOM 2847 C C . ARG B 1 95 ? 6.023 24.203 -1.957 1 83.56 95 ARG B C 1
ATOM 2849 O O . ARG B 1 95 ? 5.863 25.375 -1.619 1 83.56 95 ARG B O 1
ATOM 2856 N N . TYR B 1 96 ? 6.277 23.797 -3.133 1 84.12 96 TYR B N 1
ATOM 2857 C CA . TYR B 1 96 ? 6.543 24.781 -4.172 1 84.12 96 TYR B CA 1
ATOM 2858 C C . TYR B 1 96 ? 5.258 25.188 -4.887 1 84.12 96 TYR B C 1
ATOM 2860 O O . TYR B 1 96 ? 4.367 24.359 -5.082 1 84.12 96 TYR B O 1
ATOM 2868 N N . ASP B 1 97 ? 5.281 26.453 -5.164 1 84.56 97 ASP B N 1
ATOM 2869 C CA . ASP B 1 97 ? 4.184 26.969 -5.977 1 84.56 97 ASP B CA 1
ATOM 2870 C C . ASP B 1 97 ? 4.594 27.094 -7.441 1 84.56 97 ASP B C 1
ATOM 2872 O O . ASP B 1 97 ? 5.445 27.906 -7.785 1 84.56 97 ASP B O 1
ATOM 2876 N N . TRP B 1 98 ? 4.152 26.203 -8.266 1 86.88 98 TRP B N 1
ATOM 2877 C CA . TRP B 1 98 ? 4.465 26.172 -9.688 1 86.88 98 TRP B CA 1
ATOM 2878 C C . TRP B 1 98 ? 3.215 25.906 -10.516 1 86.88 98 TRP B C 1
ATOM 2880 O O . TRP B 1 98 ? 2.188 25.484 -9.984 1 86.88 98 TRP B O 1
ATOM 2890 N N . SER B 1 99 ? 3.137 26.281 -11.758 1 85.88 99 SER B N 1
ATOM 2891 C CA . SER B 1 99 ? 1.941 26.312 -12.594 1 85.88 99 SER B CA 1
ATOM 2892 C C . SER B 1 99 ? 1.397 24.906 -12.82 1 85.88 99 SER B C 1
ATOM 2894 O O . SER B 1 99 ? 0.198 24.719 -13.047 1 85.88 99 SER B O 1
ATOM 2896 N N . GLY B 1 100 ? 2.141 23.891 -12.789 1 86.5 100 GLY B N 1
ATOM 2897 C CA . GLY B 1 100 ? 1.688 22.531 -13.031 1 86.5 100 GLY B CA 1
ATOM 2898 C C . GLY B 1 100 ? 1.338 21.797 -11.758 1 86.5 100 GLY B C 1
ATOM 2899 O O . GLY B 1 100 ? 1.029 20.594 -11.797 1 86.5 100 GLY B O 1
ATOM 2900 N N . ARG B 1 101 ? 1.271 22.453 -10.703 1 87.75 101 ARG B N 1
ATOM 2901 C CA . ARG B 1 101 ? 1.121 21.828 -9.391 1 87.75 101 ARG B CA 1
ATOM 2902 C C . ARG B 1 101 ? -0.225 21.125 -9.266 1 87.75 101 ARG B C 1
ATOM 2904 O O . ARG B 1 101 ? -0.291 19.984 -8.812 1 87.75 101 ARG B O 1
ATOM 2911 N N . ARG B 1 102 ? -1.246 21.719 -9.695 1 83.81 102 ARG B N 1
ATOM 2912 C CA . ARG B 1 102 ? -2.582 21.156 -9.578 1 83.81 102 ARG B CA 1
ATOM 2913 C C . ARG B 1 102 ? -2.701 19.875 -10.406 1 83.81 102 ARG B C 1
ATOM 2915 O O . ARG B 1 102 ? -3.275 18.875 -9.945 1 83.81 102 ARG B O 1
ATOM 2922 N N . LEU B 1 103 ? -2.197 19.922 -11.539 1 81.88 103 LEU B N 1
ATOM 2923 C CA . LEU B 1 103 ? -2.223 18.734 -12.391 1 81.88 103 LEU B CA 1
ATOM 2924 C C . LEU B 1 103 ? -1.374 17.625 -11.797 1 81.88 103 LEU B C 1
ATOM 2926 O O . LEU B 1 103 ? -1.758 16.453 -11.844 1 81.88 103 LEU B O 1
ATOM 2930 N N . PHE B 1 104 ? -0.273 18 -11.281 1 86.62 104 PHE B N 1
ATOM 2931 C CA . PHE B 1 104 ? 0.61 17.016 -10.656 1 86.62 104 PHE B CA 1
ATOM 2932 C C . PHE B 1 104 ? -0.076 16.359 -9.469 1 86.62 104 PHE B C 1
ATOM 2934 O O . PHE B 1 104 ? -0.001 15.141 -9.305 1 86.62 104 PHE B O 1
ATOM 2941 N N . GLN B 1 105 ? -0.715 17.094 -8.75 1 84.62 105 GLN B N 1
ATOM 2942 C CA . GLN B 1 105 ? -1.398 16.594 -7.562 1 84.62 105 GLN B CA 1
ATOM 2943 C C . GLN B 1 105 ? -2.471 15.57 -7.938 1 84.62 105 GLN B C 1
ATOM 2945 O O . GLN B 1 105 ? -2.641 14.562 -7.246 1 84.62 105 GLN B O 1
ATOM 2950 N N . LYS B 1 106 ? -3.088 15.758 -8.992 1 77.31 106 LYS B N 1
ATOM 2951 C CA . LYS B 1 106 ? -4.125 14.836 -9.445 1 77.31 106 LYS B CA 1
ATOM 2952 C C . LYS B 1 106 ? -3.51 13.609 -10.117 1 77.31 106 LYS B C 1
ATOM 2954 O O . LYS B 1 106 ? -3.938 12.484 -9.875 1 77.31 106 LYS B O 1
ATOM 2959 N N . ALA B 1 107 ? -2.545 13.852 -10.883 1 82.31 107 ALA B N 1
ATOM 2960 C CA . ALA B 1 107 ? -1.948 12.789 -11.688 1 82.31 107 ALA B CA 1
ATOM 2961 C C . ALA B 1 107 ? -1.173 11.805 -10.812 1 82.31 107 ALA B C 1
ATOM 2963 O O . ALA B 1 107 ? -1.188 10.594 -11.062 1 82.31 107 ALA B O 1
ATOM 2964 N N . VAL B 1 108 ? -0.497 12.352 -9.82 1 84.19 108 VAL B N 1
ATOM 2965 C CA . VAL B 1 108 ? 0.384 11.523 -9.016 1 84.19 108 VAL B CA 1
ATOM 2966 C C . VAL B 1 108 ? -0.448 10.555 -8.172 1 84.19 108 VAL B C 1
ATOM 2968 O O . VAL B 1 108 ? 0.004 9.453 -7.852 1 84.19 108 VAL B O 1
ATOM 2971 N N . LEU B 1 109 ? -1.72 10.82 -7.961 1 75.62 109 LEU B N 1
ATOM 2972 C CA . LEU B 1 109 ? -2.539 10.016 -7.059 1 75.62 109 LEU B CA 1
ATOM 2973 C C . LEU B 1 109 ? -3.34 8.977 -7.836 1 75.62 109 LEU B C 1
ATOM 2975 O O . LEU B 1 109 ? -3.824 8 -7.258 1 75.62 109 LEU B O 1
ATOM 2979 N N . LEU B 1 110 ? -3.426 9.078 -9.109 1 75.44 110 LEU B N 1
ATOM 2980 C CA . LEU B 1 110 ? -4.297 8.25 -9.93 1 75.44 110 LEU B CA 1
ATOM 2981 C C . LEU B 1 110 ? -3.896 6.781 -9.836 1 75.44 110 LEU B C 1
ATOM 2983 O O . LEU B 1 110 ? -4.758 5.902 -9.758 1 75.44 110 LEU B O 1
ATOM 2987 N N . PRO B 1 111 ? -2.576 6.426 -9.82 1 75.44 111 PRO B N 1
ATOM 2988 C CA . PRO B 1 111 ? -2.17 5.016 -9.781 1 75.44 111 PRO B CA 1
ATOM 2989 C C . PRO B 1 111 ? -2.67 4.293 -8.531 1 75.44 111 PRO B C 1
ATOM 2991 O O . PRO B 1 111 ? -2.869 3.076 -8.562 1 75.44 111 PRO B O 1
ATOM 2994 N N . ILE B 1 112 ? -2.879 5.035 -7.496 1 75.19 112 ILE B N 1
ATOM 2995 C CA . ILE B 1 112 ? -3.322 4.438 -6.242 1 75.19 112 ILE B CA 1
ATOM 2996 C C . ILE B 1 112 ? -4.672 3.75 -6.445 1 75.19 112 ILE B C 1
ATOM 2998 O O . ILE B 1 112 ? -4.969 2.748 -5.793 1 75.19 112 ILE B O 1
ATOM 3002 N N . PHE B 1 113 ? -5.391 4.137 -7.422 1 70.69 113 PHE B N 1
ATOM 3003 C CA . PHE B 1 113 ? -6.762 3.666 -7.59 1 70.69 113 PHE B CA 1
ATOM 3004 C C . PHE B 1 113 ? -6.855 2.672 -8.742 1 70.69 113 PHE B C 1
ATOM 3006 O O . PHE B 1 113 ? -7.918 2.104 -8.992 1 70.69 113 PHE B O 1
ATOM 3013 N N . PHE B 1 114 ? -5.727 2.469 -9.344 1 73.69 114 PHE B N 1
ATOM 3014 C CA . PHE B 1 114 ? -5.688 1.446 -10.383 1 73.69 114 PHE B CA 1
ATOM 3015 C C . PHE B 1 114 ? -5.727 0.052 -9.773 1 73.69 114 PHE B C 1
ATOM 3017 O O . PHE B 1 114 ? -5.008 -0.232 -8.812 1 73.69 114 PHE B O 1
ATOM 3024 N N . PRO B 1 115 ? -6.648 -0.718 -10.32 1 78.81 115 PRO B N 1
ATOM 3025 C CA . PRO B 1 115 ? -6.531 -2.115 -9.898 1 78.81 115 PRO B CA 1
ATOM 3026 C C . PRO B 1 115 ? -5.141 -2.695 -10.148 1 78.81 115 PRO B C 1
ATOM 3028 O O . PRO B 1 115 ? -4.633 -2.629 -11.266 1 78.81 115 PRO B O 1
ATOM 3031 N N . GLN B 1 116 ? -4.547 -3.135 -9.141 1 87.88 116 GLN B N 1
ATOM 3032 C CA . GLN B 1 116 ? -3.152 -3.559 -9.219 1 87.88 116 GLN B CA 1
ATOM 3033 C C . GLN B 1 116 ? -2.982 -4.695 -10.227 1 87.88 116 GLN B C 1
ATOM 3035 O O . GLN B 1 116 ? -1.979 -4.75 -10.945 1 87.88 116 GLN B O 1
ATOM 3040 N N . PRO B 1 117 ? -3.904 -5.598 -10.328 1 85.88 117 PRO B N 1
ATOM 3041 C CA . PRO B 1 117 ? -3.746 -6.637 -11.352 1 85.88 117 PRO B CA 1
ATOM 3042 C C . PRO B 1 117 ? -3.701 -6.066 -12.766 1 85.88 117 PRO B C 1
ATOM 3044 O O . PRO B 1 117 ? -2.994 -6.594 -13.625 1 85.88 117 PRO B O 1
ATOM 3047 N N . VAL B 1 118 ? -4.535 -5.043 -12.945 1 82.31 118 VAL B N 1
ATOM 3048 C CA . VAL B 1 118 ? -4.535 -4.41 -14.258 1 82.31 118 VAL B CA 1
ATOM 3049 C C . VAL B 1 118 ? -3.182 -3.75 -14.516 1 82.31 118 VAL B C 1
ATOM 3051 O O . VAL B 1 118 ? -2.635 -3.844 -15.617 1 82.31 118 VAL B O 1
ATOM 3054 N N . LEU B 1 119 ? -2.703 -3.082 -13.523 1 86.56 119 LEU B N 1
ATOM 3055 C CA . LEU B 1 119 ? -1.396 -2.447 -13.641 1 86.56 119 LEU B CA 1
ATOM 3056 C C . LEU B 1 119 ? -0.303 -3.488 -13.867 1 86.56 119 LEU B C 1
ATOM 3058 O O . LEU B 1 119 ? 0.591 -3.285 -14.695 1 86.56 119 LEU B O 1
ATOM 3062 N N . GLY B 1 120 ? -0.345 -4.547 -13.117 1 89.94 120 GLY B N 1
ATOM 3063 C CA . GLY B 1 120 ? 0.609 -5.629 -13.297 1 89.94 120 GLY B CA 1
ATOM 3064 C C . GLY B 1 120 ? 0.582 -6.223 -14.688 1 89.94 120 GLY B C 1
ATOM 3065 O O . GLY B 1 120 ? 1.633 -6.496 -15.273 1 89.94 120 GLY B O 1
ATOM 3066 N N . LEU B 1 121 ? -0.56 -6.422 -15.133 1 85.44 121 LEU B N 1
ATOM 3067 C CA . LEU B 1 121 ? -0.73 -6.949 -16.484 1 85.44 121 LEU B CA 1
ATOM 3068 C C . LEU B 1 121 ? -0.17 -5.98 -17.516 1 85.44 121 LEU B C 1
ATOM 3070 O O . LEU B 1 121 ? 0.488 -6.398 -18.484 1 85.44 121 LEU B O 1
ATOM 3074 N N . ALA B 1 122 ? -0.548 -4.742 -17.375 1 85.12 122 ALA B N 1
ATOM 3075 C CA . ALA B 1 122 ? -0.048 -3.715 -18.281 1 85.12 122 ALA B CA 1
ATOM 3076 C C . ALA B 1 122 ? 1.478 -3.699 -18.312 1 85.12 122 ALA B C 1
ATOM 3078 O O . ALA B 1 122 ? 2.088 -3.564 -19.375 1 85.12 122 ALA B O 1
ATOM 3079 N N . LEU B 1 123 ? 2.084 -3.83 -17.25 1 90.19 123 LEU B N 1
ATOM 3080 C CA . LEU B 1 123 ? 3.539 -3.824 -17.156 1 90.19 123 LEU B CA 1
ATOM 3081 C C . LEU B 1 123 ? 4.129 -5.09 -17.766 1 90.19 123 LEU B C 1
ATOM 3083 O O . LEU B 1 123 ? 5.18 -5.043 -18.406 1 90.19 123 LEU B O 1
ATOM 3087 N N . LEU B 1 124 ? 3.508 -6.215 -17.5 1 89.12 124 LEU B N 1
ATOM 3088 C CA . LEU B 1 124 ? 3.932 -7.461 -18.125 1 89.12 124 LEU B CA 1
ATOM 3089 C C . LEU B 1 124 ? 3.957 -7.332 -19.641 1 89.12 124 LEU B C 1
ATOM 3091 O O . LEU B 1 124 ? 4.93 -7.73 -20.297 1 89.12 124 LEU B O 1
ATOM 3095 N N . LEU B 1 125 ? 2.844 -6.82 -20.172 1 81.69 125 LEU B N 1
ATOM 3096 C CA . LEU B 1 125 ? 2.746 -6.645 -21.625 1 81.69 125 LEU B CA 1
ATOM 3097 C C . LEU B 1 125 ? 3.814 -5.68 -22.125 1 81.69 125 LEU B C 1
ATOM 3099 O O . LEU B 1 125 ? 4.391 -5.887 -23.188 1 81.69 125 LEU B O 1
ATOM 3103 N N . TRP B 1 126 ? 4.062 -4.668 -21.359 1 84.38 126 TRP B N 1
ATOM 3104 C CA . TRP B 1 126 ? 5.07 -3.678 -21.719 1 84.38 126 TRP B CA 1
ATOM 3105 C C . TRP B 1 126 ? 6.465 -4.293 -21.719 1 84.38 126 TRP B C 1
ATOM 3107 O O . TRP B 1 126 ? 7.25 -4.078 -22.641 1 84.38 126 TRP B O 1
ATOM 3117 N N . PHE B 1 127 ? 6.816 -5.012 -20.734 1 89.44 127 PHE B N 1
ATOM 3118 C CA . PHE B 1 127 ? 8.117 -5.664 -20.656 1 89.44 127 PHE B CA 1
ATOM 3119 C C . PHE B 1 127 ? 8.305 -6.652 -21.797 1 89.44 127 PHE B C 1
ATOM 3121 O O . PHE B 1 127 ? 9.391 -6.75 -22.359 1 89.44 127 PHE B O 1
ATOM 3128 N N . ASN B 1 128 ? 7.293 -7.398 -22.016 1 84.19 128 ASN B N 1
ATOM 3129 C CA . ASN B 1 128 ? 7.348 -8.336 -23.141 1 84.19 128 ASN B CA 1
ATOM 3130 C C . ASN B 1 128 ? 7.547 -7.605 -24.469 1 84.19 128 ASN B C 1
ATOM 3132 O O . ASN B 1 128 ? 8.297 -8.062 -25.328 1 84.19 128 ASN B O 1
ATOM 3136 N N . ALA B 1 129 ? 6.82 -6.523 -24.672 1 79.06 129 ALA B N 1
ATOM 3137 C CA . ALA B 1 129 ? 6.879 -5.758 -25.922 1 79.06 129 ALA B CA 1
ATOM 3138 C C . ALA B 1 129 ? 8.289 -5.23 -26.172 1 79.06 129 ALA B C 1
ATOM 3140 O O . ALA B 1 129 ? 8.727 -5.137 -27.328 1 79.06 129 ALA B O 1
ATOM 3141 N N . ILE B 1 130 ? 9 -4.91 -25.109 1 86.31 130 ILE B N 1
ATOM 3142 C CA . ILE B 1 130 ? 10.312 -4.316 -25.312 1 86.31 130 ILE B CA 1
ATOM 3143 C C . ILE B 1 130 ? 11.398 -5.375 -25.078 1 86.31 130 ILE B C 1
ATOM 3145 O O . ILE B 1 130 ? 12.586 -5.059 -25.047 1 86.31 130 ILE B O 1
ATOM 3149 N N . GLY B 1 131 ? 10.984 -6.613 -24.828 1 90.62 131 GLY B N 1
ATOM 3150 C CA . GLY B 1 131 ? 11.891 -7.746 -24.766 1 90.62 131 GLY B CA 1
ATOM 3151 C C . GLY B 1 131 ? 12.656 -7.824 -23.453 1 90.62 131 GLY B C 1
ATOM 3152 O O . GLY B 1 131 ? 13.766 -8.352 -23.406 1 90.62 131 GLY B O 1
ATOM 3153 N N . VAL B 1 132 ? 12.164 -7.324 -22.391 1 93.31 132 VAL B N 1
ATOM 3154 C CA . VAL B 1 132 ? 12.812 -7.383 -21.094 1 93.31 132 VAL B CA 1
ATOM 3155 C C . VAL B 1 132 ? 12.305 -8.602 -20.312 1 93.31 132 VAL B C 1
ATOM 3157 O O . VAL B 1 132 ? 11.109 -8.719 -20.031 1 93.31 132 VAL B O 1
ATOM 3160 N N . PRO B 1 133 ? 13.266 -9.5 -20.078 1 96.19 133 PRO B N 1
ATOM 3161 C CA . PRO B 1 133 ? 12.828 -10.656 -19.281 1 96.19 133 PRO B CA 1
ATOM 3162 C C . PRO B 1 133 ? 12.391 -10.273 -17.875 1 96.19 133 PRO B C 1
ATOM 3164 O O . PRO B 1 133 ? 12.992 -9.391 -17.25 1 96.19 133 PRO B O 1
ATOM 3167 N N . LEU B 1 134 ? 11.461 -10.953 -17.375 1 96.19 134 LEU B N 1
ATOM 3168 C CA . LEU B 1 134 ? 10.938 -10.688 -16.047 1 96.19 134 LEU B CA 1
ATOM 3169 C C . LEU B 1 134 ? 11.906 -11.172 -14.969 1 96.19 134 LEU B C 1
ATOM 3171 O O . LEU B 1 134 ? 12.555 -12.211 -15.133 1 96.19 134 LEU B O 1
ATOM 3175 N N . SER B 1 135 ? 12.062 -10.375 -13.969 1 97.44 135 SER B N 1
ATOM 3176 C CA . SER B 1 135 ? 12.891 -10.648 -12.805 1 97.44 135 SER B CA 1
ATOM 3177 C C . SER B 1 135 ? 12.492 -9.766 -11.625 1 97.44 135 SER B C 1
ATOM 3179 O O . SER B 1 135 ? 11.555 -8.977 -11.719 1 97.44 135 SER B O 1
ATOM 3181 N N . TRP B 1 136 ? 13.266 -9.969 -10.477 1 96.12 136 TRP B N 1
ATOM 3182 C CA . TRP B 1 136 ? 12.977 -9.117 -9.328 1 96.12 136 TRP B CA 1
ATOM 3183 C C . TRP B 1 136 ? 13.258 -7.656 -9.648 1 96.12 136 TRP B C 1
ATOM 3185 O O . TRP B 1 136 ? 12.648 -6.758 -9.062 1 96.12 136 TRP B O 1
ATOM 3195 N N . HIS B 1 137 ? 14.008 -7.324 -10.742 1 96.5 137 HIS B N 1
ATOM 3196 C CA . HIS B 1 137 ? 14.242 -5.941 -11.148 1 96.5 137 HIS B CA 1
ATOM 3197 C C . HIS B 1 137 ? 12.984 -5.336 -11.766 1 96.5 137 HIS B C 1
ATOM 3199 O O . HIS B 1 137 ? 12.672 -4.168 -11.523 1 96.5 137 HIS B O 1
ATOM 3205 N N . THR B 1 138 ? 12.336 -6.105 -12.617 1 96.94 138 THR B N 1
ATOM 3206 C CA . THR B 1 138 ? 11.102 -5.605 -13.211 1 96.94 138 THR B CA 1
ATOM 3207 C C . THR B 1 138 ? 10.016 -5.457 -12.156 1 96.94 138 THR B C 1
ATOM 3209 O O . THR B 1 138 ? 9.164 -4.57 -12.25 1 96.94 138 THR B O 1
ATOM 3212 N N . ALA B 1 139 ? 10.078 -6.32 -11.148 1 97.69 139 ALA B N 1
ATOM 3213 C CA . ALA B 1 139 ? 9.148 -6.191 -10.031 1 97.69 139 ALA B CA 1
ATOM 3214 C C . ALA B 1 139 ? 9.391 -4.898 -9.25 1 97.69 139 ALA B C 1
ATOM 3216 O O . ALA B 1 139 ? 8.453 -4.285 -8.742 1 97.69 139 ALA B O 1
ATOM 3217 N N . VAL B 1 140 ? 10.648 -4.469 -9.156 1 97.5 140 VAL B N 1
ATOM 3218 C CA . VAL B 1 140 ? 10.977 -3.209 -8.492 1 97.5 140 VAL B CA 1
ATOM 3219 C C . VAL B 1 140 ? 10.25 -2.057 -9.195 1 97.5 140 VAL B C 1
ATOM 3221 O O . VAL B 1 140 ? 9.641 -1.209 -8.531 1 97.5 140 VAL B O 1
ATOM 3224 N N . LEU B 1 141 ? 10.32 -2.088 -10.438 1 94.81 141 LEU B N 1
ATOM 3225 C CA . LEU B 1 141 ? 9.672 -1.023 -11.195 1 94.81 141 LEU B CA 1
ATOM 3226 C C . LEU B 1 141 ? 8.156 -1.052 -10.977 1 94.81 141 LEU B C 1
ATOM 3228 O O . LEU B 1 141 ? 7.531 -0.002 -10.828 1 94.81 141 LEU B O 1
ATOM 3232 N N . ALA B 1 142 ? 7.602 -2.217 -11.016 1 95.06 142 ALA B N 1
ATOM 3233 C CA . ALA B 1 142 ? 6.16 -2.367 -10.82 1 95.06 142 ALA B CA 1
ATOM 3234 C C . ALA B 1 142 ? 5.734 -1.823 -9.461 1 95.06 142 ALA B C 1
ATOM 3236 O O . ALA B 1 142 ? 4.727 -1.117 -9.352 1 95.06 142 ALA B O 1
ATOM 3237 N N . HIS B 1 143 ? 6.492 -2.168 -8.445 1 96.31 143 HIS B N 1
ATOM 3238 C CA . HIS B 1 143 ? 6.199 -1.693 -7.098 1 96.31 143 HIS B CA 1
ATOM 3239 C C . HIS B 1 143 ? 6.332 -0.177 -7.008 1 96.31 143 HIS B C 1
ATOM 3241 O O . HIS B 1 143 ? 5.516 0.484 -6.363 1 96.31 143 HIS B O 1
ATOM 3247 N N . LEU B 1 144 ? 7.297 0.351 -7.684 1 94.38 144 LEU B N 1
ATOM 3248 C CA . LEU B 1 144 ? 7.543 1.788 -7.621 1 94.38 144 LEU B CA 1
ATOM 3249 C C . LEU B 1 144 ? 6.371 2.564 -8.219 1 94.38 144 LEU B C 1
ATOM 3251 O O . LEU B 1 144 ? 6 3.623 -7.707 1 94.38 144 LEU B O 1
ATOM 3255 N N . VAL B 1 145 ? 5.844 2.064 -9.211 1 91.06 145 VAL B N 1
ATOM 3256 C CA . VAL B 1 145 ? 4.754 2.742 -9.906 1 91.06 145 VAL B CA 1
ATOM 3257 C C . VAL B 1 145 ? 3.576 2.939 -8.953 1 91.06 145 VAL B C 1
ATOM 3259 O O . VAL B 1 145 ? 2.902 3.971 -9 1 91.06 145 VAL B O 1
ATOM 3262 N N . TRP B 1 146 ? 3.301 2.016 -8.125 1 90.88 146 TRP B N 1
ATOM 3263 C CA . TRP B 1 146 ? 2.143 2.057 -7.238 1 90.88 146 TRP B CA 1
ATOM 3264 C C . TRP B 1 146 ? 2.518 2.646 -5.883 1 90.88 146 TRP B C 1
ATOM 3266 O O . TRP B 1 146 ? 1.759 3.432 -5.309 1 90.88 146 TRP B O 1
ATOM 3276 N N . ILE B 1 147 ? 3.654 2.359 -5.375 1 93.69 147 ILE B N 1
ATOM 3277 C CA . ILE B 1 147 ? 4.023 2.662 -3.994 1 93.69 147 ILE B CA 1
ATOM 3278 C C . ILE B 1 147 ? 4.523 4.102 -3.896 1 93.69 147 ILE B C 1
ATOM 3280 O O . ILE B 1 147 ? 4.266 4.789 -2.906 1 93.69 147 ILE B O 1
ATOM 3284 N N . THR B 1 148 ? 5.145 4.637 -4.891 1 93.19 148 THR B N 1
ATOM 3285 C CA . THR B 1 148 ? 5.719 5.977 -4.855 1 93.19 148 THR B CA 1
ATOM 3286 C C . THR B 1 148 ? 4.637 7.023 -4.617 1 93.19 148 THR B C 1
ATOM 3288 O O . THR B 1 148 ? 4.812 7.934 -3.807 1 93.19 148 THR B O 1
ATOM 3291 N N . PRO B 1 149 ? 3.527 6.938 -5.348 1 90.81 149 PRO B N 1
ATOM 3292 C CA . PRO B 1 149 ? 2.453 7.898 -5.082 1 90.81 149 PRO B CA 1
ATOM 3293 C C . PRO B 1 149 ? 1.954 7.84 -3.639 1 90.81 149 PRO B C 1
ATOM 3295 O O . PRO B 1 149 ? 1.649 8.883 -3.047 1 90.81 149 PRO B O 1
ATOM 3298 N N . VAL B 1 150 ? 1.887 6.672 -3.076 1 88.25 150 VAL B N 1
ATOM 3299 C CA . VAL B 1 150 ? 1.433 6.508 -1.699 1 88.25 150 VAL B CA 1
ATOM 3300 C C . VAL B 1 150 ? 2.422 7.172 -0.745 1 88.25 150 VAL B C 1
ATOM 3302 O O . VAL B 1 150 ? 2.02 7.914 0.155 1 88.25 150 VAL B O 1
ATOM 3305 N N . VAL B 1 151 ? 3.633 6.934 -0.983 1 93.81 151 VAL B N 1
ATOM 3306 C CA . VAL B 1 151 ? 4.688 7.488 -0.138 1 93.81 151 VAL B CA 1
ATOM 3307 C C . VAL B 1 151 ? 4.746 9 -0.308 1 93.81 151 VAL B C 1
ATOM 3309 O O . VAL B 1 151 ? 5.008 9.734 0.651 1 93.81 151 VAL B O 1
ATOM 3312 N N . THR B 1 152 ? 4.555 9.469 -1.484 1 92.5 152 THR B N 1
ATOM 3313 C CA . THR B 1 152 ? 4.508 10.906 -1.746 1 92.5 152 THR B CA 1
ATOM 3314 C C . THR B 1 152 ? 3.436 11.578 -0.895 1 92.5 152 THR B C 1
ATOM 3316 O O . THR B 1 152 ? 3.674 12.625 -0.301 1 92.5 152 THR B O 1
ATOM 3319 N N . LEU B 1 153 ? 2.314 10.992 -0.838 1 86.62 153 LEU B N 1
ATOM 3320 C CA . LEU B 1 153 ? 1.223 11.539 -0.038 1 86.62 153 LEU B CA 1
ATOM 3321 C C . LEU B 1 153 ? 1.589 11.555 1.442 1 86.62 153 LEU B C 1
ATOM 3323 O O . LEU B 1 153 ? 1.287 12.516 2.15 1 86.62 153 LEU B O 1
ATOM 3327 N N . VAL B 1 154 ? 2.217 10.492 1.882 1 87.12 154 VAL B N 1
ATOM 3328 C CA . VAL B 1 154 ? 2.592 10.367 3.287 1 87.12 154 VAL B CA 1
ATOM 3329 C C . VAL B 1 154 ? 3.574 11.469 3.662 1 87.12 154 VAL B C 1
ATOM 3331 O O . VAL B 1 154 ? 3.426 12.117 4.703 1 87.12 154 VAL B O 1
ATOM 3334 N N . ILE B 1 155 ? 4.465 11.742 2.852 1 92.31 155 ILE B N 1
ATOM 3335 C CA . ILE B 1 155 ? 5.473 12.766 3.119 1 92.31 155 ILE B CA 1
ATOM 3336 C C . ILE B 1 155 ? 4.859 14.156 2.934 1 92.31 155 ILE B C 1
ATOM 3338 O O . ILE B 1 155 ? 5.184 15.086 3.674 1 92.31 155 ILE B O 1
ATOM 3342 N N . ALA B 1 156 ? 3.988 14.312 1.941 1 91.44 156 ALA B N 1
ATOM 3343 C CA . ALA B 1 156 ? 3.361 15.594 1.652 1 91.44 156 ALA B CA 1
ATOM 3344 C C . ALA B 1 156 ? 2.555 16.094 2.848 1 91.44 156 ALA B C 1
ATOM 3346 O O . ALA B 1 156 ? 2.482 17.297 3.096 1 91.44 156 ALA B O 1
ATOM 3347 N N . ILE B 1 157 ? 2.004 15.234 3.568 1 81.88 157 ILE B N 1
ATOM 3348 C CA . ILE B 1 157 ? 1.241 15.602 4.758 1 81.88 157 ILE B CA 1
ATOM 3349 C C . ILE B 1 157 ? 2.141 16.344 5.742 1 81.88 157 ILE B C 1
ATOM 3351 O O . ILE B 1 157 ? 1.719 17.328 6.359 1 81.88 157 ILE B O 1
ATOM 3355 N N . GLN B 1 158 ? 3.334 15.906 5.855 1 82.69 158 GLN B N 1
ATOM 3356 C CA . GLN B 1 158 ? 4.281 16.578 6.738 1 82.69 158 GLN B CA 1
ATOM 3357 C C . GLN B 1 158 ? 4.75 17.891 6.133 1 82.69 158 GLN B C 1
ATOM 3359 O O . GLN B 1 158 ? 4.992 18.859 6.855 1 82.69 158 GLN B O 1
ATOM 3364 N N . VAL B 1 159 ? 4.895 17.906 4.918 1 89.62 159 VAL B N 1
ATOM 3365 C CA . VAL B 1 159 ? 5.359 19.094 4.23 1 89.62 159 VAL B CA 1
ATOM 3366 C C . VAL B 1 159 ? 4.332 20.219 4.391 1 89.62 159 VAL B C 1
ATOM 3368 O O . VAL B 1 159 ? 4.695 21.391 4.555 1 89.62 159 VAL B O 1
ATOM 3371 N N . TYR B 1 160 ? 3.098 19.938 4.281 1 84.31 160 TYR B N 1
ATOM 3372 C CA . TYR B 1 160 ? 2.035 20.922 4.441 1 84.31 160 TYR B CA 1
ATOM 3373 C C . TYR B 1 160 ? 2.076 21.547 5.828 1 84.31 160 TYR B C 1
ATOM 3375 O O . TYR B 1 160 ? 1.692 22.719 6.008 1 84.31 160 TYR B O 1
ATOM 3383 N N . GLY B 1 161 ? 2.525 20.844 6.77 1 81.5 161 GLY B N 1
ATOM 3384 C CA . GLY B 1 161 ? 2.576 21.328 8.133 1 81.5 161 GLY B CA 1
ATOM 3385 C C . GLY B 1 161 ? 3.83 22.141 8.43 1 81.5 161 GLY B C 1
ATOM 3386 O O . GLY B 1 161 ? 3.945 22.75 9.5 1 81.5 161 GLY B O 1
ATOM 3387 N N . PHE B 1 162 ? 4.648 22.156 7.512 1 83.81 162 PHE B N 1
ATOM 3388 C CA . PHE B 1 162 ? 5.938 22.828 7.664 1 83.81 162 PHE B CA 1
ATOM 3389 C C . PHE B 1 162 ? 5.84 24.297 7.273 1 83.81 162 PHE B C 1
ATOM 3391 O O . PHE B 1 162 ? 5.262 24.625 6.234 1 83.81 162 PHE B O 1
ATOM 3398 N N . ASP B 1 163 ? 6.348 25.203 8.133 1 85.44 163 ASP B N 1
ATOM 3399 C CA . ASP B 1 163 ? 6.418 26.641 7.852 1 85.44 163 ASP B CA 1
ATOM 3400 C C . ASP B 1 163 ? 7.66 26.984 7.031 1 85.44 163 ASP B C 1
ATOM 3402 O O . ASP B 1 163 ? 8.781 26.875 7.531 1 85.44 163 ASP B O 1
ATOM 3406 N N . PRO B 1 164 ? 7.457 27.406 5.918 1 85.62 164 PRO B N 1
ATOM 3407 C CA . PRO B 1 164 ? 8.602 27.688 5.051 1 85.62 164 PRO B CA 1
ATOM 3408 C C . PRO B 1 164 ? 9.422 28.891 5.52 1 85.62 164 PRO B C 1
ATOM 3410 O O . PRO B 1 164 ? 10.539 29.094 5.055 1 85.62 164 PRO B O 1
ATOM 3413 N N . THR B 1 165 ? 8.938 29.641 6.395 1 89.88 165 THR B N 1
ATOM 3414 C CA . THR B 1 165 ? 9.633 30.844 6.867 1 89.88 165 THR B CA 1
ATOM 3415 C C . THR B 1 165 ? 10.93 30.469 7.578 1 89.88 165 THR B C 1
ATOM 3417 O O . THR B 1 165 ? 11.867 31.266 7.629 1 89.88 165 THR B O 1
ATOM 3420 N N . VAL B 1 166 ? 10.953 29.281 8.07 1 90.81 166 VAL B N 1
ATOM 3421 C CA . VAL B 1 166 ? 12.164 28.828 8.758 1 90.81 166 VAL B CA 1
ATOM 3422 C C . VAL B 1 166 ? 13.305 28.688 7.754 1 90.81 166 VAL B C 1
ATOM 3424 O O . VAL B 1 166 ? 14.445 29.062 8.055 1 90.81 166 VAL B O 1
ATOM 3427 N N . GLU B 1 167 ? 13.039 28.188 6.668 1 90.12 167 GLU B N 1
ATOM 3428 C CA . GLU B 1 167 ? 14.047 28.062 5.621 1 90.12 167 GLU B CA 1
ATOM 3429 C C . GLU B 1 167 ? 14.469 29.438 5.102 1 90.12 167 GLU B C 1
ATOM 3431 O O . GLU B 1 167 ? 15.648 29.672 4.848 1 90.12 167 GLU B O 1
ATOM 3436 N N . ASP B 1 168 ? 13.508 30.328 4.977 1 89.81 168 ASP B N 1
ATOM 3437 C CA . ASP B 1 168 ? 13.789 31.688 4.516 1 89.81 168 ASP B CA 1
ATOM 3438 C C . ASP B 1 168 ? 14.734 32.406 5.473 1 89.81 168 ASP B C 1
ATOM 3440 O O . ASP B 1 168 ? 15.633 33.125 5.035 1 89.81 168 ASP B O 1
ATOM 3444 N N . ALA B 1 169 ? 14.445 32.219 6.691 1 93.19 169 ALA B N 1
ATOM 3445 C CA . ALA B 1 169 ? 15.289 32.812 7.715 1 93.19 169 ALA B CA 1
ATOM 3446 C C . ALA B 1 169 ? 16.719 32.312 7.621 1 93.19 169 ALA B C 1
ATOM 3448 O O . ALA B 1 169 ? 17.672 33.062 7.805 1 93.19 169 ALA B O 1
ATOM 3449 N N . ALA B 1 170 ? 16.875 31.078 7.324 1 93.31 170 ALA B N 1
ATOM 3450 C CA . ALA B 1 170 ? 18.203 30.5 7.188 1 93.31 170 ALA B CA 1
ATOM 3451 C C . ALA B 1 170 ? 18.938 31.062 5.965 1 93.31 170 ALA B C 1
ATOM 3453 O O . ALA B 1 170 ? 20.141 31.312 6.012 1 93.31 170 ALA B O 1
ATOM 3454 N N . PHE B 1 171 ? 18.188 31.219 4.957 1 91.06 171 PHE B N 1
ATOM 3455 C CA . PHE B 1 171 ? 18.781 31.812 3.762 1 91.06 171 PHE B CA 1
ATOM 3456 C C . PHE B 1 171 ? 19.219 33.25 4.031 1 91.06 171 PHE B C 1
ATOM 3458 O O . PHE B 1 171 ? 20.266 33.688 3.553 1 91.06 171 PHE B O 1
ATOM 3465 N N . ASP B 1 172 ? 18.438 33.969 4.801 1 93.81 172 ASP B N 1
ATOM 3466 C CA . ASP B 1 172 ? 18.75 35.344 5.164 1 93.81 172 ASP B CA 1
ATOM 3467 C C . ASP B 1 172 ? 20.031 35.406 5.992 1 93.81 172 ASP B C 1
ATOM 3469 O O . ASP B 1 172 ? 20.781 36.375 5.918 1 93.81 172 ASP B O 1
ATOM 3473 N N . LEU B 1 173 ? 20.297 34.375 6.656 1 95.38 173 LEU B N 1
ATOM 3474 C CA . LEU B 1 173 ? 21.469 34.312 7.508 1 95.38 173 LEU B CA 1
ATOM 3475 C C . LEU B 1 173 ? 22.672 33.781 6.723 1 95.38 173 LEU B C 1
ATOM 3477 O O . LEU B 1 173 ? 23.781 33.656 7.27 1 95.38 173 LEU B O 1
ATOM 3481 N N . GLY B 1 174 ? 22.453 33.406 5.52 1 94.06 174 GLY B N 1
ATOM 3482 C CA . GLY B 1 174 ? 23.562 33.094 4.648 1 94.06 174 GLY B CA 1
ATOM 3483 C C . GLY B 1 174 ? 23.703 31.609 4.379 1 94.06 174 GLY B C 1
ATOM 3484 O O . GLY B 1 174 ? 24.641 31.172 3.717 1 94.06 174 GLY B O 1
ATOM 3485 N N . ALA B 1 175 ? 22.781 30.859 4.848 1 93.88 175 ALA B N 1
ATOM 3486 C CA . ALA B 1 175 ? 22.844 29.422 4.594 1 93.88 175 ALA B CA 1
ATOM 3487 C C . ALA B 1 175 ? 22.594 29.109 3.119 1 93.88 175 ALA B C 1
ATOM 3489 O O . ALA B 1 175 ? 21.797 29.781 2.467 1 93.88 175 ALA B O 1
ATOM 3490 N N . ASN B 1 176 ? 23.281 28.094 2.631 1 93.62 176 ASN B N 1
ATOM 3491 C CA . ASN B 1 176 ? 23.062 27.688 1.248 1 93.62 176 ASN B CA 1
ATOM 3492 C C . ASN B 1 176 ? 22 26.609 1.151 1 93.62 176 ASN B C 1
ATOM 3494 O O . ASN B 1 176 ? 21.484 26.141 2.172 1 93.62 176 ASN B O 1
ATOM 3498 N N . ARG B 1 177 ? 21.672 26.188 -0.072 1 88.81 177 ARG B N 1
ATOM 3499 C CA . ARG B 1 177 ? 20.562 25.266 -0.321 1 88.81 177 ARG B CA 1
ATOM 3500 C C . ARG B 1 177 ? 20.844 23.906 0.296 1 88.81 177 ARG B C 1
ATOM 3502 O O . ARG B 1 177 ? 19.922 23.25 0.811 1 88.81 177 ARG B O 1
ATOM 3509 N N . TRP B 1 178 ? 22.031 23.547 0.225 1 92.44 178 TRP B N 1
ATOM 3510 C CA . TRP B 1 178 ? 22.406 22.234 0.76 1 92.44 178 TRP B CA 1
ATOM 3511 C C . TRP B 1 178 ? 22.344 22.234 2.283 1 92.44 178 TRP B C 1
ATOM 3513 O O . TRP B 1 178 ? 21.906 21.266 2.893 1 92.44 178 TRP B O 1
ATOM 3523 N N . GLN B 1 179 ? 22.766 23.312 2.84 1 93.62 179 GLN B N 1
ATOM 3524 C CA . GLN B 1 179 ? 22.719 23.453 4.293 1 93.62 179 GLN B CA 1
ATOM 3525 C C . GLN B 1 179 ? 21.266 23.469 4.789 1 93.62 179 GLN B C 1
ATOM 3527 O O . GLN B 1 179 ? 20.953 22.812 5.789 1 93.62 179 GLN B O 1
ATOM 3532 N N . VAL B 1 180 ? 20.438 24.156 4.074 1 93 180 VAL B N 1
ATOM 3533 C CA . VAL B 1 180 ? 19.031 24.25 4.461 1 93 180 VAL B CA 1
ATOM 3534 C C . VAL B 1 180 ? 18.359 22.875 4.305 1 93 180 VAL B C 1
ATOM 3536 O O . VAL B 1 180 ? 17.578 22.469 5.164 1 93 180 VAL B O 1
ATOM 3539 N N . LEU B 1 181 ? 18.75 22.172 3.262 1 91.44 181 LEU B N 1
ATOM 3540 C CA . LEU B 1 181 ? 18.172 20.859 3.01 1 91.44 181 LEU B CA 1
ATOM 3541 C C . LEU B 1 181 ? 18.547 19.875 4.113 1 91.44 181 LEU B C 1
ATOM 3543 O O . LEU B 1 181 ? 17.688 19.188 4.656 1 91.44 181 LEU B O 1
ATOM 3547 N N . THR B 1 182 ? 19.797 19.859 4.508 1 93.31 182 THR B N 1
ATOM 3548 C CA . THR B 1 182 ? 20.312 18.812 5.391 1 93.31 182 THR B CA 1
ATOM 3549 C C . THR B 1 182 ? 20.094 19.188 6.855 1 93.31 182 THR B C 1
ATOM 3551 O O . THR B 1 182 ? 19.875 18.312 7.699 1 93.31 182 THR B O 1
ATOM 3554 N N . GLU B 1 183 ? 20 20.484 7.156 1 93.94 183 GLU B N 1
ATOM 3555 C CA . GLU B 1 183 ? 19.969 20.906 8.555 1 93.94 183 GLU B CA 1
ATOM 3556 C C . GLU B 1 183 ? 18.562 21.359 8.961 1 93.94 183 GLU B C 1
ATOM 3558 O O . GLU B 1 183 ? 18.25 21.422 10.148 1 93.94 183 GLU B O 1
ATOM 3563 N N . ILE B 1 184 ? 17.703 21.656 8.023 1 93.25 184 ILE B N 1
ATOM 3564 C CA . ILE B 1 184 ? 16.391 22.188 8.367 1 93.25 184 ILE B CA 1
ATOM 3565 C C . ILE B 1 184 ? 15.305 21.312 7.754 1 93.25 184 ILE B C 1
ATOM 3567 O O . ILE B 1 184 ? 14.57 20.641 8.469 1 93.25 184 ILE B O 1
ATOM 3571 N N . THR B 1 185 ? 15.344 21.203 6.445 1 92.56 185 THR B N 1
ATOM 3572 C CA . THR B 1 185 ? 14.25 20.562 5.73 1 92.56 185 THR B CA 1
ATOM 3573 C C . THR B 1 185 ? 14.164 19.094 6.09 1 92.56 185 THR B C 1
ATOM 3575 O O . THR B 1 185 ? 13.102 18.594 6.492 1 92.56 185 THR B O 1
ATOM 3578 N N . LEU B 1 186 ? 15.273 18.422 5.977 1 93.5 186 LEU B N 1
ATOM 3579 C CA . LEU B 1 186 ? 15.281 16.984 6.184 1 93.5 186 LEU B CA 1
ATOM 3580 C C . LEU B 1 186 ? 14.961 16.641 7.637 1 93.5 186 LEU B C 1
ATOM 3582 O O . LEU B 1 186 ? 14.133 15.766 7.906 1 93.5 186 LEU B O 1
ATOM 3586 N N . PRO B 1 187 ? 15.586 17.328 8.547 1 91.19 187 PRO B N 1
ATOM 3587 C CA . PRO B 1 187 ? 15.273 17.016 9.938 1 91.19 187 PRO B CA 1
ATOM 3588 C C . PRO B 1 187 ? 13.812 17.281 10.289 1 91.19 187 PRO B C 1
ATOM 3590 O O . PRO B 1 187 ? 13.203 16.516 11.039 1 91.19 187 PRO B O 1
ATOM 3593 N N . ILE B 1 188 ? 13.227 18.297 9.766 1 89.19 188 ILE B N 1
ATOM 3594 C CA . ILE B 1 188 ? 11.844 18.641 10.062 1 89.19 188 ILE B CA 1
ATOM 3595 C C . ILE B 1 188 ? 10.898 17.641 9.406 1 89.19 188 ILE B C 1
ATOM 3597 O O . ILE B 1 188 ? 9.867 17.281 9.977 1 89.19 188 ILE B O 1
ATOM 3601 N N . LEU B 1 189 ? 11.289 17.109 8.297 1 92.56 189 LEU B N 1
ATOM 3602 C CA . LEU B 1 189 ? 10.414 16.234 7.535 1 92.56 189 LEU B CA 1
ATOM 3603 C C . LEU B 1 189 ? 10.695 14.766 7.871 1 92.56 189 LEU B C 1
ATOM 3605 O O . LEU B 1 189 ? 9.992 13.875 7.391 1 92.56 189 LEU B O 1
ATOM 3609 N N . TRP B 1 190 ? 11.586 14.539 8.703 1 91.69 190 TRP B N 1
ATOM 3610 C CA . TRP B 1 190 ? 12.07 13.188 8.977 1 91.69 190 TRP B CA 1
ATOM 3611 C C . TRP B 1 190 ? 10.938 12.297 9.461 1 91.69 190 TRP B C 1
ATOM 3613 O O . TRP B 1 190 ? 10.844 11.133 9.07 1 91.69 190 TRP B O 1
ATOM 3623 N N . PRO B 1 191 ? 10.055 12.742 10.359 1 86.44 191 PRO B N 1
ATOM 3624 C CA . PRO B 1 191 ? 8.961 11.852 10.773 1 86.44 191 PRO B CA 1
ATOM 3625 C C . PRO B 1 191 ? 8.125 11.367 9.586 1 86.44 191 PRO B C 1
ATOM 3627 O O . PRO B 1 191 ? 7.715 10.203 9.562 1 86.44 191 PRO B O 1
ATOM 3630 N N . GLY B 1 192 ? 7.883 12.266 8.688 1 88.81 192 GLY B N 1
ATOM 3631 C CA . GLY B 1 192 ? 7.164 11.875 7.48 1 88.81 192 GLY B CA 1
ATOM 3632 C C . GLY B 1 192 ? 7.957 10.93 6.594 1 88.81 192 GLY B C 1
ATOM 3633 O O . GLY B 1 192 ? 7.402 9.984 6.039 1 88.81 192 GLY B O 1
ATOM 3634 N N . ILE B 1 193 ? 9.242 11.195 6.484 1 94.19 193 ILE B N 1
ATOM 3635 C CA . ILE B 1 193 ? 10.125 10.359 5.676 1 94.19 193 ILE B CA 1
ATOM 3636 C C . ILE B 1 193 ? 10.211 8.961 6.281 1 94.19 193 ILE B C 1
ATOM 3638 O O . ILE B 1 193 ? 10.125 7.961 5.566 1 94.19 193 ILE B O 1
ATOM 3642 N N . TRP B 1 194 ? 10.352 8.922 7.543 1 91.56 194 TRP B N 1
ATOM 3643 C CA . TRP B 1 194 ? 10.43 7.652 8.25 1 91.56 194 TRP B CA 1
ATOM 3644 C C . TRP B 1 194 ? 9.133 6.859 8.078 1 91.56 194 TRP B C 1
ATOM 3646 O O . TRP B 1 194 ? 9.164 5.652 7.828 1 91.56 194 TRP B O 1
ATOM 3656 N N . SER B 1 195 ? 8 7.492 8.289 1 88.44 195 SER B N 1
ATOM 3657 C CA . SER B 1 195 ? 6.715 6.848 8.062 1 88.44 195 SER B CA 1
ATOM 3658 C C . SER B 1 195 ? 6.594 6.344 6.625 1 88.44 195 SER B C 1
ATOM 3660 O O . SER B 1 195 ? 6.086 5.246 6.387 1 88.44 195 SER B O 1
ATOM 3662 N N . GLY B 1 196 ? 7.051 7.184 5.723 1 92.38 196 GLY B N 1
ATOM 3663 C CA . GLY B 1 196 ? 7.062 6.781 4.324 1 92.38 196 GLY B CA 1
ATOM 3664 C C . GLY B 1 196 ? 7.906 5.551 4.062 1 92.38 196 GLY B C 1
ATOM 3665 O O . GLY B 1 196 ? 7.523 4.68 3.279 1 92.38 196 GLY B O 1
ATOM 3666 N N . MET B 1 197 ? 9.047 5.504 4.746 1 94.75 197 MET B N 1
ATOM 3667 C CA . MET B 1 197 ? 9.93 4.348 4.617 1 94.75 197 MET B CA 1
ATOM 3668 C C . MET B 1 197 ? 9.242 3.08 5.113 1 94.75 197 MET B C 1
ATOM 3670 O O . MET B 1 197 ? 9.312 2.035 4.461 1 94.75 197 MET B O 1
ATOM 3674 N N . LEU B 1 198 ? 8.633 3.176 6.172 1 90.75 198 LEU B N 1
ATOM 3675 C CA . LEU B 1 198 ? 7.949 2.025 6.75 1 90.75 198 LEU B CA 1
ATOM 3676 C C . LEU B 1 198 ? 6.801 1.57 5.852 1 90.75 198 LEU B C 1
ATOM 3678 O O . LEU B 1 198 ? 6.613 0.37 5.641 1 90.75 198 LEU B O 1
ATOM 3682 N N . PHE B 1 199 ? 6.023 2.5 5.344 1 88.94 199 PHE B N 1
ATOM 3683 C CA . PHE B 1 199 ? 4.918 2.182 4.449 1 88.94 199 PHE B CA 1
ATOM 3684 C C . PHE B 1 199 ? 5.426 1.519 3.172 1 88.94 199 PHE B C 1
ATOM 3686 O O . PHE B 1 199 ? 4.859 0.521 2.719 1 88.94 199 PHE B O 1
ATOM 3693 N N . ALA B 1 200 ? 6.473 2.094 2.678 1 94.94 200 ALA B N 1
ATOM 3694 C CA . ALA B 1 200 ? 7.043 1.556 1.444 1 94.94 200 ALA B CA 1
ATOM 3695 C C . ALA B 1 200 ? 7.512 0.117 1.638 1 94.94 200 ALA B C 1
ATOM 3697 O O . ALA B 1 200 ? 7.246 -0.748 0.799 1 94.94 200 ALA B O 1
ATOM 3698 N N . PHE B 1 201 ? 8.195 -0.082 2.703 1 94.38 201 PHE B N 1
ATOM 3699 C CA . PHE B 1 201 ? 8.727 -1.411 2.982 1 94.38 201 PHE B CA 1
ATOM 3700 C C . PHE B 1 201 ? 7.594 -2.42 3.148 1 94.38 201 PHE B C 1
ATOM 3702 O O . PHE B 1 201 ? 7.629 -3.5 2.553 1 94.38 201 PHE B O 1
ATOM 3709 N N . LEU B 1 202 ? 6.648 -2.137 3.91 1 91 202 LEU B N 1
ATOM 3710 C CA . LEU B 1 202 ? 5.574 -3.072 4.23 1 91 202 LEU B CA 1
ATOM 3711 C C . LEU B 1 202 ? 4.703 -3.338 3.008 1 91 202 LEU B C 1
ATOM 3713 O O . LEU B 1 202 ? 4.262 -4.469 2.791 1 91 202 LEU B O 1
ATOM 3717 N N . LEU B 1 203 ? 4.422 -2.297 2.223 1 91.56 203 LEU B N 1
ATOM 3718 C CA . LEU B 1 203 ? 3.611 -2.457 1.021 1 91.56 203 LEU B CA 1
ATOM 3719 C C . LEU B 1 203 ? 4.328 -3.324 -0.008 1 91.56 203 LEU B C 1
ATOM 3721 O O . LEU B 1 203 ? 3.693 -4.117 -0.709 1 91.56 203 LEU B O 1
ATOM 3725 N N . SER B 1 204 ? 5.574 -3.164 -0.055 1 95.12 204 SER B N 1
ATOM 3726 C CA . SER B 1 204 ? 6.34 -3.975 -0.995 1 95.12 204 SER B CA 1
ATOM 3727 C C . SER B 1 204 ? 6.492 -5.406 -0.493 1 95.12 204 SER B C 1
ATOM 3729 O O . SER B 1 204 ? 6.348 -6.359 -1.264 1 95.12 204 SER B O 1
ATOM 3731 N N . TRP B 1 205 ? 6.805 -5.535 0.698 1 93.31 205 TRP B N 1
ATOM 3732 C CA . TRP B 1 205 ? 6.953 -6.848 1.312 1 93.31 205 TRP B CA 1
ATOM 3733 C C . TRP B 1 205 ? 5.703 -7.695 1.099 1 93.31 205 TRP B C 1
ATOM 3735 O O . TRP B 1 205 ? 5.797 -8.891 0.801 1 93.31 205 TRP B O 1
ATOM 3745 N N . GLY B 1 206 ? 4.602 -7.152 1.254 1 92.12 206 GLY B N 1
ATOM 3746 C CA . GLY B 1 206 ? 3.344 -7.883 1.193 1 92.12 206 GLY B CA 1
ATOM 3747 C C . GLY B 1 206 ? 2.693 -7.832 -0.176 1 92.12 206 GLY B C 1
ATOM 3748 O O . GLY B 1 206 ? 1.602 -8.375 -0.369 1 92.12 206 GLY B O 1
ATOM 3749 N N . ASN B 1 207 ? 3.346 -7.273 -1.151 1 93.75 207 ASN B N 1
ATOM 3750 C CA . ASN B 1 207 ? 2.723 -7.105 -2.461 1 93.75 207 ASN B CA 1
ATOM 3751 C C . ASN B 1 207 ? 2.594 -8.438 -3.193 1 93.75 207 ASN B C 1
ATOM 3753 O O . ASN B 1 207 ? 3.557 -9.203 -3.277 1 93.75 207 ASN B O 1
ATOM 3757 N N . PHE B 1 208 ? 1.438 -8.727 -3.682 1 94 208 PHE B N 1
ATOM 3758 C CA . PHE B 1 208 ? 1.178 -9.977 -4.379 1 94 208 PHE B CA 1
ATOM 3759 C C . PHE B 1 208 ? 0.86 -9.727 -5.848 1 94 208 PHE B C 1
ATOM 3761 O O . PHE B 1 208 ? 1.559 -10.227 -6.734 1 94 208 PHE B O 1
ATOM 3768 N N . PRO B 1 209 ? -0.1 -8.852 -6.176 1 93.25 209 PRO B N 1
ATOM 3769 C CA . PRO B 1 209 ? -0.536 -8.766 -7.574 1 93.25 209 PRO B CA 1
ATOM 3770 C C . PRO B 1 209 ? 0.571 -8.289 -8.508 1 93.25 209 PRO B C 1
ATOM 3772 O O . PRO B 1 209 ? 0.767 -8.867 -9.586 1 93.25 209 PRO B O 1
ATOM 3775 N N . LEU B 1 210 ? 1.307 -7.293 -8.133 1 94.62 210 LEU B N 1
ATOM 3776 C CA . LEU B 1 210 ? 2.338 -6.766 -9.023 1 94.62 210 LEU B CA 1
ATOM 3777 C C . LEU B 1 210 ? 3.504 -7.742 -9.141 1 94.62 210 LEU B C 1
ATOM 3779 O O . LEU B 1 210 ? 4.055 -7.922 -10.227 1 94.62 210 LEU B O 1
ATOM 3783 N N . SER B 1 211 ? 3.85 -8.352 -8.039 1 95.94 211 SER B N 1
ATOM 3784 C CA . SER B 1 211 ? 4.918 -9.344 -8.07 1 95.94 211 SER B CA 1
ATOM 3785 C C . SER B 1 211 ? 4.539 -10.539 -8.938 1 95.94 211 SER B C 1
ATOM 3787 O O . SER B 1 211 ? 5.379 -11.086 -9.656 1 95.94 211 SER B O 1
ATOM 3789 N N . LEU B 1 212 ? 3.371 -10.953 -8.844 1 93.44 212 LEU B N 1
ATOM 3790 C CA . LEU B 1 212 ? 2.887 -12.109 -9.594 1 93.44 212 LEU B CA 1
ATOM 3791 C C . LEU B 1 212 ? 3.102 -11.922 -11.086 1 93.44 212 LEU B C 1
ATOM 3793 O O . LEU B 1 212 ? 3.486 -12.859 -11.789 1 93.44 212 LEU B O 1
ATOM 3797 N N . TYR B 1 213 ? 2.887 -10.734 -11.555 1 92.19 213 TYR B N 1
ATOM 3798 C CA . TYR B 1 213 ? 2.932 -10.469 -12.984 1 92.19 213 TYR B CA 1
ATOM 3799 C C . TYR B 1 213 ? 4.344 -10.094 -13.43 1 92.19 213 TYR B C 1
ATOM 3801 O O . TYR B 1 213 ? 4.68 -10.211 -14.609 1 92.19 213 TYR B O 1
ATOM 3809 N N . THR B 1 214 ? 5.172 -9.703 -12.484 1 95.38 214 THR B N 1
ATOM 3810 C CA . THR B 1 214 ? 6.34 -8.992 -12.992 1 95.38 214 THR B CA 1
ATOM 3811 C C . THR B 1 214 ? 7.625 -9.586 -12.422 1 95.38 214 THR B C 1
ATOM 3813 O O . THR B 1 214 ? 8.719 -9.258 -12.875 1 95.38 214 THR B O 1
ATOM 3816 N N . ALA B 1 215 ? 7.539 -10.531 -11.469 1 96.12 215 ALA B N 1
ATOM 3817 C CA . ALA B 1 215 ? 8.75 -11.016 -10.82 1 96.12 215 ALA B CA 1
ATOM 3818 C C . ALA B 1 215 ? 9.344 -12.211 -11.562 1 96.12 215 ALA B C 1
ATOM 3820 O O . ALA B 1 215 ? 10.484 -12.594 -11.328 1 96.12 215 ALA B O 1
ATOM 3821 N N . GLY B 1 216 ? 8.602 -12.836 -12.492 1 94 216 GLY B N 1
ATOM 3822 C CA . GLY B 1 216 ? 9.102 -13.984 -13.227 1 94 216 GLY B CA 1
ATOM 3823 C C . GLY B 1 216 ? 9.43 -15.164 -12.336 1 94 216 GLY B C 1
ATOM 3824 O O . GLY B 1 216 ? 8.617 -15.562 -11.492 1 94 216 GLY B O 1
ATOM 3825 N N . ALA B 1 217 ? 10.664 -15.703 -12.516 1 94 217 ALA B N 1
ATOM 3826 C CA . ALA B 1 217 ? 11.07 -16.891 -11.766 1 94 217 ALA B CA 1
ATOM 3827 C C . ALA B 1 217 ? 11.5 -16.531 -10.344 1 94 217 ALA B C 1
ATOM 3829 O O . ALA B 1 217 ? 11.609 -17.391 -9.477 1 94 217 ALA B O 1
ATOM 3830 N N . ASP B 1 218 ? 11.789 -15.25 -10.117 1 95.75 218 ASP B N 1
ATOM 3831 C CA . ASP B 1 218 ? 12.188 -14.781 -8.797 1 95.75 218 ASP B CA 1
ATOM 3832 C C . ASP B 1 218 ? 10.977 -14.617 -7.883 1 95.75 218 ASP B C 1
ATOM 3834 O O . ASP B 1 218 ? 10.57 -13.492 -7.57 1 95.75 218 ASP B O 1
ATOM 3838 N N . ALA B 1 219 ? 10.531 -15.734 -7.387 1 94.5 219 ALA B N 1
ATOM 3839 C CA . ALA B 1 219 ? 9.281 -15.742 -6.633 1 94.5 219 ALA B CA 1
ATOM 3840 C C . ALA B 1 219 ? 9.43 -15 -5.309 1 94.5 219 ALA B C 1
ATOM 3842 O O . ALA B 1 219 ? 10.477 -15.078 -4.66 1 94.5 219 ALA B O 1
ATOM 3843 N N . THR B 1 220 ? 8.32 -14.25 -4.883 1 96.19 220 THR B N 1
ATOM 3844 C CA . THR B 1 220 ? 8.25 -13.586 -3.586 1 96.19 220 THR B CA 1
ATOM 3845 C C . THR B 1 220 ? 7.465 -14.438 -2.59 1 96.19 220 THR B C 1
ATOM 3847 O O . THR B 1 220 ? 6.859 -15.445 -2.967 1 96.19 220 THR B O 1
ATOM 3850 N N . VAL B 1 221 ? 7.508 -14.07 -1.312 1 94.44 221 VAL B N 1
ATOM 3851 C CA . VAL B 1 221 ? 6.84 -14.805 -0.24 1 94.44 221 VAL B CA 1
ATOM 3852 C C . VAL B 1 221 ? 5.344 -14.891 -0.526 1 94.44 221 VAL B C 1
ATOM 3854 O O . VAL B 1 221 ? 4.766 -15.977 -0.513 1 94.44 221 VAL B O 1
ATOM 3857 N N . PRO B 1 222 ? 4.699 -13.75 -0.945 1 93.06 222 PRO B N 1
ATOM 3858 C CA . PRO B 1 222 ? 3.266 -13.844 -1.22 1 93.06 222 PRO B CA 1
ATOM 3859 C C . PRO B 1 222 ? 2.951 -14.75 -2.408 1 93.06 222 PRO B C 1
ATOM 3861 O O . PRO B 1 222 ? 1.948 -15.469 -2.393 1 93.06 222 PRO B O 1
ATOM 3864 N N . GLU B 1 223 ? 3.807 -14.766 -3.324 1 93.38 223 GLU B N 1
ATOM 3865 C CA . GLU B 1 223 ? 3.6 -15.633 -4.484 1 93.38 223 GLU B CA 1
ATOM 3866 C C . GLU B 1 223 ? 3.697 -17.109 -4.102 1 93.38 223 GLU B C 1
ATOM 3868 O O . GLU B 1 223 ? 2.904 -17.922 -4.566 1 93.38 223 GLU B O 1
ATOM 3873 N N . TRP B 1 224 ? 4.676 -17.375 -3.352 1 94 224 TRP B N 1
ATOM 3874 C CA . TRP B 1 224 ? 4.871 -18.75 -2.908 1 94 224 TRP B CA 1
ATOM 3875 C C . TRP B 1 224 ? 3.684 -19.234 -2.08 1 94 224 TRP B C 1
ATOM 3877 O O . TRP B 1 224 ? 3.236 -20.375 -2.227 1 94 224 TRP B O 1
ATOM 3887 N N . LEU B 1 225 ? 3.236 -18.438 -1.214 1 91 225 LEU B N 1
ATOM 3888 C CA . LEU B 1 225 ? 2.084 -18.797 -0.388 1 91 225 LEU B CA 1
ATOM 3889 C C . LEU B 1 225 ? 0.876 -19.125 -1.255 1 91 225 LEU B C 1
ATOM 3891 O O . LEU B 1 225 ? 0.18 -20.109 -1.001 1 91 225 LEU B O 1
ATOM 3895 N N . TYR B 1 226 ? 0.683 -18.391 -2.275 1 87.5 226 TYR B N 1
ATOM 3896 C CA . TYR B 1 226 ? -0.436 -18.641 -3.178 1 87.5 226 TYR B CA 1
ATOM 3897 C C . TYR B 1 226 ? -0.233 -19.938 -3.957 1 87.5 226 TYR B C 1
ATOM 3899 O O . TYR B 1 226 ? -1.146 -20.766 -4.051 1 87.5 226 TYR B O 1
ATOM 3907 N N . ASN B 1 227 ? 0.902 -20.078 -4.492 1 88.75 227 ASN B N 1
ATOM 3908 C CA . ASN B 1 227 ? 1.187 -21.266 -5.305 1 88.75 227 ASN B CA 1
ATOM 3909 C C . ASN B 1 227 ? 1.014 -22.547 -4.508 1 88.75 227 ASN B C 1
ATOM 3911 O O . ASN B 1 227 ? 0.489 -23.547 -5.02 1 88.75 227 ASN B O 1
ATOM 3915 N N . LYS B 1 228 ? 1.448 -22.484 -3.285 1 88.06 228 LYS B N 1
ATOM 3916 C CA . LYS B 1 228 ? 1.359 -23.672 -2.445 1 88.06 228 LYS B CA 1
ATOM 3917 C C . LYS B 1 228 ? -0.073 -23.906 -1.977 1 88.06 228 LYS B C 1
ATOM 3919 O O . LYS B 1 228 ? -0.473 -25.047 -1.737 1 88.06 228 LYS B O 1
ATOM 3924 N N . MET B 1 229 ? -0.812 -22.906 -1.863 1 80 229 MET B N 1
ATOM 3925 C CA . MET B 1 229 ? -2.219 -23.047 -1.498 1 80 229 MET B CA 1
ATOM 3926 C C . MET B 1 229 ? -3.014 -23.672 -2.641 1 80 229 MET B C 1
ATOM 3928 O O . MET B 1 229 ? -3.908 -24.484 -2.406 1 80 229 MET B O 1
ATOM 3932 N N . VAL B 1 230 ? -2.701 -23.266 -3.834 1 78.94 230 VAL B N 1
ATOM 3933 C CA . VAL B 1 230 ? -3.432 -23.75 -5.004 1 78.94 230 VAL B CA 1
ATOM 3934 C C . VAL B 1 230 ? -2.939 -25.141 -5.383 1 78.94 230 VAL B C 1
ATOM 3936 O O . VAL B 1 230 ? -3.725 -25.984 -5.82 1 78.94 230 VAL B O 1
ATOM 3939 N N . ALA B 1 231 ? -1.682 -25.266 -5.223 1 81.19 231 ALA B N 1
ATOM 3940 C CA . ALA B 1 231 ? -1.104 -26.562 -5.566 1 81.19 231 ALA B CA 1
ATOM 3941 C C . ALA B 1 231 ? 0.019 -26.938 -4.602 1 81.19 231 ALA B C 1
ATOM 3943 O O . ALA B 1 231 ? 0.944 -26.156 -4.383 1 81.19 231 ALA B O 1
ATOM 3944 N N . GLY B 1 232 ? -0.177 -28.109 -3.938 1 82.94 232 GLY B N 1
ATOM 3945 C CA . GLY B 1 232 ? 0.88 -28.609 -3.074 1 82.94 232 GLY B CA 1
ATOM 3946 C C . GLY B 1 232 ? 0.863 -28 -1.688 1 82.94 232 GLY B C 1
ATOM 3947 O O . GLY B 1 232 ? 1.89 -27.5 -1.207 1 82.94 232 GLY B O 1
ATOM 3948 N N . TYR B 1 233 ? -0.225 -28.062 -1.157 1 84 233 TYR B N 1
ATOM 3949 C CA . TYR B 1 233 ? -0.383 -27.484 0.17 1 84 233 TYR B CA 1
ATOM 3950 C C . TYR B 1 233 ? 0.5 -28.203 1.188 1 84 233 TYR B C 1
ATOM 3952 O O . TYR B 1 233 ? 0.638 -29.422 1.148 1 84 233 TYR B O 1
ATOM 3960 N N . THR B 1 234 ? 1.153 -27.406 2.027 1 88.06 234 THR B N 1
ATOM 3961 C CA . THR B 1 234 ? 1.922 -27.875 3.18 1 88.06 234 THR B CA 1
ATOM 3962 C C . THR B 1 234 ? 1.7 -26.953 4.379 1 88.06 234 THR B C 1
ATOM 3964 O O . THR B 1 234 ? 1.435 -25.75 4.207 1 88.06 234 THR B O 1
ATOM 3967 N N . PRO B 1 235 ? 1.883 -27.5 5.523 1 89.44 235 PRO B N 1
ATOM 3968 C CA . PRO B 1 235 ? 1.705 -26.656 6.707 1 89.44 235 PRO B CA 1
ATOM 3969 C C . PRO B 1 235 ? 2.777 -25.562 6.828 1 89.44 235 PRO B C 1
ATOM 3971 O O . PRO B 1 235 ? 2.652 -24.656 7.652 1 89.44 235 PRO B O 1
ATOM 3974 N N . MET B 1 236 ? 3.703 -25.625 5.941 1 92.44 236 MET B N 1
ATOM 3975 C CA . MET B 1 236 ? 4.68 -24.531 5.887 1 92.44 236 MET B CA 1
ATOM 3976 C C . MET B 1 236 ? 4.031 -23.234 5.41 1 92.44 236 MET B C 1
ATOM 3978 O O . MET B 1 236 ? 4.57 -22.156 5.629 1 92.44 236 MET B O 1
ATOM 3982 N N . VAL B 1 237 ? 2.816 -23.422 4.852 1 90.81 237 VAL B N 1
ATOM 3983 C CA . VAL B 1 237 ? 2.109 -22.266 4.32 1 90.81 237 VAL B CA 1
ATOM 3984 C C . VAL B 1 237 ? 1.603 -21.406 5.469 1 90.81 237 VAL B C 1
ATOM 3986 O O . VAL B 1 237 ? 1.984 -20.234 5.59 1 90.81 237 VAL B O 1
ATOM 3989 N N . PRO B 1 238 ? 0.842 -21.969 6.402 1 88.5 238 PRO B N 1
ATOM 3990 C CA . PRO B 1 238 ? 0.44 -21.125 7.535 1 88.5 238 PRO B CA 1
ATOM 3991 C C . PRO B 1 238 ? 1.619 -20.719 8.414 1 88.5 238 PRO B C 1
ATOM 3993 O O . PRO B 1 238 ? 1.609 -19.641 9.008 1 88.5 238 PRO B O 1
ATOM 3996 N N . THR B 1 239 ? 2.58 -21.469 8.477 1 92.31 239 THR B N 1
ATOM 3997 C CA . THR B 1 239 ? 3.762 -21.156 9.273 1 92.31 239 THR B CA 1
ATOM 3998 C C . THR B 1 239 ? 4.484 -19.938 8.711 1 92.31 239 THR B C 1
ATOM 4000 O O . THR B 1 239 ? 4.758 -18.984 9.445 1 92.31 239 THR B O 1
ATOM 4003 N N . LEU B 1 240 ? 4.793 -19.984 7.422 1 92.81 240 LEU B N 1
ATOM 4004 C CA . LEU B 1 240 ? 5.465 -18.859 6.797 1 92.81 240 LEU B CA 1
ATOM 4005 C C . LEU B 1 240 ? 4.586 -17.609 6.832 1 92.81 240 LEU B C 1
ATOM 4007 O O . LEU B 1 240 ? 5.086 -16.5 6.969 1 92.81 240 LEU B O 1
ATOM 4011 N N . GLY B 1 241 ? 3.242 -17.828 6.617 1 90.25 241 GLY B N 1
ATOM 4012 C CA . GLY B 1 241 ? 2.314 -16.719 6.773 1 90.25 241 GLY B CA 1
ATOM 4013 C C . GLY B 1 241 ? 2.393 -16.062 8.141 1 90.25 241 GLY B C 1
ATOM 4014 O O . GLY B 1 241 ? 2.412 -14.828 8.25 1 90.25 241 GLY B O 1
ATOM 4015 N N . THR B 1 242 ? 2.455 -16.875 9.125 1 88.81 242 THR B N 1
ATOM 4016 C CA . THR B 1 242 ? 2.549 -16.375 10.492 1 88.81 242 THR B CA 1
ATOM 4017 C C . THR B 1 242 ? 3.881 -15.672 10.719 1 88.81 242 THR B C 1
ATOM 4019 O O . THR B 1 242 ? 3.924 -14.594 11.312 1 88.81 242 THR B O 1
ATOM 4022 N N . MET B 1 243 ? 4.895 -16.25 10.242 1 91.81 243 MET B N 1
ATOM 4023 C CA . MET B 1 243 ? 6.211 -15.625 10.367 1 91.81 243 MET B CA 1
ATOM 4024 C C . MET B 1 243 ? 6.234 -14.266 9.672 1 91.81 243 MET B C 1
ATOM 4026 O O . MET B 1 243 ? 6.816 -13.312 10.195 1 91.81 243 MET B O 1
ATOM 4030 N N . SER B 1 244 ? 5.66 -14.242 8.492 1 89 244 SER B N 1
ATOM 4031 C CA . SER B 1 244 ? 5.609 -13.008 7.727 1 89 244 SER B CA 1
ATOM 4032 C C . SER B 1 244 ? 4.82 -11.93 8.461 1 89 244 SER B C 1
ATOM 4034 O O . SER B 1 244 ? 5.199 -10.758 8.453 1 89 244 SER B O 1
ATOM 4036 N N . THR B 1 245 ? 3.725 -12.297 9.062 1 84.19 245 THR B N 1
ATOM 4037 C CA . THR B 1 245 ? 2.895 -11.375 9.836 1 84.19 245 THR B CA 1
ATOM 4038 C C . THR B 1 245 ? 3.652 -10.859 11.055 1 84.19 245 THR B C 1
ATOM 4040 O O . THR B 1 245 ? 3.604 -9.664 11.359 1 84.19 245 THR B O 1
ATOM 4043 N N . LEU B 1 246 ? 4.297 -11.688 11.734 1 85.75 246 LEU B N 1
ATOM 4044 C CA . LEU B 1 246 ? 5.066 -11.305 12.914 1 85.75 246 LEU B CA 1
ATOM 4045 C C . LEU B 1 246 ? 6.223 -10.391 12.531 1 85.75 246 LEU B C 1
ATOM 4047 O O . LEU B 1 246 ? 6.547 -9.453 13.266 1 85.75 246 LEU B O 1
ATOM 4051 N N . ALA B 1 247 ? 6.816 -10.695 11.43 1 84.06 247 ALA B N 1
ATOM 4052 C CA . ALA B 1 247 ? 7.895 -9.844 10.945 1 84.06 247 ALA B CA 1
ATOM 4053 C C . ALA B 1 247 ? 7.383 -8.438 10.625 1 84.06 247 ALA B C 1
ATOM 4055 O O . ALA B 1 247 ? 8.047 -7.445 10.922 1 84.06 247 ALA B O 1
ATOM 4056 N N . ALA B 1 248 ? 6.238 -8.383 9.953 1 81.75 248 ALA B N 1
ATOM 4057 C CA . ALA B 1 248 ? 5.633 -7.09 9.633 1 81.75 248 ALA B CA 1
ATOM 4058 C C . ALA B 1 248 ? 5.273 -6.324 10.898 1 81.75 248 ALA B C 1
ATOM 4060 O O . ALA B 1 248 ? 5.52 -5.121 11 1 81.75 248 ALA B O 1
ATOM 4061 N N . ALA B 1 249 ? 4.711 -7.008 11.852 1 81 249 ALA B N 1
ATOM 4062 C CA . ALA B 1 249 ? 4.379 -6.398 13.141 1 81 249 ALA B CA 1
ATOM 4063 C C . ALA B 1 249 ? 5.637 -5.91 13.852 1 81 249 ALA B C 1
ATOM 4065 O O . ALA B 1 249 ? 5.637 -4.836 14.453 1 81 249 ALA B O 1
ATOM 4066 N N . GLY B 1 250 ? 6.602 -6.672 13.828 1 83.75 250 GLY B N 1
ATOM 4067 C CA . GLY B 1 250 ? 7.871 -6.285 14.422 1 83.75 250 GLY B CA 1
ATOM 4068 C C . GLY B 1 250 ? 8.477 -5.043 13.789 1 83.75 250 GLY B C 1
ATOM 4069 O O . GLY B 1 250 ? 8.992 -4.168 14.492 1 83.75 250 GLY B O 1
ATOM 4070 N N . ALA B 1 251 ? 8.422 -4.996 12.508 1 82.5 251 ALA B N 1
ATOM 4071 C CA . ALA B 1 251 ? 8.922 -3.824 11.797 1 82.5 251 ALA B CA 1
ATOM 4072 C C . ALA B 1 251 ? 8.156 -2.566 12.203 1 82.5 251 ALA B C 1
ATOM 4074 O O . ALA B 1 251 ? 8.75 -1.495 12.352 1 82.5 251 ALA B O 1
ATOM 4075 N N . LEU B 1 252 ? 6.902 -2.668 12.359 1 79.44 252 LEU B N 1
ATOM 4076 C CA . LEU B 1 252 ? 6.074 -1.539 12.773 1 79.44 252 LEU B CA 1
ATOM 4077 C C . LEU B 1 252 ? 6.43 -1.093 14.188 1 79.44 252 LEU B C 1
ATOM 4079 O O . LEU B 1 252 ? 6.527 0.107 14.453 1 79.44 252 LEU B O 1
ATOM 4083 N N . ILE B 1 253 ? 6.617 -2.066 15.062 1 81.12 253 ILE B N 1
ATOM 4084 C CA . ILE B 1 253 ? 6.941 -1.763 16.453 1 81.12 253 ILE B CA 1
ATOM 4085 C C . ILE B 1 253 ? 8.328 -1.127 16.531 1 81.12 253 ILE B C 1
ATOM 4087 O O . ILE B 1 253 ? 8.523 -0.127 17.219 1 81.12 253 ILE B O 1
ATOM 4091 N N . LEU B 1 254 ? 9.172 -1.679 15.781 1 82.12 254 LEU B N 1
ATOM 4092 C CA . LEU B 1 254 ? 10.523 -1.139 15.766 1 82.12 254 LEU B CA 1
ATOM 4093 C C . LEU B 1 254 ? 10.539 0.263 15.164 1 82.12 254 LEU B C 1
ATOM 4095 O O . LEU B 1 254 ? 11.266 1.139 15.641 1 82.12 254 LEU B O 1
ATOM 4099 N N . GLY B 1 255 ? 9.836 0.447 14.156 1 81.44 255 GLY B N 1
ATOM 4100 C CA . GLY B 1 255 ? 9.727 1.773 13.57 1 81.44 255 GLY B CA 1
ATOM 4101 C C . GLY B 1 255 ? 9.164 2.803 14.531 1 81.44 255 GLY B C 1
ATOM 4102 O O . GLY B 1 255 ? 9.648 3.934 14.594 1 81.44 255 GLY B O 1
ATOM 4103 N N . GLY B 1 256 ? 8.156 2.414 15.266 1 77.88 256 GLY B N 1
ATOM 4104 C CA . GLY B 1 256 ? 7.594 3.291 16.281 1 77.88 256 GLY B CA 1
ATOM 4105 C C . GLY B 1 256 ? 8.57 3.625 17.391 1 77.88 256 GLY B C 1
ATOM 4106 O O . GLY B 1 256 ? 8.625 4.766 17.859 1 77.88 256 GLY B O 1
ATOM 4107 N N . LEU B 1 257 ? 9.289 2.656 17.781 1 79.44 257 LEU B N 1
ATOM 4108 C CA . LEU B 1 257 ? 10.258 2.844 18.859 1 79.44 257 LEU B CA 1
ATOM 4109 C C . LEU B 1 257 ? 11.383 3.781 18.422 1 79.44 257 LEU B C 1
ATOM 4111 O O . LEU B 1 257 ? 11.82 4.629 19.188 1 79.44 257 LEU B O 1
ATOM 4115 N N . VAL B 1 258 ? 11.789 3.582 17.219 1 78.5 258 VAL B N 1
ATOM 4116 C CA . VAL B 1 258 ? 12.844 4.434 16.688 1 78.5 258 VAL B CA 1
ATOM 4117 C C . VAL B 1 258 ? 12.352 5.879 16.609 1 78.5 258 VAL B C 1
ATOM 4119 O O . VAL B 1 258 ? 13.086 6.809 16.953 1 78.5 258 VAL B O 1
ATOM 4122 N N . MET B 1 259 ? 11.188 6.039 16.234 1 77.31 259 MET B N 1
ATOM 4123 C CA . MET B 1 259 ? 10.609 7.379 16.125 1 77.31 259 MET B CA 1
ATOM 4124 C C . MET B 1 259 ? 10.484 8.023 17.5 1 77.31 259 MET B C 1
ATOM 4126 O O . MET B 1 259 ? 10.75 9.219 17.656 1 77.31 259 MET B O 1
ATOM 4130 N N . ARG B 1 260 ? 10.18 7.266 18.484 1 74.75 260 ARG B N 1
ATOM 4131 C CA . ARG B 1 260 ? 10.055 7.773 19.844 1 74.75 260 ARG B CA 1
ATOM 4132 C C . ARG B 1 260 ? 11.414 8.18 20.406 1 74.75 260 ARG B C 1
ATOM 4134 O O . ARG B 1 260 ? 11.531 9.18 21.125 1 74.75 260 ARG B O 1
ATOM 4141 N N . LEU B 1 261 ? 12.312 7.441 20.062 1 74.25 261 LEU B N 1
ATOM 4142 C CA . LEU B 1 261 ? 13.656 7.703 20.578 1 74.25 261 LEU B CA 1
ATOM 4143 C C . LEU B 1 261 ? 14.25 8.953 19.938 1 74.25 261 LEU B C 1
ATOM 4145 O O . LEU B 1 261 ? 14.93 9.734 20.594 1 74.25 261 LEU B O 1
ATOM 4149 N N . VAL B 1 262 ? 14.055 9.086 18.75 1 71.69 262 VAL B N 1
ATOM 4150 C CA . VAL B 1 262 ? 14.578 10.234 18.016 1 71.69 262 VAL B CA 1
ATOM 4151 C C . VAL B 1 262 ? 13.875 11.508 18.5 1 71.69 262 VAL B C 1
ATOM 4153 O O . VAL B 1 262 ? 14.508 12.555 18.641 1 71.69 262 VAL B O 1
ATOM 4156 N N . GLN B 1 263 ? 12.594 11.445 18.703 1 68.5 263 GLN B N 1
ATOM 4157 C CA . GLN B 1 263 ? 11.836 12.594 19.188 1 68.5 263 GLN B CA 1
ATOM 4158 C C . GLN B 1 263 ? 12.258 12.969 20.609 1 68.5 263 GLN B C 1
ATOM 4160 O O . GLN B 1 263 ? 12.289 14.156 20.953 1 68.5 263 GLN B O 1
ATOM 4165 N N . LYS B 1 264 ? 12.547 12.047 21.344 1 66.62 264 LYS B N 1
ATOM 4166 C CA . LYS B 1 264 ? 13 12.312 22.703 1 66.62 264 LYS B CA 1
ATOM 4167 C C . LYS B 1 264 ? 14.367 12.984 22.703 1 66.62 264 LYS B C 1
ATOM 4169 O O . LYS B 1 264 ? 14.648 13.828 23.562 1 66.62 264 LYS B O 1
ATOM 4174 N N . ARG B 1 265 ? 15.008 12.617 21.797 1 60.91 265 ARG B N 1
ATOM 4175 C CA . ARG B 1 265 ? 16.344 13.211 21.75 1 60.91 265 ARG B CA 1
ATOM 4176 C C . ARG B 1 265 ? 16.281 14.656 21.25 1 60.91 265 ARG B C 1
ATOM 4178 O O . ARG B 1 265 ? 17.094 15.492 21.641 1 60.91 265 ARG B O 1
ATOM 4185 N N . ARG B 1 266 ? 15.383 14.875 20.406 1 54.44 266 ARG B N 1
ATOM 4186 C CA . ARG B 1 266 ? 15.258 16.234 19.891 1 54.44 266 ARG B CA 1
ATOM 4187 C C . ARG B 1 266 ? 14.531 17.141 20.891 1 54.44 266 ARG B C 1
ATOM 4189 O O . ARG B 1 266 ? 14.672 18.359 20.844 1 54.44 266 ARG B O 1
ATOM 4196 N N . ALA B 1 267 ? 13.789 16.688 21.859 1 51.66 267 ALA B N 1
ATOM 4197 C CA . ALA B 1 267 ? 13.234 17.5 22.938 1 51.66 267 ALA B CA 1
ATOM 4198 C C . ALA B 1 267 ? 14.266 17.719 24.047 1 51.66 267 ALA B C 1
ATOM 4200 O O . ALA B 1 267 ? 15.039 16.812 24.375 1 51.66 267 ALA B O 1
#

Secondary structure (DSSP, 8-state):
--HHHHHHHHHHHHHHHHHHHHHHHHHHHHHHHHHTTBSSSS--SSP--B--HHHHHHHH-HHHHHHHHHHHHHHHHHHHHHHHHHHHHHIIIII---TTHHHHHHHHHGGGGS-HHHHHHHHHHHHHHTTPPPSHHHHHHHHHHHHHHHHHHHHHHHHHTS-THHHHHHHHTT--HHHHIIIIIHHHHHHHHHHHHHHHHHHHHT--HHHHHH-TTS--HHHHHHHHHHSS--THHHHHHHHHHHHHHHHHHHHHHHHHHHHHHH-/--HHHHHHHHHHHHHHHHHHHHHHHHHHHHHHHHHTTBSSSS--SSP--B--HHHHHHHH-HHHHHHHHHHHHHHHHHHHHHHHHHHHHHIIIII---TTHHHHHHHHHGGGGS-HHHHHHHHHHHHHHTT---SHHHHHHHHHHHHHHHHHHHHHHHHHTS-THHHHHHHHTT--HHHHIIIIIHHHHHHHHHHHHHHHHHHHHT--HHHHHH-TTS--HHHHHHHHHHSS--THHHHHHHHHHHHHHHHHHHHHHHHHHHHHHH-